Protein 8ZNJ (pdb70)

Organism: Saccharolobus islandicus (strain M.16.4 / Kamchatka #3) (NCBI:txid426118)

B-factor: mean 66.27, std 21.17, range [19.32, 172.42]

Radius of gyration: 28.52 Å; Cα contacts (8 Å, |Δi|>4): 1440; chains: 2; bounding box: 58×59×92 Å

Nearest PDB structures (foldseek):
  8xk3-assembly1_A  TM=5.015E-01  e=1.406E-04  Kurthia massiliensis
  8xjw-assembly1_A  TM=5.325E-01  e=4.587E-04  Kurthia massiliensis
  7yfy-assembly1_A  TM=3.873E-01  e=6.431E-04  Mus musculus
  4olb-assembly1_A  TM=3.282E-01  e=4.363E-03  Homo sapiens
  8ow1-assembly1_P  TM=2.956E-01  e=9.718E-01  Saccharomyces cerevisiae

Solvent-accessible surface area: 30240 Å² total; per-residue (Å²): 179,89,31,39,2,32,85,18,64,45,80,100,2,28,0,1,0,100,99,101,46,89,66,27,1,0,24,28,0,1,50,52,65,0,45,51,16,120,69,0,29,2,6,0,0,1,1,57,40,79,112,57,6,22,83,10,1,71,36,0,0,65,60,1,0,44,62,57,108,47,145,5,75,0,42,36,28,191,55,107,0,0,0,60,126,1,1,51,10,112,18,62,17,67,37,101,44,20,25,149,5,97,33,139,66,140,92,44,0,46,60,22,0,56,114,68,17,41,104,153,139,18,14,0,1,0,0,0,0,46,138,162,24,16,165,68,9,46,38,82,0,13,4,64,21,27,42,49,80,28,33,1,13,21,10,18,25,50,36,0,102,100,4,131,82,156,119,75,60,38,80,32,0,5,39,16,0,0,24,0,0,0,4,0,15,0,8,0,0,2,1,6,0,56,15,4,57,46,2,27,148,125,30,66,24,30,1,0,0,0,0,1,2,22,2,150,81,77,176,138,82,31,12,17,0,2,0,12,0,1,0,40,44,108,121,22,55,13,53,1,7,91,45,160,19,87,54,1,38,86,138,26,0,34,147,13,0,96,61,0,22,29,29,1,78,138,49,85,38,95,85,2,45,3,0,2,0,0,0,48,6,84,28,54,140,30,0,82,80,0,0,67,70,39,0,16,163,128,17,72,4,0,0,0,16,2,35,37,142,30,32,11,21,4,0,1,65,92,142,49,57,25,41,2,55,10,10,0,0,14,0,11,71,15,141,79,52,27,102,135,115,17,40,16,32,1,0,16,0,9,3,0,1,16,0,34,15,156,30,23,30,62,212,100,95,98,106,45,48,109,9,14,3,137,1,3,8,0,18,0,36,0,39,25,95,1,54,8,27,0,0,0,14,1,2,3,1,1,4,6,7,3,10,41,44,8,20,5,128,32,20,80,0,2,0,7,52,4,0,54,56,0,0,92,0,21,32,72,25,155,100,132,84,81,5,94,62,10,32,3,24,14,2,6,71,27,1,10,0,7,0,34,9,96,131,75,5,87,60,1,78,0,21,0,5,60,5,80,53,84,159,48,0,64,78,0,12,111,68,0,1,103,76,0,0,0,1,0,2,73,133,121,61,0,2,0,2,15,26,34,110,74,80,107,110,9,81,99,49,5,29,87,4,2,132,98,53,132,11,114,75,48,101,22,79,106,94,46,71,138,0,60,0,20,115,50,92,57,22,0,23,64,0,0,29,16,0,1,35,47,29,0,27,101,75,22,152,75,20,32,164,123,70,152,109,79,85,86,4,46,20,25,100,63,178,46,19,0,2,0,4,9,40,30,72,101,35,97,147,28,64,0,0,1,0,0,59,1,35,17,100,10,20,13,5,28,0,2,0,12,0,4,19,76,38,63,51,80,30,169,80,149,54,152,40,206,139,3,115,39,87,30,86,174,41,30,66,25,70,0,71,68,14,8,61,14,0,70,62,0,0,68,62,6,22,50,75,22,53,88,4,74,0,100,0,17,141,116,22,78,5,71,0,60,9,33,67,20,96,118,155

Sequence (681 aa):
MSEYATILPENKINVIFRSNNKYHVPEFITVFKPYEGRDINLQVLVVNGDNEIYDLTKLLFYEIYVKDDTKYPWPYTKTRGGISRVFGIRYNFDPSTISRININSENDFISSISNQLDMNRFNVAVIIANRKLTKEFHDKTKAALIGSRIRTQFVTFTTLKRLKNRKYKATIPLPLAVQLIAKAGGTPWIVDSSIYNDLSKNVSSNGMLMGIAFARTRKDKITYSVGYFTTLNNYYQRFDVQTEGLYVPKEAMVKTLESGIGWYKNIIGITPPLLIIFKTSPMHKDEKEAIEAVLGKDIKWVFIHAQYNTPVRIFGNKEDDYKVNRGTVIIKKRKRWNPNNGDYLHSEIVITATGKYRKPSTKTEERYISGTPRPITLNVYSSFDVNPIGVAELTLSQIKADWEHPDIRKRKITVLKYANRMAKIIQYINNLSSVPSVDVRDVLVLESNMFKTEQELPELIVNCIEIDNEKEAHKVVKEISKYGIFGVVREKKIFFTTVIEDDDFLKDRLTEVLKNYNINFSDIKKNCKKIIPEDNKDYFSQIFLNALRYVIYQKLEDINKDKKENERWTINESEDGVYICKERYDIDNYKICVGAKFTIKVFDNKAELYVDRKLKLYDEDKKLTRKLRGKINKMSVVEPKTRYEFIREIIQEISGNFDYINIKLSKDYTVNMTRTKLNEK

Foldseek 3Di:
DFWDKDFDPQQPFWWAADPGDTDSFLLCCQVRAANWFEAAQEQAEEEDDDPVLLVLVCCQLDVQAAAQVNFACSFLDNRGRHCCTRRPYNYDDDSPRHHYHYDDDPPSVLVSCVVSDDAPRGQEYEYEEACVVCVPCVLLNLQVCFPPSYAYDYDYSVLSVVCVVVVSVNPVRSLSVLLSRVLNPTQRIGIDQCLLCLFPVPDHSWFKEKEWAWAQPLPRHIWIWIWIFIDDSPDTQTWIFDPDHQAAALVRLLVNVVLRQVSVCVVPNPRGQEYEYEYQDDHDPSNLVSCCVRVNPVHWYKYWHKHQPDDDFAFDPPPVPTWDAQFMKIKGADPPAPPVPRRFFGIKIWTHQFTWDQDDPSVRDIDGDPDGTRTIIIRMGTPDNTRVVSVSSVQQSQCQSDSNDSGSHDRDGPRRVLRNQNGVSVSNHDDPDVRSTGHSSSSD/DPFDQKWKFDDFQPKDFWKKKAKPDVVVVVVLQVVCLQVFWQWDQDPNITTTAGADPDPVVVVVSSVVSCVVSPIDMDDIRGRPDIDQCVVPVVGCFRSQLSLVVNLVSVLQVPLAPPHDPQARWDFDPDPAGTWTWGGWDCVVNWIKTKTWDWGWGADPNMIMIGIWIDMDTDDPDDPPDDVVVVVCCVPGDDDVPVGVVRSQVVQCSRAPHNQWDWGDRHNPRIRIIGTDPDDDD

Secondary structure (DSSP, 8-state):
--EEEEE--STTS-EEETTTEEES-GGGHHHH--SS---EEB--EE-S--HHHHHHHHIIIIIITT-SSS----TT----SSHHHHT---EE--TT--EE----STTHHHHHHHHH--SSS-SEEEEEE-HHHHHHHHHHHHHHTTTSS-EEEEEEHHHHHGGGSSSGGGTSHHHHHHHHHHHSS--S-EE--THHHHHHSSS-S--EEEEEEEE-TTTT--EEE---B--SSS----B-----SSS--HHHHHHHHHHHHHHHHHHT-S--SEEEEEESS---HHHHHHHHHHTTTTSEEEEEEEE-S----B---SSSTT--BSSEEEEEE-SS--SSSS--EEEEEEEE-SSBEEE-----EEE--SS----EEEEEEESS---HHHHHHHHHHHHH--TT--SS---S-HHHHHHHHHHHHGGG----SSTTS-BGGGG-/---BSEEE-SS----EEEEEEE-S-HHHHHHHHHHHTTTTEEEEEETTEEEEEE----HHHHHHHHHHHHHHTT-------SS-EEE-TTTSHHHHHHHHHHHHHHHHHHHHTTSSTT--TTT--EE--SSSSEEEEEEEEEETTEEEEEEEEEEEEEETTEEEEEEEEEEEE--SS----HHHHHHHHHHHS--TTHHHHHHHHHHHHHHSSTTEEEEE-SSS-EEEEEE------

InterPro domains:
  IPR003165 Piwi domain [PF02171] (124-365)
  IPR003165 Piwi domain [SM00950] (123-446)
  IPR012337 Ribonuclease H-like superfamily [SSF53098] (23-449)
  IPR036397 Ribonuclease H superfamily [G3DSA:3.30.420.10] (204-452)

Structure (mmCIF, N/CA/C/O backbone):
data_8ZNJ
#
_entry.id   8ZNJ
#
_cell.length_a   1.00
_cell.length_b   1.00
_cell.length_c   1.00
_cell.angle_alpha   90.00
_cell.angle_beta   90.00
_cell.angle_gamma   90.00
#
_symmetry.space_group_name_H-M   'P 1'
#
loop_
_entity.id
_entity.type
_entity.pdbx_description
1 polymer 'Piwi domain-containing protein'
2 polymer 'SiAgo-associated protein1, SiAga1'
3 polymer "RNA (5'-R(P*UP*CP*AP*AP*AP*GP*CP*UP*UP*AP*GP*AP*UP*AP*CP*CP*CP*UP*GP*GP*A)-3')"
4 polymer "DNA (5'-D(*CP*CP*TP*CP*CP*AP*GP*GP*GP*TP*AP*TP*CP*TP*AP*AP*GP*CP*TP*TP*TP*GP*AP*A)-3')"
5 non-polymer 'MAGNESIUM ION'
#
loop_
_atom_site.group_PDB
_atom_site.id
_atom_site.type_symbol
_atom_site.label_atom_id
_atom_site.label_alt_id
_atom_site.label_comp_id
_atom_site.label_asym_id
_atom_site.label_entity_id
_atom_site.label_seq_id
_atom_site.pdbx_PDB_ins_code
_atom_site.Cartn_x
_atom_site.Cartn_y
_atom_site.Cartn_z
_atom_site.occupancy
_atom_site.B_iso_or_equiv
_atom_site.auth_seq_id
_atom_site.auth_comp_id
_atom_site.auth_asym_id
_atom_site.auth_atom_id
_atom_site.pdbx_PDB_model_num
ATOM 1 N N . MET A 1 1 ? 154.568 129.587 119.344 1.00 86.92 1 MET A N 1
ATOM 2 C CA . MET A 1 1 ? 154.736 129.393 117.875 1.00 91.23 1 MET A CA 1
ATOM 3 C C . MET A 1 1 ? 153.799 128.303 117.369 1.00 91.81 1 MET A C 1
ATOM 4 O O . MET A 1 1 ? 153.793 127.187 117.888 1.00 89.30 1 MET A O 1
ATOM 20 N N . SER A 1 2 ? 153.006 128.635 116.351 1.00 88.50 2 SER A N 1
ATOM 21 C CA . SER A 1 2 ? 152.073 127.678 115.770 1.00 88.26 2 SER A CA 1
ATOM 22 C C . SER A 1 2 ? 151.064 127.222 116.817 1.00 76.82 2 SER A C 1
ATOM 23 O O . SER A 1 2 ? 150.817 127.932 117.798 1.00 69.59 2 SER A O 1
ATOM 31 N N . GLU A 1 3 ? 150.478 126.045 116.619 1.00 70.16 3 GLU A N 1
ATOM 32 C CA . GLU A 1 3 ? 149.539 125.461 117.567 1.00 68.48 3 GLU A CA 1
ATOM 33 C C . GLU A 1 3 ? 150.279 124.442 118.424 1.00 69.89 3 GLU A C 1
ATOM 34 O O . GLU A 1 3 ? 150.871 123.495 117.896 1.00 74.67 3 GLU A O 1
ATOM 46 N N . TYR A 1 4 ? 150.247 124.638 119.741 1.00 62.74 4 TYR A N 1
ATOM 47 C CA . TYR A 1 4 ? 150.875 123.712 120.673 1.00 66.54 4 TYR A CA 1
ATOM 48 C C . TYR A 1 4 ? 149.950 123.535 121.867 1.00 70.06 4 TYR A C 1
ATOM 49 O O . TYR A 1 4 ? 148.837 124.064 121.896 1.00 67.48 4 TYR A O 1
ATOM 67 N N . ALA A 1 5 ? 150.401 122.769 122.855 1.00 75.29 5 ALA A N 1
ATOM 68 C CA . ALA A 1 5 ? 149.577 122.528 124.030 1.00 73.72 5 ALA A CA 1
ATOM 69 C C . ALA A 1 5 ? 150.452 122.052 125.177 1.00 76.93 5 ALA A C 1
ATOM 70 O O . ALA A 1 5 ? 151.594 121.628 124.987 1.00 83.22 5 ALA A O 1
ATOM 77 N N . THR A 1 6 ? 149.886 122.127 126.375 1.00 72.18 6 THR A N 1
ATOM 78 C CA . THR A 1 6 ? 150.547 121.633 127.576 1.00 78.81 6 THR A CA 1
ATOM 79 C C . THR A 1 6 ? 149.481 121.378 128.634 1.00 76.50 6 THR A C 1
ATOM 80 O O . THR A 1 6 ? 148.286 121.583 128.404 1.00 75.36 6 THR A O 1
ATOM 91 N N . ILE A 1 7 ? 149.922 120.899 129.793 1.00 72.56 7 ILE A N 1
ATOM 92 C CA . ILE A 1 7 ? 149.063 120.721 130.955 1.00 71.55 7 ILE A CA 1
ATOM 93 C C . ILE A 1 7 ? 149.648 121.540 132.097 1.00 74.51 7 ILE A C 1
ATOM 94 O O . ILE A 1 7 ? 150.829 121.396 132.431 1.00 71.76 7 ILE A O 1
ATOM 110 N N . LEU A 1 8 ? 148.834 122.420 132.664 1.00 70.81 8 LEU A N 1
ATOM 111 C CA . LEU A 1 8 ? 149.277 123.248 133.774 1.00 69.59 8 LEU A CA 1
ATOM 112 C C . LEU A 1 8 ? 149.224 122.443 135.066 1.00 71.07 8 LEU A C 1
ATOM 113 O O . LEU A 1 8 ? 148.151 121.950 135.429 1.00 68.00 8 LEU A O 1
ATOM 129 N N . PRO A 1 9 ? 150.337 122.279 135.782 1.00 73.51 9 PRO A N 1
ATOM 130 C CA . PRO A 1 9 ? 150.270 121.587 137.072 1.00 71.38 9 PRO A CA 1
ATOM 131 C C . PRO A 1 9 ? 149.295 122.283 138.007 1.00 73.37 9 PRO A C 1
ATOM 132 O O . PRO A 1 9 ? 149.226 123.513 138.063 1.00 70.93 9 PRO A O 1
ATOM 143 N N . GLU A 1 10 ? 148.532 121.478 138.747 1.00 71.33 10 GLU A N 1
ATOM 144 C CA . GLU A 1 10 ? 147.496 122.038 139.605 1.00 65.16 10 GLU A CA 1
ATOM 145 C C . GLU A 1 10 ? 148.082 122.959 140.665 1.00 71.31 10 GLU A C 1
ATOM 146 O O . GLU A 1 10 ? 147.450 123.953 141.038 1.00 71.95 10 GLU A O 1
ATOM 158 N N . ASN A 1 11 ? 149.281 122.651 141.162 1.00 75.41 11 ASN A N 1
ATOM 159 C CA . ASN A 1 11 ? 149.887 123.443 142.226 1.00 73.00 11 ASN A CA 1
ATOM 160 C C . ASN A 1 11 ? 150.636 124.648 141.670 1.00 71.58 11 ASN A C 1
ATOM 161 O O . ASN A 1 11 ? 151.796 124.883 142.020 1.00 67.73 11 ASN A O 1
ATOM 172 N N . LYS A 1 12 ? 149.970 125.423 140.813 1.00 72.85 12 LYS A N 1
ATOM 173 C CA . LYS A 1 12 ? 150.498 126.684 140.314 1.00 72.36 12 LYS A CA 1
ATOM 174 C C . LYS A 1 12 ? 149.481 127.812 140.367 1.00 68.40 12 LYS A C 1
ATOM 175 O O . LYS A 1 12 ? 149.843 128.958 140.080 1.00 66.31 12 LYS A O 1
ATOM 194 N N . ILE A 1 13 ? 148.231 127.527 140.726 1.00 65.98 13 ILE A N 1
ATOM 195 C CA . ILE A 1 13 ? 147.163 128.518 140.773 1.00 64.40 13 ILE A CA 1
ATOM 196 C C . ILE A 1 13 ? 146.702 128.646 142.217 1.00 63.53 13 ILE A C 1
ATOM 197 O O . ILE A 1 13 ? 145.516 128.860 142.490 1.00 67.56 13 ILE A O 1
ATOM 213 N N . ASN A 1 14 ? 147.643 128.507 143.149 1.00 60.73 14 ASN A N 1
ATOM 214 C CA . ASN A 1 14 ? 147.329 128.430 144.571 1.00 61.04 14 ASN A CA 1
ATOM 215 C C . ASN A 1 14 ? 146.482 129.608 145.032 1.00 61.01 14 ASN A C 1
ATOM 216 O O . ASN A 1 14 ? 146.390 130.630 144.345 1.00 67.13 14 ASN A O 1
ATOM 227 N N . VAL A 1 15 ? 145.855 129.460 146.196 1.00 57.77 15 VAL A N 1
ATOM 228 C CA . VAL A 1 15 ? 145.102 130.518 146.849 1.00 54.10 15 VAL A CA 1
ATOM 229 C C . VAL A 1 15 ? 145.683 130.705 148.244 1.00 59.76 15 VAL A C 1
ATOM 230 O O . VAL A 1 15 ? 146.343 129.817 148.791 1.00 67.86 15 VAL A O 1
ATOM 243 N N . ILE A 1 16 ? 145.423 131.876 148.821 1.00 61.18 16 ILE A N 1
ATOM 244 C CA . ILE A 1 16 ? 146.042 132.302 150.072 1.00 59.58 16 ILE A CA 1
ATOM 245 C C . ILE A 1 16 ? 145.016 132.211 151.192 1.00 57.10 16 ILE A C 1
ATOM 246 O O . ILE A 1 16 ? 143.880 132.680 151.048 1.00 58.23 16 ILE A O 1
ATOM 262 N N . PHE A 1 17 ? 145.423 131.608 152.302 1.00 47.49 17 PHE A N 1
ATOM 263 C CA . PHE A 1 17 ? 144.649 131.496 153.526 1.00 45.04 17 PHE A CA 1
ATOM 264 C C . PHE A 1 17 ? 145.372 132.237 154.647 1.00 50.95 17 PHE A C 1
ATOM 265 O O . PHE A 1 17 ? 146.503 132.709 154.484 1.00 57.24 17 PHE A O 1
ATOM 282 N N . ARG A 1 18 ? 144.715 132.291 155.806 1.00 53.38 18 ARG A N 1
ATOM 283 C CA . ARG A 1 18 ? 145.247 132.980 156.975 1.00 50.04 18 ARG A CA 1
ATOM 284 C C . ARG A 1 18 ? 146.723 132.667 157.167 1.00 55.96 18 ARG A C 1
ATOM 285 O O . ARG A 1 18 ? 147.182 131.559 156.882 1.00 50.81 18 ARG A O 1
ATOM 306 N N . SER A 1 19 ? 147.464 133.665 157.646 1.00 65.18 19 SER A N 1
ATOM 307 C CA . SER A 1 19 ? 148.910 133.576 157.833 1.00 61.51 19 SER A CA 1
ATOM 308 C C . SER A 1 19 ? 149.647 133.396 156.511 1.00 60.93 19 SER A C 1
ATOM 309 O O . SER A 1 19 ? 150.776 132.896 156.488 1.00 58.71 19 SER A O 1
ATOM 317 N N . ASN A 1 20 ? 149.025 133.796 155.402 1.00 59.78 20 ASN A N 1
ATOM 318 C CA . ASN A 1 20 ? 149.658 133.754 154.086 1.00 59.18 20 ASN A CA 1
ATOM 319 C C . ASN A 1 20 ? 150.049 132.321 153.718 1.00 63.44 20 ASN A C 1
ATOM 320 O O . ASN A 1 20 ? 151.206 132.016 153.426 1.00 63.99 20 ASN A O 1
ATOM 331 N N . ASN A 1 21 ? 149.053 131.438 153.738 1.00 61.16 21 ASN A N 1
ATOM 332 C CA . ASN A 1 21 ? 149.256 130.024 153.445 1.00 56.91 21 ASN A CA 1
ATOM 333 C C . ASN A 1 21 ? 148.780 129.731 152.027 1.00 60.47 21 ASN A C 1
ATOM 334 O O . ASN A 1 21 ? 147.591 129.868 151.731 1.00 52.28 21 ASN A O 1
ATOM 345 N N . LYS A 1 22 ? 149.699 129.320 151.160 1.00 65.82 22 LYS A N 1
ATOM 346 C CA . LYS A 1 22 ? 149.396 129.087 149.754 1.00 62.22 22 LYS A CA 1
ATOM 347 C C . LYS A 1 22 ? 149.078 127.613 149.541 1.00 64.04 22 LYS A C 1
ATOM 348 O O . LYS A 1 22 ? 149.887 126.744 149.884 1.00 64.93 22 LYS A O 1
ATOM 367 N N . TYR A 1 23 ? 147.905 127.335 148.975 1.00 67.71 23 TYR A N 1
ATOM 368 C CA . TYR A 1 23 ? 147.546 125.965 148.633 1.00 59.02 23 TYR A CA 1
ATOM 369 C C . TYR A 1 23 ? 146.496 125.973 147.534 1.00 58.91 23 TYR A C 1
ATOM 370 O O . TYR A 1 23 ? 145.667 126.880 147.456 1.00 59.96 23 TYR A O 1
ATOM 388 N N . HIS A 1 24 ? 146.526 124.931 146.706 1.00 57.33 24 HIS A N 1
ATOM 389 C CA . HIS A 1 24 ? 145.685 124.837 145.522 1.00 57.47 24 HIS A CA 1
ATOM 390 C C . HIS A 1 24 ? 144.353 124.147 145.782 1.00 55.14 24 HIS A C 1
ATOM 391 O O . HIS A 1 24 ? 143.633 123.845 144.826 1.00 56.12 24 HIS A O 1
ATOM 405 N N . VAL A 1 25 ? 144.013 123.878 147.038 1.00 48.19 25 VAL A N 1
ATOM 406 C CA . VAL A 1 25 ? 142.731 123.264 147.375 1.00 46.54 25 VAL A CA 1
ATOM 407 C C . VAL A 1 25 ? 141.948 124.232 148.253 1.00 50.74 25 VAL A C 1
ATOM 408 O O . VAL A 1 25 ? 142.322 124.446 149.413 1.00 58.86 25 VAL A O 1
ATOM 421 N N . PRO A 1 26 ? 140.877 124.853 147.754 1.00 47.01 26 PRO A N 1
ATOM 422 C CA . PRO A 1 26 ? 140.114 125.771 148.613 1.00 44.56 26 PRO A CA 1
ATOM 423 C C . PRO A 1 26 ? 139.569 125.119 149.872 1.00 47.36 26 PRO A C 1
ATOM 424 O O . PRO A 1 26 ? 139.453 125.794 150.902 1.00 53.74 26 PRO A O 1
ATOM 435 N N . GLU A 1 27 ? 139.233 123.828 149.829 1.00 40.41 27 GLU A N 1
ATOM 436 C CA . GLU A 1 27 ? 138.690 123.170 151.013 1.00 45.98 27 GLU A CA 1
ATOM 437 C C . GLU A 1 27 ? 139.700 123.120 152.152 1.00 52.99 27 GLU A C 1
ATOM 438 O O . GLU A 1 27 ? 139.307 122.954 153.314 1.00 54.92 27 GLU A O 1
ATOM 450 N N . PHE A 1 28 ? 140.982 123.326 151.859 1.00 54.67 28 PHE A N 1
ATOM 451 C CA . PHE A 1 28 ? 141.992 123.428 152.903 1.00 45.45 28 PHE A CA 1
ATOM 452 C C . PHE A 1 28 ? 141.759 124.661 153.765 1.00 43.97 28 PHE A C 1
ATOM 453 O O . PHE A 1 28 ? 142.579 124.975 154.629 1.00 51.94 28 PHE A O 1
ATOM 470 N N . ILE A 1 29 ? 140.666 125.385 153.524 1.00 43.12 29 ILE A N 1
ATOM 471 C CA . ILE A 1 29 ? 140.198 126.398 154.459 1.00 41.84 29 ILE A CA 1
ATOM 472 C C . ILE A 1 29 ? 140.005 125.753 155.823 1.00 46.35 29 ILE A C 1
ATOM 473 O O . ILE A 1 29 ? 140.086 126.427 156.855 1.00 52.60 29 ILE A O 1
ATOM 489 N N . THR A 1 30 ? 139.737 124.446 155.842 1.00 50.44 30 THR A N 1
ATOM 490 C CA . THR A 1 30 ? 139.570 123.750 157.112 1.00 52.71 30 THR A CA 1
ATOM 491 C C . THR A 1 30 ? 140.891 123.492 157.827 1.00 48.96 30 THR A C 1
ATOM 492 O O . THR A 1 30 ? 140.874 123.110 159.001 1.00 54.17 30 THR A O 1
ATOM 503 N N . VAL A 1 31 ? 142.024 123.694 157.157 1.00 44.17 31 VAL A N 1
ATOM 504 C CA . VAL A 1 31 ? 143.327 123.493 157.766 1.00 44.48 31 VAL A CA 1
ATOM 505 C C . VAL A 1 31 ? 144.095 124.798 157.948 1.00 49.53 31 VAL A C 1
ATOM 506 O O . VAL A 1 31 ? 144.830 124.936 158.933 1.00 51.55 31 VAL A O 1
ATOM 519 N N . PHE A 1 32 ? 143.956 125.755 157.031 1.00 48.71 32 PHE A N 1
ATOM 520 C CA . PHE A 1 32 ? 144.702 127.005 157.074 1.00 40.11 32 PHE A CA 1
ATOM 521 C C . PHE A 1 32 ? 143.839 128.189 157.491 1.00 42.44 32 PHE A C 1
ATOM 522 O O . PHE A 1 32 ? 144.302 129.330 157.422 1.00 55.34 32 PHE A O 1
ATOM 539 N N . LYS A 1 33 ? 142.603 127.949 157.916 1.00 44.06 33 LYS A N 1
ATOM 540 C CA . LYS A 1 33 ? 141.744 129.005 158.437 1.00 44.48 33 LYS A CA 1
ATOM 541 C C . LYS A 1 33 ? 141.423 130.016 157.343 1.00 43.54 33 LYS A C 1
ATOM 542 O O . LYS A 1 33 ? 142.158 130.113 156.353 1.00 44.59 33 LYS A O 1
ATOM 561 N N . PRO A 1 34 ? 140.340 130.778 157.472 1.00 45.20 34 PRO A N 1
ATOM 562 C CA . PRO A 1 34 ? 139.990 131.730 156.415 1.00 46.66 34 PRO A CA 1
ATOM 563 C C . PRO A 1 34 ? 140.952 132.905 156.372 1.00 47.66 34 PRO A C 1
ATOM 564 O O . PRO A 1 34 ? 141.460 133.361 157.398 1.00 57.77 34 PRO A O 1
ATOM 575 N N . TYR A 1 35 ? 141.190 133.403 155.158 1.00 42.62 35 TYR A N 1
ATOM 576 C CA . TYR A 1 35 ? 142.083 134.545 154.992 1.00 40.78 35 TYR A CA 1
ATOM 577 C C . TYR A 1 35 ? 141.606 135.737 155.810 1.00 49.94 35 TYR A C 1
ATOM 578 O O . TYR A 1 35 ? 142.419 136.513 156.323 1.00 59.38 35 TYR A O 1
ATOM 596 N N . GLU A 1 36 ? 140.292 135.899 155.940 1.00 50.73 36 GLU A N 1
ATOM 597 C CA . GLU A 1 36 ? 139.711 136.958 156.750 1.00 51.31 36 GLU A CA 1
ATOM 598 C C . GLU A 1 36 ? 138.487 136.401 157.458 1.00 46.37 36 GLU A C 1
ATOM 599 O O . GLU A 1 36 ? 137.967 135.343 157.098 1.00 49.76 36 GLU A O 1
ATOM 611 N N . GLY A 1 37 ? 138.029 137.117 158.478 1.00 46.66 37 GLY A N 1
ATOM 612 C CA . GLY A 1 37 ? 136.903 136.646 159.260 1.00 50.03 37 GLY A CA 1
ATOM 613 C C . GLY A 1 37 ? 136.121 137.785 159.874 1.00 54.41 37 GLY A C 1
ATOM 614 O O . GLY A 1 37 ? 136.635 138.889 160.080 1.00 58.35 37 GLY A O 1
ATOM 618 N N . ARG A 1 38 ? 134.855 137.496 160.158 1.00 53.36 38 ARG A N 1
ATOM 619 C CA . ARG A 1 38 ? 133.980 138.420 160.859 1.00 54.97 38 ARG A CA 1
ATOM 620 C C . ARG A 1 38 ? 132.996 137.607 161.684 1.00 58.64 38 ARG A C 1
ATOM 621 O O . ARG A 1 38 ? 132.573 136.522 161.277 1.00 56.25 38 ARG A O 1
ATOM 642 N N . ASP A 1 39 ? 132.639 138.137 162.849 1.00 61.55 39 ASP A N 1
ATOM 643 C CA . ASP A 1 39 ? 131.694 137.445 163.713 1.00 61.27 39 ASP A CA 1
ATOM 644 C C . ASP A 1 39 ? 130.367 137.268 162.989 1.00 60.42 39 ASP A C 1
ATOM 645 O O . ASP A 1 39 ? 129.841 138.211 162.392 1.00 62.27 39 ASP A O 1
ATOM 654 N N . ILE A 1 40 ? 129.826 136.054 163.042 1.00 62.96 40 ILE A N 1
ATOM 655 C CA . ILE A 1 40 ? 128.579 135.714 162.368 1.00 60.53 40 ILE A CA 1
ATOM 656 C C . ILE A 1 40 ? 127.460 135.711 163.397 1.00 63.96 40 ILE A C 1
ATOM 657 O O . ILE A 1 40 ? 127.573 135.067 164.448 1.00 72.17 40 ILE A O 1
ATOM 673 N N . ASN A 1 41 ? 126.380 136.424 163.097 1.00 59.51 41 ASN A N 1
ATOM 674 C CA . ASN A 1 41 ? 125.220 136.525 163.976 1.00 61.17 41 ASN A CA 1
ATOM 675 C C . ASN A 1 41 ? 124.005 136.080 163.170 1.00 62.75 41 ASN A C 1
ATOM 676 O O . ASN A 1 41 ? 123.295 136.901 162.586 1.00 70.16 41 ASN A O 1
ATOM 687 N N . LEU A 1 42 ? 123.764 134.773 163.152 1.00 62.85 42 LEU A N 1
ATOM 688 C CA . LEU A 1 42 ? 122.726 134.211 162.302 1.00 65.29 42 LEU A CA 1
ATOM 689 C C . LEU A 1 42 ? 121.339 134.564 162.820 1.00 62.29 42 LEU A C 1
ATOM 690 O O . LEU A 1 42 ? 121.114 134.705 164.024 1.00 68.43 42 LEU A O 1
ATOM 706 N N . GLN A 1 43 ? 120.402 134.710 161.885 1.00 56.86 43 GLN A N 1
ATOM 707 C CA . GLN A 1 43 ? 118.983 134.897 162.186 1.00 62.85 43 GLN A CA 1
ATOM 708 C C . GLN A 1 43 ? 118.218 133.911 161.309 1.00 62.28 43 GLN A C 1
ATOM 709 O O . GLN A 1 43 ? 117.770 134.259 160.214 1.00 69.04 43 GLN A O 1
ATOM 723 N N . VAL A 1 44 ? 118.060 132.682 161.793 1.00 61.07 44 VAL A N 1
ATOM 724 C CA . VAL A 1 44 ? 117.423 131.637 161.001 1.00 64.64 44 VAL A CA 1
ATOM 725 C C . VAL A 1 44 ? 115.924 131.895 160.950 1.00 62.01 44 VAL A C 1
ATOM 726 O O . VAL A 1 44 ? 115.199 131.607 161.908 1.00 66.51 44 VAL A O 1
ATOM 739 N N . LEU A 1 45 ? 115.454 132.436 159.832 1.00 61.46 45 LEU A N 1
ATOM 740 C CA . LEU A 1 45 ? 114.038 132.698 159.615 1.00 68.08 45 LEU A CA 1
ATOM 741 C C . LEU A 1 45 ? 113.462 131.571 158.769 1.00 65.34 45 LEU A C 1
ATOM 742 O O . LEU A 1 45 ? 113.922 131.335 157.648 1.00 69.45 45 LEU A O 1
ATOM 758 N N . VAL A 1 46 ? 112.461 130.882 159.305 1.00 61.61 46 VAL A N 1
ATOM 759 C CA . VAL A 1 46 ? 111.839 129.749 158.634 1.00 63.81 46 VAL A CA 1
ATOM 760 C C . VAL A 1 46 ? 110.456 130.160 158.159 1.00 67.74 46 VAL A C 1
ATOM 761 O O . VAL A 1 46 ? 109.781 130.987 158.780 1.00 77.53 46 VAL A O 1
ATOM 774 N N . VAL A 1 47 ? 110.034 129.567 157.047 1.00 65.43 47 VAL A N 1
ATOM 775 C CA . VAL A 1 47 ? 108.726 129.834 156.462 1.00 69.00 47 VAL A CA 1
ATOM 776 C C . VAL A 1 47 ? 107.870 128.593 156.681 1.00 73.49 47 VAL A C 1
ATOM 777 O O . VAL A 1 47 ? 108.396 127.521 156.997 1.00 73.05 47 VAL A O 1
ATOM 790 N N . ASN A 1 48 ? 106.552 128.731 156.536 1.00 74.41 48 ASN A N 1
ATOM 791 C CA . ASN A 1 48 ? 105.624 127.670 156.918 1.00 75.32 48 ASN A CA 1
ATOM 792 C C . ASN A 1 48 ? 106.119 126.308 156.456 1.00 74.39 48 ASN A C 1
ATOM 793 O O . ASN A 1 48 ? 106.380 126.098 155.268 1.00 73.50 48 ASN A O 1
ATOM 804 N N . GLY A 1 49 ? 106.255 125.388 157.408 1.00 82.25 49 GLY A N 1
ATOM 805 C CA . GLY A 1 49 ? 106.679 124.035 157.115 1.00 86.57 49 GLY A CA 1
ATOM 806 C C . GLY A 1 49 ? 106.060 123.028 158.063 1.00 90.82 49 GLY A C 1
ATOM 807 O O . GLY A 1 49 ? 104.879 123.135 158.406 1.00 95.45 49 GLY A O 1
ATOM 811 N N . ASP A 1 50 ? 106.850 122.048 158.496 1.00 89.24 50 ASP A N 1
ATOM 812 C CA . ASP A 1 50 ? 106.397 121.030 159.433 1.00 92.01 50 ASP A CA 1
ATOM 813 C C . ASP A 1 50 ? 107.499 120.764 160.450 1.00 90.99 50 ASP A C 1
ATOM 814 O O . ASP A 1 50 ? 108.648 121.171 160.270 1.00 89.53 50 ASP A O 1
ATOM 823 N N . ASN A 1 51 ? 107.133 120.061 161.525 1.00 85.07 51 ASN A N 1
ATOM 824 C CA . ASN A 1 51 ? 108.052 119.884 162.647 1.00 85.75 51 ASN A CA 1
ATOM 825 C C . ASN A 1 51 ? 109.395 119.326 162.191 1.00 86.49 51 ASN A C 1
ATOM 826 O O . ASN A 1 51 ? 110.448 119.711 162.717 1.00 89.96 51 ASN A O 1
ATOM 837 N N . GLU A 1 52 ? 109.382 118.416 161.214 1.00 83.26 52 GLU A N 1
ATOM 838 C CA . GLU A 1 52 ? 110.632 117.841 160.728 1.00 82.58 52 GLU A CA 1
ATOM 839 C C . GLU A 1 52 ? 111.548 118.922 160.170 1.00 83.42 52 GLU A C 1
ATOM 840 O O . GLU A 1 52 ? 112.769 118.870 160.357 1.00 82.34 52 GLU A O 1
ATOM 852 N N . ILE A 1 53 ? 110.979 119.911 159.481 1.00 85.14 53 ILE A N 1
ATOM 853 C CA . ILE A 1 53 ? 111.789 120.985 158.912 1.00 81.06 53 ILE A CA 1
ATOM 854 C C . ILE A 1 53 ? 112.498 121.759 160.016 1.00 79.31 53 ILE A C 1
ATOM 855 O O . ILE A 1 53 ? 113.699 122.038 159.926 1.00 77.63 53 ILE A O 1
ATOM 871 N N . TYR A 1 54 ? 111.768 122.123 161.074 1.00 80.59 54 TYR A N 1
ATOM 872 C CA . TYR A 1 54 ? 112.399 122.858 162.166 1.00 79.93 54 TYR A CA 1
ATOM 873 C C . TYR A 1 54 ? 113.458 122.009 162.852 1.00 79.30 54 TYR A C 1
ATOM 874 O O . TYR A 1 54 ? 114.534 122.511 163.202 1.00 78.59 54 TYR A O 1
ATOM 892 N N . ASP A 1 55 ? 113.175 120.722 163.054 1.00 80.33 55 ASP A N 1
ATOM 893 C CA . ASP A 1 55 ? 114.174 119.843 163.648 1.00 81.92 55 ASP A CA 1
ATOM 894 C C . ASP A 1 55 ? 115.427 119.792 162.787 1.00 78.66 55 ASP A C 1
ATOM 895 O O . ASP A 1 55 ? 116.548 119.760 163.305 1.00 78.72 55 ASP A O 1
ATOM 904 N N . LEU A 1 56 ? 115.257 119.806 161.466 1.00 75.21 56 LEU A N 1
ATOM 905 C CA . LEU A 1 56 ? 116.405 119.735 160.571 1.00 75.74 56 LEU A CA 1
ATOM 906 C C . LEU A 1 56 ? 117.199 121.037 160.584 1.00 79.59 56 LEU A C 1
ATOM 907 O O . LEU A 1 56 ? 118.434 121.020 160.521 1.00 79.14 56 LEU A O 1
ATOM 923 N N . THR A 1 57 ? 116.509 122.177 160.666 1.00 76.92 57 THR A N 1
ATOM 924 C CA . THR A 1 57 ? 117.223 123.443 160.814 1.00 72.18 57 THR A CA 1
ATOM 925 C C . THR A 1 57 ? 118.021 123.462 162.110 1.00 77.06 57 THR A C 1
ATOM 926 O O . THR A 1 57 ? 119.168 123.924 162.138 1.00 72.65 57 THR A O 1
ATOM 937 N N . LYS A 1 58 ? 117.428 122.965 163.198 1.00 74.02 58 LYS A N 1
ATOM 938 C CA . LYS A 1 58 ? 118.162 122.877 164.456 1.00 70.04 58 LYS A CA 1
ATOM 939 C C . LYS A 1 58 ? 119.370 121.962 164.313 1.00 73.89 58 LYS A C 1
ATOM 940 O O . LYS A 1 58 ? 120.457 122.270 164.815 1.00 78.56 58 LYS A O 1
ATOM 959 N N . LEU A 1 59 ? 119.199 120.833 163.625 1.00 71.76 59 LEU A N 1
ATOM 960 C CA . LEU A 1 59 ? 120.305 119.902 163.437 1.00 73.48 59 LEU A CA 1
ATOM 961 C C . LEU A 1 59 ? 121.446 120.550 162.666 1.00 72.83 59 LEU A C 1
ATOM 962 O O . LEU A 1 59 ? 122.619 120.374 163.013 1.00 74.05 59 LEU A O 1
ATOM 978 N N . LEU A 1 60 ? 121.123 121.302 161.615 1.00 72.43 60 LEU A N 1
ATOM 979 C CA . LEU A 1 60 ? 122.167 121.889 160.781 1.00 73.68 60 LEU A CA 1
ATOM 980 C C . LEU A 1 60 ? 122.836 123.072 161.470 1.00 69.00 60 LEU A C 1
ATOM 981 O O . LEU A 1 60 ? 124.050 123.067 161.703 1.00 67.12 60 LEU A O 1
ATOM 997 N N . PHE A 1 61 ? 122.056 124.098 161.805 1.00 68.34 61 PHE A N 1
ATOM 998 C CA . PHE A 1 61 ? 122.624 125.380 162.198 1.00 72.41 61 PHE A CA 1
ATOM 999 C C . PHE A 1 61 ? 123.060 125.438 163.655 1.00 75.69 61 PHE A C 1
ATOM 1000 O O . PHE A 1 61 ? 123.748 126.392 164.033 1.00 74.53 61 PHE A O 1
ATOM 1017 N N . TYR A 1 62 ? 122.687 124.459 164.479 1.00 74.63 62 TYR A N 1
ATOM 1018 C CA . TYR A 1 62 ? 123.088 124.435 165.880 1.00 72.18 62 TYR A CA 1
ATOM 1019 C C . TYR A 1 62 ? 123.999 123.260 166.203 1.00 71.43 62 TYR A C 1
ATOM 1020 O O . TYR A 1 62 ? 125.112 123.455 166.696 1.00 71.98 62 TYR A O 1
ATOM 1038 N N . GLU A 1 63 ? 123.552 122.033 165.942 1.00 72.29 63 GLU A N 1
ATOM 1039 C CA . GLU A 1 63 ? 124.320 120.870 166.370 1.00 79.51 63 GLU A CA 1
ATOM 1040 C C . GLU A 1 63 ? 125.665 120.801 165.659 1.00 77.44 63 GLU A C 1
ATOM 1041 O O . GLU A 1 63 ? 126.678 120.439 166.270 1.00 80.60 63 GLU A O 1
ATOM 1053 N N . ILE A 1 64 ? 125.700 121.148 164.374 1.00 67.22 64 ILE A N 1
ATOM 1054 C CA . ILE A 1 64 ? 126.926 121.001 163.598 1.00 64.10 64 ILE A CA 1
ATOM 1055 C C . ILE A 1 64 ? 127.850 122.193 163.812 1.00 74.00 64 ILE A C 1
ATOM 1056 O O . ILE A 1 64 ? 129.051 122.028 164.056 1.00 77.05 64 ILE A O 1
ATOM 1072 N N . TYR A 1 65 ? 127.312 123.409 163.724 1.00 71.74 65 TYR A N 1
ATOM 1073 C CA . TYR A 1 65 ? 128.132 124.613 163.710 1.00 63.62 65 TYR A CA 1
ATOM 1074 C C . TYR A 1 65 ? 128.406 125.190 165.093 1.00 67.81 65 TYR A C 1
ATOM 1075 O O . TYR A 1 65 ? 129.288 126.045 165.219 1.00 66.85 65 TYR A O 1
ATOM 1093 N N . VAL A 1 66 ? 127.687 124.755 166.127 1.00 75.43 66 VAL A N 1
ATOM 1094 C CA . VAL A 1 66 ? 127.838 125.332 167.460 1.00 73.38 66 VAL A CA 1
ATOM 1095 C C . VAL A 1 66 ? 128.321 124.271 168.438 1.00 75.93 66 VAL A C 1
ATOM 1096 O O . VAL A 1 66 ? 129.398 124.399 169.029 1.00 73.03 66 VAL A O 1
ATOM 1109 N N . LYS A 1 67 ? 127.524 123.218 168.616 1.00 84.48 67 LYS A N 1
ATOM 1110 C CA . LYS A 1 67 ? 127.820 122.198 169.615 1.00 87.59 67 LYS A CA 1
ATOM 1111 C C . LYS A 1 67 ? 129.174 121.553 169.359 1.00 89.99 67 LYS A C 1
ATOM 1112 O O . LYS A 1 67 ? 129.354 120.843 168.365 1.00 88.68 67 LYS A O 1
ATOM 1131 N N . ASP A 1 68 ? 130.133 121.793 170.255 1.00 91.15 68 ASP A N 1
ATOM 1132 C CA . ASP A 1 68 ? 131.433 121.146 170.140 1.00 92.08 68 ASP A CA 1
ATOM 1133 C C . ASP A 1 68 ? 131.370 119.671 170.510 1.00 96.54 68 ASP A C 1
ATOM 1134 O O . ASP A 1 68 ? 132.269 118.912 170.135 1.00 95.38 68 ASP A O 1
ATOM 1143 N N . ASP A 1 69 ? 130.332 119.251 171.237 1.00 97.84 69 ASP A N 1
ATOM 1144 C CA . ASP A 1 69 ? 130.196 117.838 171.576 1.00 94.98 69 ASP A CA 1
ATOM 1145 C C . ASP A 1 69 ? 130.004 116.996 170.322 1.00 94.43 69 ASP A C 1
ATOM 1146 O O . ASP A 1 69 ? 130.613 115.929 170.182 1.00 93.51 69 ASP A O 1
ATOM 1155 N N . THR A 1 70 ? 129.164 117.459 169.399 1.00 92.16 70 THR A N 1
ATOM 1156 C CA . THR A 1 70 ? 128.965 116.761 168.134 1.00 88.35 70 THR A CA 1
ATOM 1157 C C . THR A 1 70 ? 130.254 116.829 167.328 1.00 88.23 70 THR A C 1
ATOM 1158 O O . THR A 1 70 ? 130.612 117.886 166.801 1.00 88.70 70 THR A O 1
ATOM 1169 N N . LYS A 1 71 ? 130.956 115.700 167.232 1.00 89.14 71 LYS A N 1
ATOM 1170 C CA . LYS A 1 71 ? 132.258 115.643 166.569 1.00 87.43 71 LYS A CA 1
ATOM 1171 C C . LYS A 1 71 ? 132.032 115.494 165.067 1.00 87.82 71 LYS A C 1
ATOM 1172 O O . LYS A 1 71 ? 132.018 114.395 164.507 1.00 88.90 71 LYS A O 1
ATOM 1191 N N . TYR A 1 72 ? 131.847 116.633 164.407 1.00 84.88 72 TYR A N 1
ATOM 1192 C CA . TYR A 1 72 ? 131.627 116.626 162.969 1.00 74.09 72 TYR A CA 1
ATOM 1193 C C . TYR A 1 72 ? 132.941 116.346 162.239 1.00 74.16 72 TYR A C 1
ATOM 1194 O O . TYR A 1 72 ? 134.007 116.769 162.697 1.00 74.91 72 TYR A O 1
ATOM 1212 N N . PRO A 1 73 ? 132.904 115.631 161.101 1.00 73.41 73 PRO A N 1
ATOM 1213 C CA . PRO A 1 73 ? 134.155 115.307 160.399 1.00 75.59 73 PRO A CA 1
ATOM 1214 C C . PRO A 1 73 ? 134.987 116.521 160.010 1.00 77.46 73 PRO A C 1
ATOM 1215 O O . PRO A 1 73 ? 136.140 116.636 160.436 1.00 78.83 73 PRO A O 1
ATOM 1226 N N . TRP A 1 74 ? 134.426 117.434 159.210 1.00 73.80 74 TRP A N 1
ATOM 1227 C CA . TRP A 1 74 ? 135.178 118.603 158.761 1.00 67.26 74 TRP A CA 1
ATOM 1228 C C . TRP A 1 74 ? 136.441 118.158 158.030 1.00 65.07 74 TRP A C 1
ATOM 1229 O O . TRP A 1 74 ? 137.542 118.241 158.586 1.00 64.01 74 TRP A O 1
ATOM 1250 N N . PRO A 1 75 ? 136.318 117.663 156.792 1.00 69.95 75 PRO A N 1
ATOM 1251 C CA . PRO A 1 75 ? 137.440 116.962 156.146 1.00 66.77 75 PRO A CA 1
ATOM 1252 C C . PRO A 1 75 ? 138.759 117.718 156.154 1.00 61.11 75 PRO A C 1
ATOM 1253 O O . PRO A 1 75 ? 138.801 118.928 156.390 1.00 61.46 75 PRO A O 1
ATOM 1264 N N . TYR A 1 76 ? 139.845 116.980 155.910 1.00 63.29 76 TYR A N 1
ATOM 1265 C CA . TYR A 1 76 ? 141.198 117.516 155.792 1.00 63.14 76 TYR A CA 1
ATOM 1266 C C . TYR A 1 76 ? 141.785 117.915 157.139 1.00 64.46 76 TYR A C 1
ATOM 1267 O O . TYR A 1 76 ? 142.963 118.278 157.218 1.00 60.99 76 TYR A O 1
ATOM 1285 N N . THR A 1 77 ? 140.992 117.844 158.205 1.00 63.57 77 THR A N 1
ATOM 1286 C CA . THR A 1 77 ? 141.469 118.199 159.532 1.00 60.80 77 THR A CA 1
ATOM 1287 C C . THR A 1 77 ? 140.821 117.286 160.561 1.00 70.16 77 THR A C 1
ATOM 1288 O O . THR A 1 77 ? 139.640 116.947 160.447 1.00 70.57 77 THR A O 1
ATOM 1299 N N . LYS A 1 78 ? 141.607 116.884 161.559 1.00 68.30 78 LYS A N 1
ATOM 1300 C CA . LYS A 1 78 ? 141.096 116.061 162.646 1.00 67.91 78 LYS A CA 1
ATOM 1301 C C . LYS A 1 78 ? 140.298 116.862 163.664 1.00 69.29 78 LYS A C 1
ATOM 1302 O O . LYS A 1 78 ? 139.615 116.264 164.501 1.00 73.03 78 LYS A O 1
ATOM 1321 N N . THR A 1 79 ? 140.368 118.190 163.612 1.00 66.42 79 THR A N 1
ATOM 1322 C CA . THR A 1 79 ? 139.626 119.014 164.554 1.00 69.95 79 THR A CA 1
ATOM 1323 C C . THR A 1 79 ? 138.131 118.770 164.406 1.00 69.07 79 THR A C 1
ATOM 1324 O O . THR A 1 79 ? 137.626 118.544 163.303 1.00 66.87 79 THR A O 1
ATOM 1335 N N . ARG A 1 80 ? 137.421 118.814 165.529 1.00 71.16 80 ARG A N 1
ATOM 1336 C CA . ARG A 1 80 ? 135.990 118.568 165.560 1.00 75.44 80 ARG A CA 1
ATOM 1337 C C . ARG A 1 80 ? 135.311 119.673 166.355 1.00 80.29 80 ARG A C 1
ATOM 1338 O O . ARG A 1 80 ? 135.913 120.275 167.248 1.00 81.35 80 ARG A O 1
ATOM 1359 N N . GLY A 1 81 ? 134.051 119.939 166.018 1.00 79.71 81 GLY A N 1
ATOM 1360 C CA . GLY A 1 81 ? 133.261 120.942 166.693 1.00 80.47 81 GLY A CA 1
ATOM 1361 C C . GLY A 1 81 ? 132.577 121.847 165.695 1.00 74.76 81 GLY A C 1
ATOM 1362 O O . GLY A 1 81 ? 132.321 121.462 164.549 1.00 77.89 81 GLY A O 1
ATOM 1366 N N . GLY A 1 82 ? 132.274 123.064 166.140 1.00 76.22 82 GLY A N 1
ATOM 1367 C CA . GLY A 1 82 ? 131.599 124.043 165.317 1.00 73.95 82 GLY A CA 1
ATOM 1368 C C . GLY A 1 82 ? 132.564 124.896 164.517 1.00 72.01 82 GLY A C 1
ATOM 1369 O O . GLY A 1 82 ? 133.769 124.646 164.453 1.00 70.92 82 GLY A O 1
ATOM 1373 N N . ILE A 1 83 ? 132.005 125.934 163.891 1.00 67.07 83 ILE A N 1
ATOM 1374 C CA . ILE A 1 83 ? 132.814 126.839 163.079 1.00 63.48 83 ILE A CA 1
ATOM 1375 C C . ILE A 1 83 ? 133.846 127.548 163.945 1.00 64.15 83 ILE A C 1
ATOM 1376 O O . ILE A 1 83 ? 134.991 127.757 163.527 1.00 63.37 83 ILE A O 1
ATOM 1392 N N . SER A 1 84 ? 133.461 127.931 165.162 1.00 67.15 84 SER A N 1
ATOM 1393 C CA . SER A 1 84 ? 134.384 128.636 166.043 1.00 70.73 84 SER A CA 1
ATOM 1394 C C . SER A 1 84 ? 135.607 127.799 166.387 1.00 69.86 84 SER A C 1
ATOM 1395 O O . SER A 1 84 ? 136.626 128.357 166.806 1.00 69.57 84 SER A O 1
ATOM 1403 N N . ARG A 1 85 ? 135.533 126.481 166.221 1.00 68.90 85 ARG A N 1
ATOM 1404 C CA . ARG A 1 85 ? 136.647 125.590 166.519 1.00 69.42 85 ARG A CA 1
ATOM 1405 C C . ARG A 1 85 ? 137.476 125.243 165.291 1.00 67.41 85 ARG A C 1
ATOM 1406 O O . ARG A 1 85 ? 138.700 125.123 165.393 1.00 64.65 85 ARG A O 1
ATOM 1427 N N . VAL A 1 86 ? 136.843 125.081 164.132 1.00 66.63 86 VAL A N 1
ATOM 1428 C CA . VAL A 1 86 ? 137.548 124.598 162.948 1.00 62.66 86 VAL A CA 1
ATOM 1429 C C . VAL A 1 86 ? 138.142 125.743 162.140 1.00 62.89 86 VAL A C 1
ATOM 1430 O O . VAL A 1 86 ? 139.281 125.655 161.678 1.00 67.13 86 VAL A O 1
ATOM 1443 N N . PHE A 1 87 ? 137.391 126.826 161.951 1.00 61.77 87 PHE A N 1
ATOM 1444 C CA . PHE A 1 87 ? 137.826 127.938 161.116 1.00 55.71 87 PHE A CA 1
ATOM 1445 C C . PHE A 1 87 ? 138.470 129.065 161.909 1.00 55.10 87 PHE A C 1
ATOM 1446 O O . PHE A 1 87 ? 139.470 129.633 161.463 1.00 54.80 87 PHE A O 1
ATOM 1463 N N . GLY A 1 88 ? 137.926 129.398 163.075 1.00 55.45 88 GLY A N 1
ATOM 1464 C CA . GLY A 1 88 ? 138.454 130.491 163.865 1.00 55.21 88 GLY A CA 1
ATOM 1465 C C . GLY A 1 88 ? 137.618 131.744 163.728 1.00 56.72 88 GLY A C 1
ATOM 1466 O O . GLY A 1 88 ? 138.153 132.849 163.602 1.00 61.68 88 GLY A O 1
ATOM 1470 N N . ILE A 1 89 ? 136.298 131.580 163.749 1.00 55.09 89 ILE A N 1
ATOM 1471 C CA . ILE A 1 89 ? 135.365 132.687 163.608 1.00 59.26 89 ILE A CA 1
ATOM 1472 C C . ILE A 1 89 ? 134.456 132.702 164.829 1.00 57.76 89 ILE A C 1
ATOM 1473 O O . ILE A 1 89 ? 134.233 131.682 165.484 1.00 62.48 89 ILE A O 1
ATOM 1489 N N . ARG A 1 90 ? 133.931 133.887 165.136 1.00 58.45 90 ARG A N 1
ATOM 1490 C CA . ARG A 1 90 ? 133.021 134.053 166.266 1.00 60.58 90 ARG A CA 1
ATOM 1491 C C . ARG A 1 90 ? 131.610 133.732 165.787 1.00 64.26 90 ARG A C 1
ATOM 1492 O O . ARG A 1 90 ? 130.786 134.610 165.525 1.00 66.16 90 ARG A O 1
ATOM 1513 N N . TYR A 1 91 ? 131.337 132.438 165.656 1.00 63.46 91 TYR A N 1
ATOM 1514 C CA . TYR A 1 91 ? 130.007 131.995 165.267 1.00 59.86 91 TYR A CA 1
ATOM 1515 C C . TYR A 1 91 ? 129.072 132.059 166.468 1.00 67.51 91 TYR A C 1
ATOM 1516 O O . TYR A 1 91 ? 129.398 131.558 167.548 1.00 68.96 91 TYR A O 1
ATOM 1534 N N . ASN A 1 92 ? 127.909 132.679 166.280 1.00 66.29 92 ASN A N 1
ATOM 1535 C CA . ASN A 1 92 ? 126.937 132.863 167.349 1.00 67.94 92 ASN A CA 1
ATOM 1536 C C . ASN A 1 92 ? 125.553 132.497 166.839 1.00 66.80 92 ASN A C 1
ATOM 1537 O O . ASN A 1 92 ? 125.130 132.978 165.784 1.00 65.35 92 ASN A O 1
ATOM 1548 N N . PHE A 1 93 ? 124.851 131.652 167.590 1.00 68.58 93 PHE A N 1
ATOM 1549 C CA . PHE A 1 93 ? 123.481 131.295 167.256 1.00 74.13 93 PHE A CA 1
ATOM 1550 C C . PHE A 1 93 ? 122.896 130.476 168.397 1.00 82.50 93 PHE A C 1
ATOM 1551 O O . PHE A 1 93 ? 123.602 129.671 169.010 1.00 77.57 93 PHE A O 1
ATOM 1568 N N . ASP A 1 94 ? 121.609 130.690 168.677 1.00 89.67 94 ASP A N 1
ATOM 1569 C CA . ASP A 1 94 ? 120.899 129.944 169.701 1.00 86.84 94 ASP A CA 1
ATOM 1570 C C . ASP A 1 94 ? 119.615 129.351 169.125 1.00 88.29 94 ASP A C 1
ATOM 1571 O O . ASP A 1 94 ? 118.927 130.019 168.346 1.00 87.00 94 ASP A O 1
ATOM 1580 N N . PRO A 1 95 ? 119.268 128.098 169.469 1.00 85.91 95 PRO A N 1
ATOM 1581 C CA . PRO A 1 95 ? 118.039 127.507 168.918 1.00 83.98 95 PRO A CA 1
ATOM 1582 C C . PRO A 1 95 ? 116.763 127.968 169.605 1.00 91.46 95 PRO A C 1
ATOM 1583 O O . PRO A 1 95 ? 115.902 127.144 169.931 1.00 95.27 95 PRO A O 1
ATOM 1594 N N . SER A 1 96 ? 116.621 129.272 169.826 1.00 93.66 96 SER A N 1
ATOM 1595 C CA . SER A 1 96 ? 115.381 129.832 170.338 1.00 91.10 96 SER A CA 1
ATOM 1596 C C . SER A 1 96 ? 114.961 131.107 169.626 1.00 91.00 96 SER A C 1
ATOM 1597 O O . SER A 1 96 ? 113.834 131.567 169.842 1.00 91.94 96 SER A O 1
ATOM 1605 N N . THR A 1 97 ? 115.818 131.688 168.790 1.00 91.80 97 THR A N 1
ATOM 1606 C CA . THR A 1 97 ? 115.494 132.892 168.041 1.00 91.36 97 THR A CA 1
ATOM 1607 C C . THR A 1 97 ? 114.981 132.597 166.638 1.00 82.02 97 THR A C 1
ATOM 1608 O O . THR A 1 97 ? 114.685 133.538 165.895 1.00 80.74 97 THR A O 1
ATOM 1619 N N . ILE A 1 98 ? 114.868 131.326 166.255 1.00 81.87 98 ILE A N 1
ATOM 1620 C CA . ILE A 1 98 ? 114.367 130.997 164.927 1.00 81.57 98 ILE A CA 1
ATOM 1621 C C . ILE A 1 98 ? 112.913 131.437 164.829 1.00 79.62 98 ILE A C 1
ATOM 1622 O O . ILE A 1 98 ? 112.095 131.143 165.710 1.00 82.57 98 ILE A O 1
ATOM 1638 N N . SER A 1 99 ? 112.590 132.158 163.762 1.00 74.47 99 SER A N 1
ATOM 1639 C CA . SER A 1 99 ? 111.299 132.815 163.618 1.00 77.66 99 SER A CA 1
ATOM 1640 C C . SER A 1 99 ? 110.369 131.963 162.765 1.00 78.19 99 SER A C 1
ATOM 1641 O O . SER A 1 99 ? 110.765 131.475 161.702 1.00 79.53 99 SER A O 1
ATOM 1649 N N . ARG A 1 100 ? 109.134 131.789 163.233 1.00 78.79 100 ARG A N 1
ATOM 1650 C CA . ARG A 1 100 ? 108.141 130.973 162.532 1.00 77.13 100 ARG A CA 1
ATOM 1651 C C . ARG A 1 100 ? 107.289 131.866 161.628 1.00 77.94 100 ARG A C 1
ATOM 1652 O O . ARG A 1 100 ? 106.126 132.168 161.900 1.00 81.89 100 ARG A O 1
ATOM 1673 N N . ILE A 1 101 ? 107.901 132.289 160.522 1.00 75.04 101 ILE A N 1
ATOM 1674 C CA . ILE A 1 101 ? 107.191 133.110 159.552 1.00 79.41 101 ILE A CA 1
ATOM 1675 C C . ILE A 1 101 ? 106.160 132.257 158.830 1.00 83.86 101 ILE A C 1
ATOM 1676 O O . ILE A 1 101 ? 106.421 131.101 158.467 1.00 88.06 101 ILE A O 1
ATOM 1692 N N . ASN A 1 102 ? 104.979 132.824 158.625 1.00 90.84 102 ASN A N 1
ATOM 1693 C CA . ASN A 1 102 ? 103.931 132.187 157.849 1.00 96.49 102 ASN A CA 1
ATOM 1694 C C . ASN A 1 102 ? 103.338 133.215 156.898 1.00 99.83 102 ASN A C 1
ATOM 1695 O O . ASN A 1 102 ? 103.297 134.411 157.198 1.00 96.71 102 ASN A O 1
ATOM 1706 N N . ILE A 1 103 ? 102.892 132.739 155.738 1.00 102.82 103 ILE A N 1
ATOM 1707 C CA . ILE A 1 103 ? 102.291 133.596 154.726 1.00 108.94 103 ILE A CA 1
ATOM 1708 C C . ILE A 1 103 ? 101.018 132.936 154.217 1.00 112.01 103 ILE A C 1
ATOM 1709 O O . ILE A 1 103 ? 100.864 131.712 154.270 1.00 107.62 103 ILE A O 1
ATOM 1725 N N . ASN A 1 104 ? 100.096 133.766 153.728 1.00 120.66 104 ASN A N 1
ATOM 1726 C CA . ASN A 1 104 ? 98.847 133.271 153.167 1.00 122.45 104 ASN A CA 1
ATOM 1727 C C . ASN A 1 104 ? 98.428 134.035 151.916 1.00 124.89 104 ASN A C 1
ATOM 1728 O O . ASN A 1 104 ? 97.342 133.770 151.384 1.00 124.75 104 ASN A O 1
ATOM 1739 N N . SER A 1 105 ? 99.244 134.967 151.430 1.00 125.52 105 SER A N 1
ATOM 1740 C CA . SER A 1 105 ? 98.895 135.748 150.254 1.00 128.10 105 SER A CA 1
ATOM 1741 C C . SER A 1 105 ? 100.170 136.212 149.566 1.00 127.68 105 SER A C 1
ATOM 1742 O O . SER A 1 105 ? 101.257 136.198 150.149 1.00 124.21 105 SER A O 1
ATOM 1750 N N . GLU A 1 106 ? 100.020 136.623 148.309 1.00 129.16 106 GLU A N 1
ATOM 1751 C CA . GLU A 1 106 ? 101.158 137.113 147.545 1.00 127.87 106 GLU A CA 1
ATOM 1752 C C . GLU A 1 106 ? 101.721 138.378 148.182 1.00 125.10 106 GLU A C 1
ATOM 1753 O O . GLU A 1 106 ? 100.980 139.209 148.714 1.00 125.52 106 GLU A O 1
ATOM 1765 N N . ASN A 1 107 ? 103.044 138.512 148.132 1.00 121.79 107 ASN A N 1
ATOM 1766 C CA . ASN A 1 107 ? 103.819 139.635 148.653 1.00 120.33 107 ASN A CA 1
ATOM 1767 C C . ASN A 1 107 ? 103.936 139.588 150.172 1.00 113.30 107 ASN A C 1
ATOM 1768 O O . ASN A 1 107 ? 104.631 140.437 150.745 1.00 107.43 107 ASN A O 1
ATOM 1779 N N . ASP A 1 108 ? 103.286 138.638 150.847 1.00 111.69 108 ASP A N 1
ATOM 1780 C CA . ASP A 1 108 ? 103.427 138.546 152.295 1.00 111.40 108 ASP A CA 1
ATOM 1781 C C . ASP A 1 108 ? 104.840 138.142 152.691 1.00 106.39 108 ASP A C 1
ATOM 1782 O O . ASP A 1 108 ? 105.314 138.524 153.764 1.00 101.94 108 ASP A O 1
ATOM 1791 N N . PHE A 1 109 ? 105.521 137.372 151.842 1.00 103.32 109 PHE A N 1
ATOM 1792 C CA . PHE A 1 109 ? 106.839 136.857 152.194 1.00 101.08 109 PHE A CA 1
ATOM 1793 C C . PHE A 1 109 ? 107.821 137.994 152.442 1.00 101.00 109 PHE A C 1
ATOM 1794 O O . PHE A 1 109 ? 108.496 138.031 153.478 1.00 96.32 109 PHE A O 1
ATOM 1811 N N . ILE A 1 110 ? 107.932 138.922 151.491 1.00 100.77 110 ILE A N 1
ATOM 1812 C CA . ILE A 1 110 ? 108.944 139.970 151.599 1.00 99.05 110 ILE A CA 1
ATOM 1813 C C . ILE A 1 110 ? 108.665 140.850 152.811 1.00 100.99 110 ILE A C 1
ATOM 1814 O O . ILE A 1 110 ? 109.572 141.173 153.587 1.00 96.11 110 ILE A O 1
ATOM 1830 N N . SER A 1 111 ? 107.404 141.246 152.995 1.00 104.93 111 SER A N 1
ATOM 1831 C CA . SER A 1 111 ? 107.053 142.102 154.124 1.00 101.74 111 SER A CA 1
ATOM 1832 C C . SER A 1 111 ? 107.318 141.396 155.448 1.00 101.62 111 SER A C 1
ATOM 1833 O O . SER A 1 111 ? 107.881 141.983 156.379 1.00 101.57 111 SER A O 1
ATOM 1841 N N . SER A 1 112 ? 106.913 140.129 155.549 1.00 100.48 112 SER A N 1
ATOM 1842 C CA . SER A 1 112 ? 107.117 139.389 156.788 1.00 99.84 112 SER A CA 1
ATOM 1843 C C . SER A 1 112 ? 108.599 139.245 157.098 1.00 96.80 112 SER A C 1
ATOM 1844 O O . SER A 1 112 ? 109.020 139.414 158.248 1.00 94.15 112 SER A O 1
ATOM 1852 N N . ILE A 1 113 ? 109.411 138.941 156.086 1.00 94.86 113 ILE A N 1
ATOM 1853 C CA . ILE A 1 113 ? 110.840 138.785 156.323 1.00 94.10 113 ILE A CA 1
ATOM 1854 C C . ILE A 1 113 ? 111.458 140.119 156.722 1.00 94.58 113 ILE A C 1
ATOM 1855 O O . ILE A 1 113 ? 112.327 140.175 157.598 1.00 90.00 113 ILE A O 1
ATOM 1871 N N . SER A 1 114 ? 111.021 141.212 156.093 1.00 97.76 114 SER A N 1
ATOM 1872 C CA . SER A 1 114 ? 111.537 142.525 156.464 1.00 94.42 114 SER A CA 1
ATOM 1873 C C . SER A 1 114 ? 111.209 142.853 157.915 1.00 96.16 114 SER A C 1
ATOM 1874 O O . SER A 1 114 ? 112.062 143.358 158.653 1.00 93.04 114 SER A O 1
ATOM 1882 N N . ASN A 1 115 ? 109.974 142.576 158.343 1.00 100.77 115 ASN A N 1
ATOM 1883 C CA . ASN A 1 115 ? 109.611 142.824 159.737 1.00 98.77 115 ASN A CA 1
ATOM 1884 C C . ASN A 1 115 ? 110.423 141.951 160.687 1.00 96.83 115 ASN A C 1
ATOM 1885 O O . ASN A 1 115 ? 110.919 142.433 161.712 1.00 92.80 115 ASN A O 1
ATOM 1896 N N . GLN A 1 116 ? 110.573 140.666 160.366 1.00 98.68 116 GLN A N 1
ATOM 1897 C CA . GLN A 1 116 ? 111.362 139.765 161.197 1.00 94.36 116 GLN A CA 1
ATOM 1898 C C . GLN A 1 116 ? 112.864 139.962 161.041 1.00 91.10 116 GLN A C 1
ATOM 1899 O O . GLN A 1 116 ? 113.629 139.372 161.811 1.00 91.32 116 GLN A O 1
ATOM 1913 N N . LEU A 1 117 ? 113.307 140.763 160.077 1.00 89.46 117 LEU A N 1
ATOM 1914 C CA . LEU A 1 117 ? 114.731 140.995 159.882 1.00 88.58 117 LEU A CA 1
ATOM 1915 C C . LEU A 1 117 ? 115.227 142.076 160.833 1.00 90.67 117 LEU A C 1
ATOM 1916 O O . LEU A 1 117 ? 114.577 143.109 161.016 1.00 94.86 117 LEU A O 1
ATOM 1932 N N . ASP A 1 118 ? 116.387 141.832 161.440 1.00 88.46 118 ASP A N 1
ATOM 1933 C CA . ASP A 1 118 ? 116.972 142.741 162.414 1.00 89.86 118 ASP A CA 1
ATOM 1934 C C . ASP A 1 118 ? 118.381 143.123 161.985 1.00 88.73 118 ASP A C 1
ATOM 1935 O O . ASP A 1 118 ? 119.128 142.292 161.461 1.00 89.77 118 ASP A O 1
ATOM 1944 N N . MET A 1 119 ? 118.735 144.386 162.219 1.00 90.54 119 MET A N 1
ATOM 1945 C CA . MET A 1 119 ? 120.012 144.943 161.792 1.00 91.02 119 MET A CA 1
ATOM 1946 C C . MET A 1 119 ? 121.081 144.838 162.874 1.00 96.10 119 MET A C 1
ATOM 1947 O O . MET A 1 119 ? 122.134 144.232 162.656 1.00 95.85 119 MET A O 1
ATOM 1961 N N . ASN A 1 120 ? 120.826 145.429 164.043 1.00 99.82 120 ASN A N 1
ATOM 1962 C CA . ASN A 1 120 ? 121.877 145.585 165.042 1.00 99.37 120 ASN A CA 1
ATOM 1963 C C . ASN A 1 120 ? 122.367 144.246 165.578 1.00 97.69 120 ASN A C 1
ATOM 1964 O O . ASN A 1 120 ? 123.569 144.081 165.816 1.00 96.02 120 ASN A O 1
ATOM 1975 N N . ARG A 1 121 ? 121.466 143.287 165.782 1.00 98.92 121 ARG A N 1
ATOM 1976 C CA . ARG A 1 121 ? 121.847 142.016 166.383 1.00 96.15 121 ARG A CA 1
ATOM 1977 C C . ARG A 1 121 ? 122.418 141.024 165.381 1.00 92.51 121 ARG A C 1
ATOM 1978 O O . ARG A 1 121 ? 123.234 140.176 165.761 1.00 82.46 121 ARG A O 1
ATOM 1999 N N . PHE A 1 122 ? 122.016 141.105 164.115 1.00 92.56 122 PHE A N 1
ATOM 2000 C CA . PHE A 1 122 ? 122.332 140.078 163.134 1.00 86.77 122 PHE A CA 1
ATOM 2001 C C . PHE A 1 122 ? 122.810 140.706 161.833 1.00 84.17 122 PHE A C 1
ATOM 2002 O O . PHE A 1 122 ? 122.265 141.718 161.383 1.00 87.59 122 PHE A O 1
ATOM 2019 N N . ASN A 1 123 ? 123.830 140.089 161.231 1.00 76.11 123 ASN A N 1
ATOM 2020 C CA . ASN A 1 123 ? 124.338 140.500 159.931 1.00 72.08 123 ASN A CA 1
ATOM 2021 C C . ASN A 1 123 ? 124.171 139.440 158.851 1.00 66.45 123 ASN A C 1
ATOM 2022 O O . ASN A 1 123 ? 124.422 139.739 157.678 1.00 67.43 123 ASN A O 1
ATOM 2033 N N . VAL A 1 124 ? 123.767 138.222 159.205 1.00 61.27 124 VAL A N 1
ATOM 2034 C CA . VAL A 1 124 ? 123.427 137.181 158.243 1.00 56.54 124 VAL A CA 1
ATOM 2035 C C . VAL A 1 124 ? 122.048 136.653 158.603 1.00 54.48 124 VAL A C 1
ATOM 2036 O O . VAL A 1 124 ? 121.796 136.312 159.763 1.00 64.29 124 VAL A O 1
ATOM 2049 N N . ALA A 1 125 ? 121.161 136.583 157.615 1.00 51.07 125 ALA A N 1
ATOM 2050 C CA . ALA A 1 125 ? 119.770 136.189 157.826 1.00 61.59 125 ALA A CA 1
ATOM 2051 C C . ALA A 1 125 ? 119.441 135.020 156.903 1.00 56.74 125 ALA A C 1
ATOM 2052 O O . ALA A 1 125 ? 118.943 135.212 155.792 1.00 49.38 125 ALA A O 1
ATOM 2059 N N . VAL A 1 126 ? 119.715 133.802 157.373 1.00 57.59 126 VAL A N 1
ATOM 2060 C CA . VAL A 1 126 ? 119.316 132.620 156.625 1.00 52.46 126 VAL A CA 1
ATOM 2061 C C . VAL A 1 126 ? 117.806 132.618 156.460 1.00 55.99 126 VAL A C 1
ATOM 2062 O O . VAL A 1 126 ? 117.061 133.025 15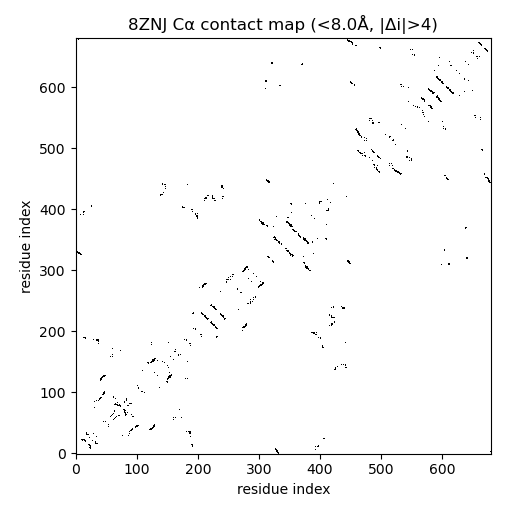7.360 1.00 57.32 126 VAL A O 1
ATOM 2075 N N . ILE A 1 127 ? 117.345 132.169 155.296 1.00 61.50 127 ILE A N 1
ATOM 2076 C CA . ILE A 1 127 ? 115.923 132.049 154.999 1.00 54.63 127 ILE A CA 1
ATOM 2077 C C . ILE A 1 127 ? 115.668 130.620 154.552 1.00 56.23 127 ILE A C 1
ATOM 2078 O O . ILE A 1 127 ? 116.401 130.090 153.711 1.00 58.47 127 ILE A O 1
ATOM 2094 N N . ILE A 1 128 ? 114.635 130.000 155.111 1.00 57.62 128 ILE A N 1
ATOM 2095 C CA . ILE A 1 128 ? 114.315 128.603 154.855 1.00 57.13 128 ILE A CA 1
ATOM 2096 C C . ILE A 1 128 ? 112.889 128.538 154.334 1.00 59.79 128 ILE A C 1
ATOM 2097 O O . ILE A 1 128 ? 111.948 128.929 155.034 1.00 71.54 128 ILE A O 1
ATOM 2113 N N . ALA A 1 129 ? 112.729 128.052 153.106 1.00 53.21 129 ALA A N 1
ATOM 2114 C CA . ALA A 1 129 ? 111.414 127.980 152.488 1.00 55.57 129 ALA A CA 1
ATOM 2115 C C . ALA A 1 129 ? 111.454 126.962 151.361 1.00 61.59 129 ALA A C 1
ATOM 2116 O O . ALA A 1 129 ? 112.523 126.591 150.870 1.00 57.82 129 ALA A O 1
ATOM 2123 N N . ASN A 1 130 ? 110.268 126.519 150.954 1.00 69.90 130 ASN A N 1
ATOM 2124 C CA . ASN A 1 130 ? 110.160 125.560 149.867 1.00 70.80 130 ASN A CA 1
ATOM 2125 C C . ASN A 1 130 ? 110.541 126.214 148.543 1.00 70.31 130 ASN A C 1
ATOM 2126 O O . ASN A 1 130 ? 110.472 127.435 148.378 1.00 70.71 130 ASN A O 1
ATOM 2137 N N . ARG A 1 131 ? 110.954 125.376 147.589 1.00 64.90 131 ARG A N 1
ATOM 2138 C CA . ARG A 1 131 ? 111.422 125.888 146.305 1.00 68.26 131 ARG A CA 1
ATOM 2139 C C . ARG A 1 131 ? 110.390 126.801 145.656 1.00 74.13 131 ARG A C 1
ATOM 2140 O O . ARG A 1 131 ? 110.747 127.796 145.018 1.00 74.97 131 ARG A O 1
ATOM 2161 N N . LYS A 1 132 ? 109.104 126.480 145.808 1.00 77.10 132 LYS A N 1
ATOM 2162 C CA . LYS A 1 132 ? 108.064 127.288 145.178 1.00 77.93 132 LYS A CA 1
ATOM 2163 C C . LYS A 1 132 ? 108.176 128.752 145.584 1.00 74.84 132 LYS A C 1
ATOM 2164 O O . LYS A 1 132 ? 107.938 129.651 144.769 1.00 76.48 132 LYS A O 1
ATOM 2183 N N . LEU A 1 133 ? 108.539 129.011 146.839 1.00 70.29 133 LEU A N 1
ATOM 2184 C CA . LEU A 1 133 ? 108.621 130.374 147.347 1.00 77.61 133 LEU A CA 1
ATOM 2185 C C . LEU A 1 133 ? 109.988 131.003 147.111 1.00 80.17 133 LEU A C 1
ATOM 2186 O O . LEU A 1 133 ? 110.070 132.181 146.742 1.00 85.33 133 LEU A O 1
ATOM 2202 N N . THR A 1 134 ? 111.065 130.248 147.334 1.00 73.58 134 THR A N 1
ATOM 2203 C CA . THR A 1 134 ? 112.400 130.792 147.113 1.00 73.44 134 THR A CA 1
ATOM 2204 C C . THR A 1 134 ? 112.608 131.152 145.649 1.00 76.67 134 THR A C 1
ATOM 2205 O O . THR A 1 134 ? 113.103 132.238 145.338 1.00 73.91 134 THR A O 1
ATOM 2216 N N . LYS A 1 135 ? 112.193 130.273 144.735 1.00 80.97 135 LYS A N 1
ATOM 2217 C CA . LYS A 1 135 ? 112.446 130.499 143.317 1.00 81.36 135 LYS A CA 1
ATOM 2218 C C . LYS A 1 135 ? 111.878 131.831 142.849 1.00 79.88 135 LYS A C 1
ATOM 2219 O O . LYS A 1 135 ? 112.404 132.429 141.903 1.00 80.20 135 LYS A O 1
ATOM 2238 N N . GLU A 1 136 ? 110.817 132.316 143.493 1.00 79.69 136 GLU A N 1
ATOM 2239 C CA . GLU A 1 136 ? 110.122 133.512 143.041 1.00 80.55 136 GLU A CA 1
ATOM 2240 C C . GLU A 1 136 ? 110.256 134.698 143.988 1.00 77.91 136 GLU A C 1
ATOM 2241 O O . GLU A 1 136 ? 109.837 135.801 143.623 1.00 83.17 136 GLU A O 1
ATOM 2253 N N . PHE A 1 137 ? 110.854 134.520 145.171 1.00 76.40 137 PHE A N 1
ATOM 2254 C CA . PHE A 1 137 ? 111.138 135.636 146.068 1.00 81.13 137 PHE A CA 1
ATOM 2255 C C . PHE A 1 137 ? 112.620 135.883 146.320 1.00 73.20 137 PHE A C 1
ATOM 2256 O O . PHE A 1 137 ? 112.956 136.895 146.946 1.00 69.15 137 PHE A O 1
ATOM 2273 N N . HIS A 1 138 ? 113.514 135.018 145.839 1.00 70.97 138 HIS A N 1
ATOM 2274 C CA . HIS A 1 138 ? 114.927 135.148 146.172 1.00 67.05 138 HIS A CA 1
ATOM 2275 C C . HIS A 1 138 ? 115.538 136.384 145.528 1.00 67.57 138 HIS A C 1
ATOM 2276 O O . HIS A 1 138 ? 116.222 137.170 146.193 1.00 71.08 138 HIS A O 1
ATOM 2290 N N . ASP A 1 139 ? 115.302 136.575 144.229 1.00 66.88 139 ASP A N 1
ATOM 2291 C CA . ASP A 1 139 ? 115.854 137.741 143.549 1.00 68.94 139 ASP A CA 1
ATOM 2292 C C . ASP A 1 139 ? 115.270 139.028 144.116 1.00 72.99 139 ASP A C 1
ATOM 2293 O O . ASP A 1 139 ? 115.986 140.021 144.291 1.00 74.51 139 ASP A O 1
ATOM 2302 N N . LYS A 1 140 ? 113.969 139.028 144.411 1.00 73.44 140 LYS A N 1
ATOM 2303 C CA . LYS A 1 140 ? 113.348 140.214 144.988 1.00 67.03 140 LYS A CA 1
ATOM 2304 C C . LYS A 1 140 ? 113.949 140.544 146.347 1.00 69.57 140 LYS A C 1
ATOM 2305 O O . LYS A 1 140 ? 114.229 141.711 146.641 1.00 73.81 140 LYS A O 1
ATOM 2324 N N . THR A 1 141 ? 114.159 139.532 147.192 1.00 71.30 141 THR A N 1
ATOM 2325 C CA . THR A 1 141 ? 114.771 139.776 148.494 1.00 70.65 141 THR A CA 1
ATOM 2326 C C . THR A 1 141 ? 116.189 140.309 148.336 1.00 67.34 141 THR A C 1
ATOM 2327 O O . THR A 1 141 ? 116.588 141.267 149.012 1.00 66.56 141 THR A O 1
ATOM 2338 N N . LYS A 1 142 ? 116.966 139.700 147.439 1.00 68.21 142 LYS A N 1
ATOM 2339 C CA . LYS A 1 142 ? 118.336 140.152 147.228 1.00 66.90 142 LYS A CA 1
ATOM 2340 C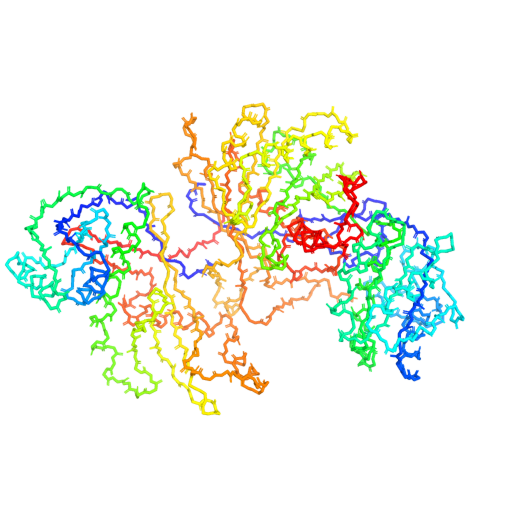 C . LYS A 1 142 ? 118.364 141.606 146.781 1.00 73.08 142 LYS A C 1
ATOM 2341 O O . LYS A 1 142 ? 119.192 142.394 147.254 1.00 73.77 142 LYS A O 1
ATOM 2360 N N . ALA A 1 143 ? 117.465 141.980 145.868 1.00 74.67 143 ALA A N 1
ATOM 2361 C CA . ALA A 1 143 ? 117.390 143.372 145.439 1.00 73.68 143 ALA A CA 1
ATOM 2362 C C . ALA A 1 143 ? 116.976 144.280 146.589 1.00 72.53 143 ALA A C 1
ATOM 2363 O O . ALA A 1 143 ? 117.522 145.378 146.751 1.00 73.62 143 ALA A O 1
ATOM 2370 N N . ALA A 1 144 ? 116.014 143.838 147.402 1.00 69.90 144 ALA A N 1
ATOM 2371 C CA . ALA A 1 144 ? 115.520 144.674 148.490 1.00 69.74 144 ALA A CA 1
ATOM 2372 C C . ALA A 1 144 ? 116.615 144.967 149.507 1.00 70.19 144 ALA A C 1
ATOM 2373 O O . ALA A 1 144 ? 116.732 146.097 149.994 1.00 69.02 144 ALA A O 1
ATOM 2380 N N . LEU A 1 145 ? 117.426 143.967 149.841 1.00 70.42 145 LEU A N 1
ATOM 2381 C CA . LEU A 1 145 ? 118.487 144.140 150.826 1.00 69.74 145 LEU A CA 1
ATOM 2382 C C . LEU A 1 145 ? 119.806 144.582 150.206 1.00 73.01 145 LEU A C 1
ATOM 2383 O O . LEU A 1 145 ? 120.814 144.655 150.915 1.00 70.70 145 LEU A O 1
ATOM 2399 N N . ILE A 1 146 ? 119.826 144.876 148.904 1.00 73.58 146 ILE A N 1
ATOM 2400 C CA . ILE A 1 146 ? 121.057 145.326 148.268 1.00 76.71 146 ILE A CA 1
ATOM 2401 C C . ILE A 1 146 ? 121.581 146.562 148.983 1.00 76.74 146 ILE A C 1
ATOM 2402 O O . ILE A 1 146 ? 120.820 147.467 149.349 1.00 79.14 146 ILE A O 1
ATOM 2418 N N . GLY A 1 147 ? 122.893 146.597 149.201 1.00 75.64 147 GLY A N 1
ATOM 2419 C CA . GLY A 1 147 ? 123.522 147.731 149.848 1.00 79.69 147 GLY A CA 1
ATOM 2420 C C . GLY A 1 147 ? 123.465 147.665 151.360 1.00 81.31 147 GLY A C 1
ATOM 2421 O O . GLY A 1 147 ? 124.444 147.989 152.038 1.00 77.66 147 GLY A O 1
ATOM 2425 N N . SER A 1 148 ? 122.326 147.240 151.900 1.00 81.31 148 SER A N 1
ATOM 2426 C CA . SER A 1 148 ? 122.151 147.179 153.341 1.00 82.76 148 SER A CA 1
ATOM 2427 C C . SER A 1 148 ? 123.090 146.131 153.937 1.00 78.85 148 SER A C 1
ATOM 2428 O O . SER A 1 148 ? 123.784 145.397 153.228 1.00 81.87 148 SER A O 1
ATOM 2436 N N . ARG A 1 149 ? 123.113 146.064 155.266 1.00 70.57 149 ARG A N 1
ATOM 2437 C CA . ARG A 1 149 ? 123.973 145.130 155.980 1.00 74.16 149 ARG A CA 1
ATOM 2438 C C . ARG A 1 149 ? 123.339 143.760 156.173 1.00 75.50 149 ARG A C 1
ATOM 2439 O O . ARG A 1 149 ? 124.017 142.845 156.650 1.00 74.05 149 ARG A O 1
ATOM 2460 N N . ILE A 1 150 ? 122.072 143.589 155.805 1.00 72.71 150 ILE A N 1
ATOM 2461 C CA . ILE A 1 150 ? 121.367 142.325 155.992 1.00 65.81 150 ILE A CA 1
ATOM 2462 C C . ILE A 1 150 ? 121.608 141.479 154.746 1.00 61.67 150 ILE A C 1
ATOM 2463 O O . ILE A 1 150 ? 120.948 141.657 153.722 1.00 71.24 150 ILE A O 1
ATOM 2479 N N . ARG A 1 151 ? 122.555 140.549 154.837 1.00 54.72 151 ARG A N 1
ATOM 2480 C CA . ARG A 1 151 ? 122.859 139.628 153.749 1.00 54.29 151 ARG A CA 1
ATOM 2481 C C . ARG A 1 151 ? 122.182 138.295 154.035 1.00 54.45 151 ARG A C 1
ATOM 2482 O O . ARG A 1 151 ? 122.509 137.629 155.023 1.00 63.34 151 ARG A O 1
ATOM 2503 N N . THR A 1 152 ? 121.251 137.906 153.172 1.00 50.11 152 THR A N 1
ATOM 2504 C CA . THR A 1 152 ? 120.498 136.677 153.359 1.00 49.83 152 THR A CA 1
ATOM 2505 C C . THR A 1 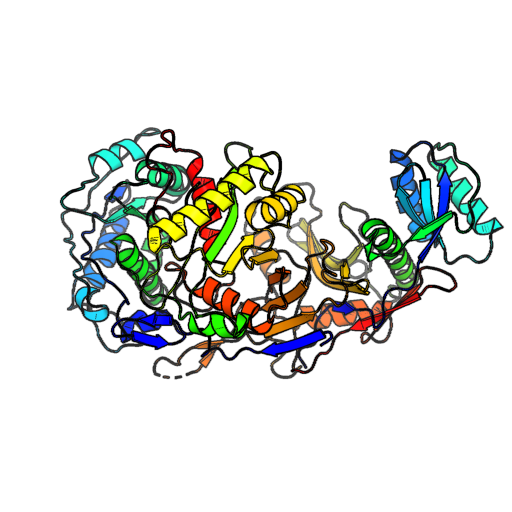152 ? 121.205 135.499 152.697 1.00 49.74 152 THR A C 1
ATOM 2506 O O . THR A 1 152 ? 121.992 135.656 151.761 1.00 49.38 152 THR A O 1
ATOM 2517 N N . GLN A 1 153 ? 120.909 134.302 153.206 1.00 47.58 153 GLN A N 1
ATOM 2518 C CA . GLN A 1 153 ? 121.481 133.050 152.700 1.00 45.14 153 GLN A CA 1
ATOM 2519 C C . GLN A 1 153 ? 120.338 132.039 152.655 1.00 49.55 153 GLN A C 1
ATOM 2520 O O . GLN A 1 153 ? 120.032 131.388 153.656 1.00 61.08 153 GLN A O 1
ATOM 2534 N N . PHE A 1 154 ? 119.710 131.914 151.490 1.00 46.65 154 PHE A N 1
ATOM 2535 C CA . PHE A 1 154 ? 118.535 131.069 151.360 1.00 47.15 154 PHE A CA 1
ATOM 2536 C C . PHE A 1 154 ? 118.903 129.593 151.469 1.00 51.17 154 PHE A C 1
ATOM 2537 O O . PHE A 1 154 ? 120.050 129.187 151.268 1.00 54.27 154 PHE A O 1
ATOM 2554 N N . VAL A 1 155 ? 117.896 128.787 151.793 1.00 51.95 155 VAL A N 1
ATOM 2555 C CA . VAL A 1 155 ? 118.031 127.337 151.884 1.00 52.78 155 VAL A CA 1
ATOM 2556 C C . VAL A 1 155 ? 116.660 126.731 151.626 1.00 60.05 155 VAL A C 1
ATOM 2557 O O . VAL A 1 155 ? 115.643 127.246 152.099 1.00 67.08 155 VAL A O 1
ATOM 2570 N N . THR A 1 156 ? 116.633 125.638 150.876 1.00 57.45 156 THR A N 1
ATOM 2571 C CA . THR A 1 156 ? 115.388 124.985 150.504 1.00 57.35 156 THR A CA 1
ATOM 2572 C C . THR A 1 156 ? 115.122 123.783 151.404 1.00 64.63 156 THR A C 1
ATOM 2573 O O . THR A 1 156 ? 116.021 123.256 152.062 1.00 64.32 156 THR A O 1
ATOM 2584 N N . PHE A 1 157 ? 113.858 123.354 151.423 1.00 66.53 157 PHE A N 1
ATOM 2585 C CA . PHE A 1 157 ? 113.488 122.190 152.221 1.00 56.94 157 PHE A CA 1
ATOM 2586 C C . PHE A 1 157 ? 114.209 120.942 151.732 1.00 56.98 157 PHE A C 1
ATOM 2587 O O . PHE A 1 157 ? 114.592 120.081 152.533 1.00 64.02 157 PHE A O 1
ATOM 2604 N N . THR A 1 158 ? 114.398 120.822 150.417 1.00 57.15 158 THR A N 1
ATOM 2605 C CA . THR A 1 158 ? 115.082 119.651 149.880 1.00 59.69 158 THR A CA 1
ATOM 2606 C C . THR A 1 158 ? 116.515 119.575 150.388 1.00 56.49 158 THR A C 1
ATOM 2607 O O . THR A 1 158 ? 117.006 118.492 150.720 1.00 62.24 158 THR A O 1
ATOM 2618 N N . THR A 1 159 ? 117.203 120.716 150.457 1.00 53.82 159 THR A N 1
ATOM 2619 C CA . THR A 1 159 ? 118.578 120.708 150.946 1.00 59.76 159 THR A CA 1
ATOM 2620 C C . THR A 1 159 ? 118.644 120.263 152.401 1.00 61.78 159 THR A C 1
ATOM 2621 O O . THR A 1 159 ? 119.568 119.543 152.795 1.00 63.47 159 THR A O 1
ATOM 2632 N N . LEU A 1 160 ? 117.684 120.692 153.222 1.00 60.63 160 LEU A N 1
ATOM 2633 C CA . LEU A 1 160 ? 117.664 120.250 154.612 1.00 64.97 160 LEU A CA 1
ATOM 2634 C C . LEU A 1 160 ? 117.379 118.757 154.705 1.00 64.46 160 LEU A C 1
ATOM 2635 O O . LEU A 1 160 ? 118.038 118.033 155.458 1.00 66.78 160 LEU A O 1
ATOM 2651 N N . LYS A 1 161 ? 116.385 118.278 153.955 1.00 62.17 161 LYS A N 1
ATOM 2652 C CA . LYS A 1 161 ? 116.083 116.852 153.980 1.00 64.33 161 LYS A CA 1
ATOM 2653 C C . LYS A 1 161 ? 117.262 116.027 153.484 1.00 64.87 161 LYS A C 1
ATOM 2654 O O . LYS A 1 161 ? 117.421 114.868 153.881 1.00 69.98 161 LYS A O 1
ATOM 2673 N N . ARG A 1 162 ? 118.098 116.605 152.620 1.00 65.83 162 ARG A N 1
ATOM 2674 C CA . ARG A 1 162 ? 119.292 115.907 152.160 1.00 66.91 162 ARG A CA 1
ATOM 2675 C C . ARG A 1 162 ? 120.244 115.580 153.301 1.00 72.09 162 ARG A C 1
ATOM 2676 O O . ARG A 1 162 ? 121.052 114.655 153.172 1.00 79.33 162 ARG A O 1
ATOM 2697 N N . LEU A 1 163 ? 120.164 116.310 154.414 1.00 67.05 163 LEU A N 1
ATOM 2698 C CA . LEU A 1 163 ? 121.071 116.105 155.537 1.00 67.21 163 LEU A CA 1
ATOM 2699 C C . LEU A 1 163 ? 120.901 114.746 156.202 1.00 70.16 163 LEU A C 1
ATOM 2700 O O . LEU A 1 163 ? 121.772 114.348 156.984 1.00 66.56 163 LEU A O 1
ATOM 2716 N N . LYS A 1 164 ? 119.812 114.032 155.923 1.00 72.78 164 LYS A N 1
ATOM 2717 C CA . LYS A 1 164 ? 119.575 112.732 156.535 1.00 72.20 164 LYS A CA 1
ATOM 2718 C C . LYS A 1 164 ? 120.265 111.591 155.801 1.00 77.68 164 LYS A C 1
ATOM 2719 O O . LYS A 1 164 ? 120.222 110.454 156.281 1.00 80.53 164 LYS A O 1
ATOM 2738 N N . ASN A 1 165 ? 120.900 111.862 154.661 1.00 75.89 165 ASN A N 1
ATOM 2739 C CA . ASN A 1 165 ? 121.520 110.810 153.865 1.00 76.40 165 ASN A CA 1
ATOM 2740 C C . ASN A 1 165 ? 122.823 110.333 154.504 1.00 79.30 165 ASN A C 1
ATOM 2741 O O . ASN A 1 165 ? 123.197 109.169 154.338 1.00 80.51 165 ASN A O 1
ATOM 2752 N N . ARG A 1 166 ? 123.496 111.206 155.255 1.00 80.42 166 ARG A N 1
ATOM 2753 C CA . ARG A 1 166 ? 124.782 110.954 155.908 1.00 79.92 166 ARG A CA 1
ATOM 2754 C C . ARG A 1 166 ? 125.903 111.011 154.874 1.00 79.65 166 ARG A C 1
ATOM 2755 O O . ARG A 1 166 ? 127.076 111.143 155.232 1.00 79.87 166 ARG A O 1
ATOM 2776 N N . LYS A 1 167 ? 125.551 111.038 153.590 1.00 76.08 167 LYS A N 1
ATOM 2777 C CA . LYS A 1 167 ? 126.517 111.361 152.549 1.00 80.18 167 LYS A CA 1
ATOM 2778 C C . LYS A 1 167 ? 126.508 112.855 152.267 1.00 76.77 167 LYS A C 1
ATOM 2779 O O . LYS A 1 167 ? 127.565 113.486 152.161 1.00 72.33 167 LYS A O 1
ATOM 2798 N N . TYR A 1 168 ? 125.312 113.424 152.146 1.00 76.12 168 TYR A N 1
ATOM 2799 C CA . TYR A 1 168 ? 125.179 114.864 151.997 1.00 68.83 168 TYR A CA 1
ATOM 2800 C C . TYR A 1 168 ? 125.491 115.583 153.300 1.00 63.73 168 TYR A C 1
ATOM 2801 O O . TYR A 1 168 ? 126.025 116.695 153.277 1.00 66.50 168 TYR A O 1
ATOM 2819 N N . LYS A 1 169 ? 125.209 114.956 154.441 1.00 63.33 169 LYS A N 1
ATOM 2820 C CA . LYS A 1 169 ? 125.578 115.552 155.719 1.00 67.58 169 LYS A CA 1
ATOM 2821 C C . LYS A 1 169 ? 127.075 115.797 155.816 1.00 65.26 169 LYS A C 1
ATOM 2822 O O . LYS A 1 169 ? 127.506 116.620 156.629 1.00 64.85 169 LYS A O 1
ATOM 2841 N N . ALA A 1 170 ? 127.875 115.101 155.014 1.00 65.57 170 ALA A N 1
ATOM 2842 C CA . ALA A 1 170 ? 129.320 115.260 155.021 1.00 67.24 170 ALA A CA 1
ATOM 2843 C C . ALA A 1 170 ? 129.833 116.159 153.904 1.00 64.82 170 ALA A C 1
ATOM 2844 O O . ALA A 1 170 ? 131.049 116.347 153.796 1.00 65.30 170 ALA A O 1
ATOM 2851 N N . THR A 1 171 ? 128.951 116.718 153.070 1.00 62.78 171 THR A N 1
ATOM 2852 C CA . THR A 1 171 ? 129.387 117.558 151.958 1.00 54.74 171 THR A CA 1
ATOM 2853 C C . THR A 1 171 ? 128.620 118.861 151.809 1.00 49.96 171 THR A C 1
ATOM 2854 O O . THR A 1 171 ? 129.153 119.791 151.195 1.00 49.53 171 THR A O 1
ATOM 2865 N N . ILE A 1 172 ? 127.401 118.962 152.323 1.00 47.04 172 ILE A N 1
ATOM 2866 C CA . ILE A 1 172 ? 126.591 120.168 152.193 1.00 39.75 172 ILE A CA 1
ATOM 2867 C C . ILE A 1 172 ? 127.012 121.184 153.249 1.00 39.87 172 ILE A C 1
ATOM 2868 O O . ILE A 1 172 ? 127.117 122.378 152.938 1.00 37.59 172 ILE A O 1
ATOM 2884 N N . PRO A 1 173 ? 127.247 120.776 154.503 1.00 48.23 173 PRO A N 1
ATOM 2885 C CA . PRO A 1 173 ? 127.608 121.761 155.530 1.00 51.40 173 PRO A CA 1
ATOM 2886 C C . PRO A 1 173 ? 128.781 122.652 155.151 1.00 45.64 173 PRO A C 1
ATOM 2887 O O . PRO A 1 173 ? 128.612 123.871 155.072 1.00 46.31 173 PRO A O 1
ATOM 2898 N N . LEU A 1 174 ? 129.951 122.076 154.879 1.00 41.25 174 LEU A N 1
ATOM 2899 C CA . LEU A 1 174 ? 131.146 122.891 154.659 1.00 42.97 174 LEU A CA 1
ATOM 2900 C C . LEU A 1 174 ? 130.963 123.944 153.576 1.00 49.30 174 LEU A C 1
ATOM 2901 O O . LEU A 1 174 ? 131.224 125.126 153.850 1.00 50.35 174 LEU A O 1
ATOM 2917 N N . PRO A 1 175 ? 130.520 123.613 152.360 1.00 41.07 175 PRO A N 1
ATOM 2918 C CA . PRO A 1 175 ? 130.329 124.673 151.359 1.00 33.58 175 PRO A CA 1
ATOM 2919 C C . PRO A 1 175 ? 129.374 125.752 151.825 1.00 39.00 175 PRO A C 1
ATOM 2920 O O . PRO A 1 175 ? 129.581 126.931 151.517 1.00 47.74 175 PRO A O 1
ATOM 2931 N N . LEU A 1 176 ? 128.327 125.384 152.564 1.00 33.43 176 LEU A N 1
ATOM 2932 C CA . LEU A 1 176 ? 127.452 126.403 153.127 1.00 33.34 176 LEU A CA 1
ATOM 2933 C C . LEU A 1 176 ? 128.197 127.252 154.148 1.00 41.00 176 LEU A C 1
ATOM 2934 O O . LEU A 1 176 ? 128.091 128.484 154.136 1.00 51.53 176 LEU A O 1
ATOM 2950 N N . ALA A 1 177 ? 128.997 126.615 155.006 1.00 41.15 177 ALA A N 1
ATOM 2951 C CA . ALA A 1 177 ? 129.669 127.344 156.073 1.00 38.55 177 ALA A CA 1
ATOM 2952 C C . ALA A 1 177 ? 130.563 128.432 155.506 1.00 39.70 177 ALA A C 1
ATOM 2953 O O . ALA A 1 177 ? 130.546 129.572 155.984 1.00 42.30 177 ALA A O 1
ATOM 2960 N N . VAL A 1 178 ? 131.331 128.110 154.466 1.00 37.22 178 VAL A N 1
ATOM 2961 C CA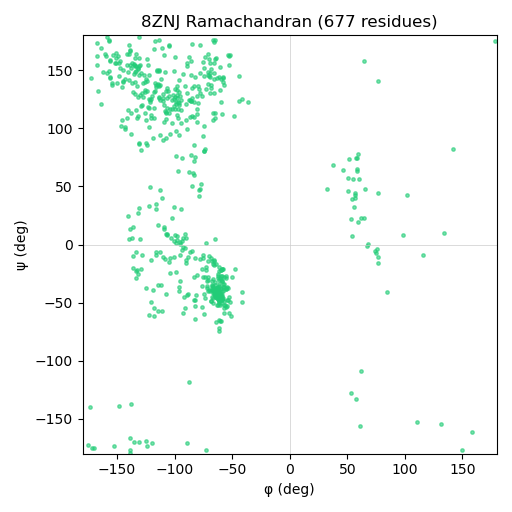 . VAL A 1 178 ? 132.168 129.121 153.832 1.00 39.83 178 VAL A CA 1
ATOM 2962 C C . VAL A 1 178 ? 131.313 130.308 153.416 1.00 38.95 178 VAL A C 1
ATOM 2963 O O . VAL A 1 178 ? 131.630 131.464 153.722 1.00 41.57 178 VAL A O 1
ATOM 2976 N N . GLN A 1 179 ? 130.185 130.037 152.757 1.00 38.78 179 GLN A N 1
ATOM 2977 C CA . GLN A 1 179 ? 129.306 131.129 152.364 1.00 40.74 179 GLN A CA 1
ATOM 2978 C C . GLN A 1 179 ? 128.972 132.002 153.561 1.00 42.41 179 GLN A C 1
ATOM 2979 O O . GLN A 1 179 ? 129.046 133.232 153.481 1.00 48.31 179 GLN A O 1
ATOM 2993 N N . LEU A 1 180 ? 128.642 131.383 154.697 1.00 38.21 180 LEU A N 1
ATOM 2994 C CA . LEU A 1 180 ? 128.350 132.163 155.891 1.00 38.59 180 LEU A CA 1
ATOM 2995 C C . LEU A 1 180 ? 129.512 133.088 156.219 1.00 47.59 180 LEU A C 1
ATOM 2996 O O . LEU A 1 180 ? 129.344 134.310 156.309 1.00 55.84 180 LEU A O 1
ATOM 3012 N N . ILE A 1 181 ? 130.723 132.529 156.328 1.00 47.87 181 ILE A N 1
ATOM 3013 C CA . ILE A 1 181 ? 131.872 133.341 156.723 1.00 41.95 181 ILE A CA 1
ATOM 3014 C C . ILE A 1 181 ? 132.312 134.266 155.606 1.00 40.00 181 ILE A C 1
ATOM 3015 O O . ILE A 1 181 ? 133.290 135.004 155.776 1.00 40.56 181 ILE A O 1
ATOM 3031 N N . ALA A 1 182 ? 131.622 134.246 154.465 1.00 43.74 182 ALA A N 1
ATOM 3032 C CA . ALA A 1 182 ? 131.825 135.232 153.415 1.00 41.49 182 ALA A CA 1
ATOM 3033 C C . ALA A 1 182 ? 130.723 136.277 153.371 1.00 41.15 182 ALA A C 1
ATOM 3034 O O . ALA A 1 182 ? 130.958 137.384 152.880 1.00 48.17 182 ALA A O 1
ATOM 3041 N N . LYS A 1 183 ? 129.533 135.957 153.873 1.00 42.50 183 LYS A N 1
ATOM 3042 C CA . LYS A 1 183 ? 128.416 136.891 153.860 1.00 42.03 183 LYS A CA 1
ATOM 3043 C C . LYS A 1 183 ? 128.310 137.691 155.148 1.00 41.94 183 LYS A C 1
ATOM 3044 O O . LYS A 1 183 ? 127.456 138.578 155.241 1.00 44.81 183 LYS A O 1
ATOM 3063 N N . ALA A 1 184 ? 129.143 137.393 156.140 1.00 44.60 184 ALA A N 1
ATOM 3064 C CA . ALA A 1 184 ? 129.249 138.207 157.340 1.00 49.24 184 ALA A CA 1
ATOM 3065 C C . ALA A 1 184 ? 130.305 139.295 157.214 1.00 48.00 184 ALA A C 1
ATOM 3066 O O . ALA A 1 184 ? 130.461 140.098 158.140 1.00 48.75 184 ALA A O 1
ATOM 3073 N N . GLY A 1 185 ? 131.021 139.343 156.096 1.00 41.45 185 GLY A N 1
ATOM 3074 C CA . GLY A 1 185 ? 132.115 140.272 155.896 1.00 37.85 185 GLY A CA 1
ATOM 3075 C C . GLY A 1 185 ? 133.464 139.609 155.740 1.00 42.73 185 GLY A C 1
ATOM 3076 O O . GLY A 1 185 ? 134.438 140.295 155.398 1.00 49.11 185 GLY A O 1
A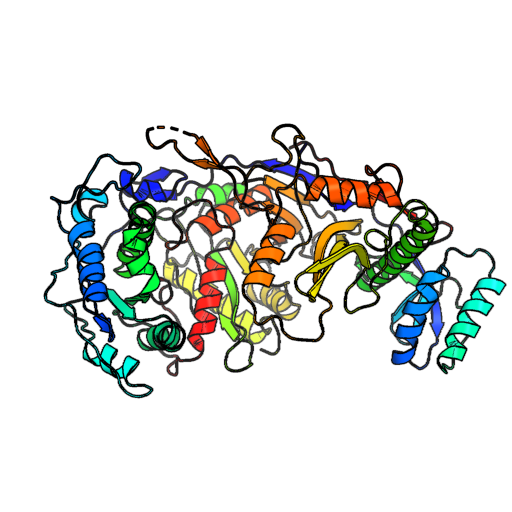TOM 3080 N N . GLY A 1 186 ? 133.567 138.303 155.969 1.00 39.92 186 GLY A N 1
ATOM 3081 C CA . GLY A 1 186 ? 134.833 137.619 155.843 1.00 46.66 186 GLY A CA 1
ATOM 3082 C C . GLY A 1 186 ? 135.209 137.338 154.403 1.00 38.52 186 GLY A C 1
ATOM 3083 O O . GLY A 1 186 ? 134.432 137.530 153.471 1.00 44.54 186 GLY A O 1
ATOM 3087 N N . THR A 1 187 ? 136.445 136.873 154.231 1.00 40.12 187 THR A N 1
ATOM 3088 C CA . THR A 1 187 ? 137.012 136.561 152.922 1.00 42.23 187 THR A CA 1
ATOM 3089 C C . THR A 1 187 ? 137.635 135.175 153.016 1.00 38.93 187 THR A C 1
ATOM 3090 O O . THR A 1 187 ? 138.827 135.042 153.319 1.00 46.53 187 THR A O 1
ATOM 3101 N N . PRO A 1 188 ? 136.853 134.116 152.771 1.00 42.04 188 PRO A N 1
ATOM 3102 C CA . PRO A 1 188 ? 137.375 132.749 152.916 1.00 47.55 188 PRO A CA 1
ATOM 3103 C C . PRO A 1 188 ? 138.788 132.567 152.386 1.00 46.19 188 PRO A C 1
ATOM 3104 O O . PRO A 1 188 ? 139.599 131.869 153.002 1.00 53.04 188 PRO A O 1
ATOM 3115 N N . TRP A 1 189 ? 139.093 133.180 151.248 1.00 41.90 189 TRP A N 1
ATOM 3116 C CA . TRP A 1 189 ? 140.437 133.131 150.687 1.00 45.65 189 TRP A CA 1
ATOM 3117 C C . TRP A 1 189 ? 140.530 134.175 149.584 1.00 50.38 189 TRP A C 1
ATOM 3118 O O . TRP A 1 189 ? 139.541 134.818 149.223 1.00 57.21 189 TRP A O 1
ATOM 3139 N N . ILE A 1 190 ? 141.741 134.345 149.060 1.00 49.73 190 ILE A N 1
ATOM 3140 C CA . ILE A 1 190 ? 141.989 135.152 147.879 1.00 58.70 190 ILE A CA 1
ATOM 3141 C C . ILE A 1 190 ? 142.854 134.337 146.923 1.00 64.73 190 ILE A C 1
ATOM 3142 O O . ILE A 1 190 ? 143.243 133.210 147.221 1.00 61.46 190 ILE A O 1
ATOM 3158 N N . VAL A 1 191 ? 143.154 134.920 145.766 1.00 65.20 191 VAL A N 1
ATOM 3159 C CA . VAL A 1 191 ? 143.851 134.224 144.691 1.00 63.80 191 VAL A CA 1
ATOM 3160 C C . VAL A 1 191 ? 145.255 134.796 144.567 1.00 63.74 191 VAL A C 1
ATOM 3161 O O . VAL A 1 191 ? 145.429 136.012 144.432 1.00 62.06 191 VAL A O 1
ATOM 3174 N N . ASP A 1 192 ? 146.252 133.917 144.620 1.00 66.27 192 ASP A N 1
ATOM 3175 C CA . ASP A 1 192 ? 147.634 134.337 144.439 1.00 69.40 192 ASP A CA 1
ATOM 3176 C C . ASP A 1 192 ? 147.799 134.981 143.071 1.00 72.67 192 ASP A C 1
ATOM 3177 O O . ASP A 1 192 ? 147.502 134.364 142.043 1.00 73.55 192 ASP A O 1
ATOM 3186 N N . SER A 1 193 ? 148.274 136.223 143.059 1.00 69.53 193 SER A N 1
ATOM 3187 C CA . SER A 1 193 ? 148.395 136.994 141.831 1.00 67.18 193 SER A CA 1
ATOM 3188 C C . SER A 1 193 ? 149.780 136.910 141.205 1.00 71.25 193 SER A C 1
ATOM 3189 O O . SER A 1 193 ? 150.017 137.558 140.181 1.00 76.68 193 SER A O 1
ATOM 3197 N N . SER A 1 194 ? 150.698 136.131 141.781 1.00 73.30 194 SER A N 1
ATOM 3198 C CA . SER A 1 194 ? 152.009 135.972 141.162 1.00 77.06 194 SER A CA 1
ATOM 3199 C C . SER A 1 194 ? 151.892 135.393 139.760 1.00 71.43 194 SER A C 1
ATOM 3200 O O . SER A 1 194 ? 152.716 135.697 138.890 1.00 73.40 194 SER A O 1
ATOM 3208 N N . ILE A 1 195 ? 150.872 134.566 139.519 1.00 70.56 195 ILE A N 1
ATOM 3209 C CA . ILE A 1 195 ? 150.662 134.000 138.190 1.00 76.10 195 ILE A CA 1
ATOM 3210 C C . ILE A 1 195 ? 150.469 135.102 137.159 1.00 70.86 195 ILE A C 1
ATOM 3211 O O . ILE A 1 195 ? 150.776 134.915 135.974 1.00 61.97 195 ILE A O 1
ATOM 3227 N N . TYR A 1 196 ? 149.965 136.265 137.583 1.00 70.93 196 TYR A N 1
ATOM 3228 C CA . TYR A 1 196 ? 149.799 137.374 136.651 1.00 64.01 196 TYR A CA 1
ATOM 3229 C C . TYR A 1 196 ? 151.111 137.709 135.959 1.00 68.38 196 TYR A C 1
ATOM 3230 O O . TYR A 1 196 ? 151.107 138.196 134.824 1.00 72.74 196 TYR A O 1
ATOM 3248 N N . ASN A 1 197 ? 152.243 137.464 136.623 1.00 75.21 197 ASN A N 1
ATOM 3249 C CA . ASN A 1 197 ? 153.528 137.733 135.988 1.00 78.44 197 ASN A CA 1
ATOM 3250 C C . ASN A 1 197 ? 153.679 136.925 134.707 1.00 77.27 197 ASN A C 1
ATOM 3251 O O . ASN A 1 197 ? 154.081 137.463 133.668 1.00 75.39 197 ASN A O 1
ATOM 3262 N N . ASP A 1 198 ? 153.307 135.644 134.740 1.00 74.46 198 ASP A N 1
ATOM 3263 C CA . ASP A 1 198 ? 153.411 134.830 133.536 1.00 73.48 198 ASP A CA 1
ATOM 3264 C C . ASP A 1 198 ? 152.603 135.426 132.395 1.00 70.85 198 ASP A C 1
ATOM 3265 O O . ASP A 1 198 ? 152.865 135.110 131.230 1.00 64.59 198 ASP A O 1
ATOM 3274 N N . LEU A 1 199 ? 151.624 136.275 132.710 1.00 69.09 199 LEU A N 1
ATOM 3275 C CA . LEU A 1 199 ? 150.922 137.031 131.681 1.00 63.13 199 LEU A CA 1
ATOM 3276 C C . LEU A 1 199 ? 151.909 137.742 130.762 1.00 68.90 199 LEU A C 1
ATOM 3277 O O . LEU A 1 199 ? 151.955 137.477 129.557 1.00 72.01 199 LEU A O 1
ATOM 3293 N N . SER A 1 200 ? 152.720 138.645 131.319 1.00 75.55 200 SER A N 1
ATOM 3294 C CA . SER A 1 200 ? 153.572 139.483 130.480 1.00 77.03 200 SER A CA 1
ATOM 3295 C C . SER A 1 200 ? 155.009 139.564 130.980 1.00 82.77 200 SER A C 1
ATOM 3296 O O . SER A 1 200 ? 155.935 139.758 130.185 1.00 81.50 200 SER A O 1
ATOM 3304 N N . LYS A 1 201 ? 155.206 139.427 132.290 1.00 85.34 201 LYS A N 1
ATOM 3305 C CA . LYS A 1 201 ? 156.526 139.558 132.910 1.00 90.47 201 LYS A CA 1
ATOM 3306 C C . LYS A 1 201 ? 157.099 140.958 132.704 1.00 89.26 201 LYS A C 1
ATOM 3307 O O . LYS A 1 201 ? 158.314 141.160 132.764 1.00 88.77 201 LYS A O 1
ATOM 3326 N N . ASN A 1 202 ? 156.221 141.932 132.455 1.00 90.43 202 ASN A N 1
ATOM 3327 C CA . ASN A 1 202 ? 156.609 143.333 132.365 1.00 90.70 202 ASN A CA 1
ATOM 3328 C C . ASN A 1 202 ? 155.671 144.201 133.196 1.00 91.08 202 ASN A C 1
ATOM 3329 O O . ASN A 1 202 ? 155.478 145.384 132.897 1.00 89.91 202 ASN A O 1
ATOM 3340 N N . VAL A 1 203 ? 155.081 143.622 134.242 1.00 90.02 203 VAL A N 1
ATOM 3341 C CA . VAL A 1 203 ? 154.184 144.347 135.131 1.00 89.41 203 VAL A CA 1
ATOM 3342 C C . VAL A 1 203 ? 154.066 143.543 136.414 1.00 88.74 203 VAL A C 1
ATOM 3343 O O . VAL A 1 203 ? 154.136 142.312 136.399 1.00 90.47 203 VAL A O 1
ATOM 3356 N N . SER A 1 204 ? 153.880 144.243 137.528 1.00 86.97 204 SER A N 1
ATOM 3357 C CA . SER A 1 204 ? 153.777 143.571 138.812 1.00 87.18 204 SER A CA 1
ATOM 3358 C C . SER A 1 204 ? 152.522 142.701 138.855 1.00 86.36 204 SER A C 1
ATOM 3359 O O . SER A 1 204 ? 151.702 142.686 137.932 1.00 82.29 204 SER A O 1
ATOM 3367 N N . SER A 1 205 ? 152.378 141.966 139.959 1.00 86.73 205 SER A N 1
ATOM 3368 C CA . SER A 1 205 ? 151.263 141.042 140.116 1.00 81.60 205 SER A CA 1
ATOM 3369 C C . SER A 1 205 ? 149.915 141.745 140.186 1.00 81.67 205 SER A C 1
ATOM 3370 O O . SER A 1 205 ? 148.883 141.077 140.070 1.00 80.49 205 SER A O 1
ATOM 3378 N N . ASN A 1 206 ? 149.892 143.062 140.372 1.00 81.71 206 ASN A N 1
ATOM 3379 C CA . ASN A 1 206 ? 148.634 143.786 140.436 1.00 77.61 206 ASN A CA 1
ATOM 3380 C C . ASN A 1 206 ? 148.012 143.874 139.044 1.00 78.04 206 ASN A C 1
ATOM 3381 O O . ASN A 1 206 ? 148.522 143.326 138.063 1.00 74.76 206 ASN A O 1
ATOM 3392 N N . GLY A 1 207 ? 146.892 144.579 138.961 1.00 76.29 207 GLY A N 1
ATOM 3393 C CA . GLY A 1 207 ? 146.210 144.746 137.693 1.00 72.16 207 GLY A CA 1
ATOM 3394 C C . GLY A 1 207 ? 144.749 145.090 137.919 1.00 67.95 207 GLY A C 1
ATOM 3395 O O . GLY A 1 207 ? 144.359 145.520 139.001 1.00 73.91 207 GLY A O 1
ATOM 3399 N N . MET A 1 208 ? 143.962 144.889 136.867 1.00 54.11 208 MET A N 1
ATOM 3400 C CA . MET A 1 208 ? 142.538 145.180 136.889 1.00 47.73 208 MET A CA 1
ATOM 3401 C C . MET A 1 208 ? 141.804 144.086 136.131 1.00 44.44 208 MET A C 1
ATOM 3402 O O . MET A 1 208 ? 142.338 143.506 135.183 1.00 52.50 208 MET A O 1
ATOM 3416 N N . LEU A 1 209 ? 140.577 143.806 136.561 1.00 44.86 209 LEU A N 1
ATOM 3417 C CA . LEU A 1 209 ? 139.735 142.807 135.923 1.00 43.34 209 LEU A CA 1
ATOM 3418 C C . LEU A 1 209 ? 138.315 143.341 135.829 1.00 42.27 209 LEU A C 1
ATOM 3419 O O . LEU A 1 209 ? 137.889 144.158 136.648 1.00 48.66 209 LEU A O 1
ATOM 3435 N N . MET A 1 210 ? 137.585 142.873 134.819 1.00 40.07 210 MET A N 1
ATOM 3436 C CA . MET A 1 210 ? 136.219 143.329 134.598 1.00 43.93 210 MET A CA 1
ATOM 3437 C C . MET A 1 210 ? 135.490 142.380 133.655 1.00 39.56 210 MET A C 1
ATOM 3438 O O . MET A 1 210 ? 135.918 142.195 132.514 1.00 46.73 210 MET A O 1
ATOM 3452 N N . GLY A 1 211 ? 134.384 141.793 134.104 1.00 33.51 211 GLY A N 1
ATOM 3453 C CA . GLY A 1 211 ? 133.661 140.846 133.277 1.00 37.92 211 GLY A CA 1
ATOM 3454 C C . GLY A 1 211 ? 132.226 141.238 132.999 1.00 38.26 211 GLY A C 1
ATOM 3455 O O . GLY A 1 211 ? 131.379 141.194 133.893 1.00 49.53 211 GLY A O 1
ATOM 3459 N N . ILE A 1 212 ? 131.933 141.583 131.751 1.00 39.88 212 ILE A N 1
ATOM 3460 C CA . ILE A 1 212 ? 130.606 142.041 131.358 1.00 41.34 212 ILE A CA 1
ATOM 3461 C C . ILE A 1 212 ? 129.747 140.823 131.048 1.00 40.20 212 ILE A C 1
ATOM 3462 O O . ILE A 1 212 ? 130.102 140.003 130.194 1.00 38.83 212 ILE A O 1
ATOM 3478 N N . ALA A 1 213 ? 128.614 140.707 131.735 1.00 40.66 213 ALA A N 1
ATOM 3479 C CA . ALA A 1 213 ? 127.708 139.581 131.574 1.00 44.91 213 ALA A CA 1
ATOM 3480 C C . ALA A 1 213 ? 126.293 140.096 131.370 1.00 47.45 213 ALA A C 1
ATOM 3481 O O . ALA A 1 213 ? 125.948 141.194 131.809 1.00 52.14 213 ALA A O 1
ATOM 3488 N N . PHE A 1 214 ? 125.474 139.287 130.703 1.00 47.24 214 PHE A N 1
ATOM 3489 C CA . PHE A 1 214 ? 124.126 139.676 130.311 1.00 50.31 214 PHE A CA 1
ATOM 3490 C C . PHE A 1 214 ? 123.104 138.769 130.977 1.00 54.04 214 PHE A C 1
ATOM 3491 O O . PHE A 1 214 ? 123.236 137.542 130.938 1.00 54.90 214 PHE A O 1
ATOM 3508 N N . ALA A 1 215 ? 122.088 139.377 131.583 1.00 57.49 215 ALA A N 1
ATOM 3509 C CA . ALA A 1 215 ? 120.927 138.662 132.094 1.00 55.89 215 ALA A CA 1
ATOM 3510 C C . ALA A 1 215 ? 119.783 138.857 131.112 1.00 56.87 215 ALA A C 1
ATOM 3511 O O . ALA A 1 215 ? 119.417 139.993 130.799 1.00 64.22 215 ALA A O 1
ATOM 3518 N N . ARG A 1 216 ? 119.222 137.752 130.628 1.00 60.48 216 ARG A N 1
ATOM 3519 C CA . ARG A 1 216 ? 118.263 137.835 129.532 1.00 68.05 216 ARG A CA 1
ATOM 3520 C C . ARG A 1 216 ? 116.925 138.395 129.997 1.00 73.03 216 ARG A C 1
ATOM 3521 O O . ARG A 1 216 ? 116.343 139.260 129.333 1.00 75.58 216 ARG A O 1
ATOM 3542 N N . THR A 1 217 ? 116.412 137.908 131.125 1.00 78.40 217 THR A N 1
ATOM 3543 C CA . THR A 1 217 ? 114.973 137.974 131.342 1.00 84.74 217 THR A CA 1
ATOM 3544 C C . THR A 1 217 ? 114.432 139.398 131.382 1.00 84.06 217 THR A C 1
ATOM 3545 O O . THR A 1 217 ? 113.820 139.843 130.409 1.00 85.66 217 THR A O 1
ATOM 3556 N N . ARG A 1 218 ? 114.678 140.128 132.471 1.00 83.17 218 ARG A N 1
ATOM 3557 C CA . ARG A 1 218 ? 114.184 141.494 132.632 1.00 86.77 218 ARG A CA 1
ATOM 3558 C C . ARG A 1 218 ? 112.840 141.708 131.942 1.00 91.61 218 ARG A C 1
ATOM 3559 O O . ARG A 1 218 ? 112.665 142.697 131.223 1.00 91.13 218 ARG A O 1
ATOM 3580 N N . LYS A 1 219 ? 111.887 140.800 132.146 1.00 93.69 219 LYS A N 1
ATOM 3581 C CA . LYS A 1 219 ? 110.583 140.879 131.486 1.00 96.73 219 LYS A CA 1
ATOM 3582 C C . LYS A 1 219 ? 110.748 140.974 129.966 1.00 96.70 219 LYS A C 1
ATOM 3583 O O . LYS A 1 219 ? 110.258 141.898 129.314 1.00 97.61 219 LYS A O 1
ATOM 3602 N N . ASP A 1 220 ? 111.450 139.988 129.407 1.00 92.64 220 ASP A N 1
ATOM 3603 C CA . ASP A 1 220 ? 111.743 139.933 127.974 1.00 91.51 220 ASP A CA 1
ATOM 3604 C C . ASP A 1 220 ? 112.509 141.178 127.517 1.00 88.38 220 ASP A C 1
ATOM 3605 O O . ASP A 1 220 ? 112.028 141.985 126.719 1.00 87.40 220 ASP A O 1
ATOM 3614 N N . LYS A 1 221 ? 113.729 141.317 128.039 1.00 85.44 221 LYS A N 1
ATOM 3615 C CA . LYS A 1 221 ? 114.581 142.457 127.725 1.00 78.46 221 LYS A CA 1
ATOM 3616 C C . LYS A 1 221 ? 116.008 142.186 128.188 1.00 72.05 221 LYS A C 1
ATOM 3617 O O . LYS A 1 221 ? 116.227 141.750 129.322 1.00 74.56 221 LYS A O 1
ATOM 3636 N N . ILE A 1 222 ? 116.982 142.441 127.327 1.00 65.06 222 ILE A N 1
ATOM 3637 C CA . ILE A 1 222 ? 118.373 142.135 127.635 1.00 62.45 222 ILE A CA 1
ATOM 3638 C C . ILE A 1 222 ? 118.944 143.219 128.538 1.00 64.18 222 ILE A C 1
ATOM 3639 O O . ILE A 1 222 ? 118.722 144.416 128.319 1.00 71.75 222 ILE A O 1
ATOM 3655 N N . THR A 1 223 ? 119.687 142.799 129.561 1.00 57.65 223 THR A N 1
ATOM 3656 C CA . THR A 1 223 ? 120.365 143.704 130.479 1.00 56.60 223 THR A CA 1
ATOM 3657 C C . THR A 1 223 ? 121.745 143.130 130.770 1.00 51.62 223 THR A C 1
ATOM 3658 O O . THR A 1 223 ? 122.119 142.079 130.245 1.00 49.10 223 THR A O 1
ATOM 3669 N N . TYR A 1 224 ? 122.517 143.825 131.603 1.00 53.86 224 TYR A N 1
ATOM 3670 C CA . TYR A 1 224 ? 123.877 143.392 131.891 1.00 55.18 224 TYR A CA 1
ATOM 3671 C C . TYR A 1 224 ? 124.388 144.097 133.139 1.00 56.76 224 TYR A C 1
ATOM 3672 O O . TYR A 1 224 ? 123.776 145.041 133.645 1.00 66.09 224 TYR A O 1
ATOM 3690 N N . SER A 1 225 ? 125.528 143.611 133.630 1.00 52.62 225 SER A N 1
ATOM 3691 C CA . SER A 1 225 ? 126.283 144.273 134.687 1.00 57.26 225 SER A CA 1
ATOM 3692 C C . SER A 1 225 ? 127.758 144.260 134.315 1.00 55.76 225 SER A C 1
ATOM 3693 O O . SER A 1 225 ? 128.107 143.906 133.185 1.00 55.50 225 SER A O 1
ATOM 3701 N N . VAL A 1 226 ? 128.634 144.636 135.245 1.00 50.49 226 VAL A N 1
ATOM 3702 C CA . VAL A 1 226 ? 130.030 144.863 134.895 1.00 48.51 226 VAL A CA 1
ATOM 3703 C C . VAL A 1 226 ? 130.957 143.975 135.714 1.00 49.29 226 VAL A C 1
ATOM 3704 O O . VAL A 1 226 ? 131.720 143.182 135.156 1.00 53.28 226 VAL A O 1
ATOM 3717 N N . GLY A 1 227 ? 130.932 144.120 137.033 1.00 47.97 227 GLY A N 1
ATOM 3718 C CA . GLY A 1 227 ? 131.823 143.337 137.866 1.00 44.91 227 GLY A CA 1
ATOM 3719 C C . GLY A 1 227 ? 133.241 143.867 137.828 1.00 52.88 227 GLY A C 1
ATOM 3720 O O . GLY A 1 227 ? 133.722 144.281 136.770 1.00 63.53 227 GLY A O 1
ATOM 3724 N N . TYR A 1 228 ? 133.922 143.863 138.971 1.00 54.10 228 TYR A N 1
ATOM 3725 C CA . TYR A 1 228 ? 135.296 144.335 139.063 1.00 47.84 228 TYR A CA 1
ATOM 3726 C C . TYR A 1 228 ? 136.078 143.396 139.967 1.00 54.92 228 TYR A C 1
ATOM 3727 O O . TYR A 1 228 ? 135.515 142.731 140.837 1.00 62.00 228 TYR A O 1
ATOM 3745 N N . PHE A 1 229 ? 137.391 143.355 139.760 1.00 52.71 229 PHE A N 1
ATOM 3746 C CA . PHE A 1 229 ? 138.248 142.476 140.539 1.00 55.67 229 PHE A CA 1
ATOM 3747 C C . PHE A 1 229 ? 139.663 143.036 140.522 1.00 53.44 229 PHE A C 1
ATOM 3748 O O . PHE A 1 229 ? 140.104 143.585 139.512 1.00 61.85 229 PHE A O 1
ATOM 3765 N N . THR A 1 230 ? 140.360 142.896 141.646 1.00 48.57 230 THR A N 1
ATOM 3766 C CA . THR A 1 230 ? 141.740 143.346 141.759 1.00 54.87 230 THR A CA 1
ATOM 3767 C C . THR A 1 230 ? 142.400 142.596 142.903 1.00 63.71 230 THR A C 1
ATOM 3768 O O . THR A 1 230 ? 141.750 142.256 143.893 1.00 71.03 230 THR A O 1
ATOM 3779 N N . THR A 1 231 ? 143.698 142.341 142.759 1.00 65.56 231 THR A N 1
ATOM 3780 C CA . THR A 1 231 ? 144.448 141.609 143.768 1.00 64.14 231 THR A CA 1
ATOM 3781 C C . THR A 1 231 ? 145.852 142.180 143.882 1.00 69.38 231 THR A C 1
ATOM 3782 O O . THR A 1 231 ? 146.460 142.563 142.879 1.00 74.49 231 THR A O 1
ATOM 3793 N N . LEU A 1 232 ? 146.360 142.228 145.117 1.00 73.73 232 LEU A N 1
ATOM 3794 C CA . LEU A 1 232 ? 147.730 142.654 145.377 1.00 72.51 232 LEU A CA 1
ATOM 3795 C C . LEU A 1 232 ? 148.410 141.744 146.395 1.00 71.54 232 LEU A C 1
ATOM 3796 O O . LEU A 1 232 ? 149.453 142.116 146.946 1.00 73.04 232 LEU A O 1
ATOM 3812 N N . ASN A 1 233 ? 147.843 140.566 146.657 1.00 72.01 233 ASN A N 1
ATOM 3813 C CA . ASN A 1 233 ? 148.220 139.647 147.727 1.00 71.94 233 ASN A CA 1
ATOM 3814 C C . ASN A 1 233 ? 147.749 140.132 149.091 1.00 69.60 233 ASN A C 1
ATOM 3815 O O . ASN A 1 233 ? 147.866 139.388 150.071 1.00 66.18 233 ASN A O 1
ATOM 3826 N N . ASN A 1 234 ? 147.215 141.349 149.188 1.00 70.12 234 ASN A N 1
ATOM 3827 C CA . ASN A 1 234 ? 146.658 141.864 150.435 1.00 72.70 234 ASN A CA 1
ATOM 3828 C C . ASN A 1 234 ? 145.278 142.485 150.279 1.00 66.55 234 ASN A C 1
ATOM 3829 O O . ASN A 1 234 ? 144.524 142.507 151.257 1.00 63.49 234 ASN A O 1
ATOM 3840 N N . TYR A 1 235 ? 144.916 142.984 149.102 1.00 66.49 235 TYR A N 1
ATOM 3841 C CA . TYR A 1 235 ? 143.616 143.583 148.856 1.00 76.40 235 TYR A CA 1
ATOM 3842 C C . TYR A 1 235 ? 142.858 142.748 147.836 1.00 76.17 235 TYR A C 1
ATOM 3843 O O . TYR A 1 235 ? 143.456 142.110 146.964 1.00 77.56 235 TYR A O 1
ATOM 3861 N N . TYR A 1 236 ? 141.534 142.752 147.957 1.00 68.80 236 TYR A N 1
ATOM 3862 C CA . TYR A 1 236 ? 140.667 142.094 146.990 1.00 59.85 236 TYR A CA 1
ATOM 3863 C C . TYR A 1 236 ? 139.746 143.074 146.284 1.00 66.38 236 TYR A C 1
ATOM 3864 O O . TYR A 1 236 ? 139.731 143.122 145.050 1.00 68.32 236 TYR A O 1
ATOM 3882 N N . GLN A 1 237 ? 138.981 143.862 147.034 1.00 69.99 237 GLN A N 1
ATOM 3883 C CA . GLN A 1 237 ? 138.110 144.887 146.469 1.00 67.89 237 GLN A CA 1
ATOM 3884 C C . GLN A 1 237 ? 137.321 144.333 145.283 1.00 64.88 237 GLN A C 1
ATOM 3885 O O . GLN A 1 237 ? 137.479 144.758 144.139 1.00 69.78 237 GLN A O 1
ATOM 3899 N N . ARG A 1 238 ? 136.472 143.351 145.571 1.00 65.38 238 ARG A N 1
ATOM 3900 C CA . ARG A 1 238 ? 135.616 142.737 144.556 1.00 63.20 238 ARG A CA 1
ATOM 3901 C C . ARG A 1 238 ? 134.250 143.410 144.620 1.00 65.91 238 ARG A C 1
ATOM 3902 O O . ARG A 1 238 ? 133.381 143.027 145.403 1.00 63.69 238 ARG A O 1
ATOM 3923 N N . PHE A 1 239 ? 134.065 144.422 143.778 1.00 67.05 239 PHE A N 1
ATOM 3924 C CA . PHE A 1 239 ? 132.829 145.184 143.703 1.00 67.81 239 PHE A CA 1
ATOM 3925 C C . PHE A 1 239 ? 132.191 144.947 142.342 1.00 61.93 239 PHE A C 1
ATOM 3926 O O . PHE A 1 239 ? 132.881 144.943 141.319 1.00 65.84 239 PHE A O 1
ATOM 3943 N N . ASP A 1 240 ? 130.874 144.756 142.330 1.00 61.75 240 ASP A N 1
ATOM 3944 C CA . ASP A 1 240 ? 130.186 144.290 141.129 1.00 61.80 240 ASP A CA 1
ATOM 3945 C C . ASP A 1 240 ? 128.814 144.944 141.082 1.00 67.85 240 ASP A C 1
ATOM 3946 O O . ASP A 1 240 ? 127.927 144.576 141.856 1.00 66.42 240 ASP A O 1
ATOM 3955 N N . VAL A 1 241 ? 128.637 145.906 140.175 1.00 72.62 241 VAL A N 1
ATOM 3956 C CA . VAL A 1 241 ? 127.344 146.559 140.009 1.00 78.22 241 VAL A CA 1
ATOM 3957 C C . VAL A 1 241 ? 127.299 147.387 138.733 1.00 71.81 241 VAL A C 1
ATOM 3958 O O . VAL A 1 241 ? 128.332 147.843 138.233 1.00 70.02 241 VAL A O 1
ATOM 3971 N N . GLN A 1 242 ? 126.094 147.587 138.207 1.00 71.24 242 GLN A N 1
ATOM 3972 C CA . GLN A 1 242 ? 125.865 148.512 137.104 1.00 75.70 242 GLN A CA 1
ATOM 3973 C C . GLN A 1 242 ? 124.591 149.305 137.369 1.00 78.25 242 GLN A C 1
ATOM 3974 O O . GLN A 1 242 ? 123.791 148.939 138.230 1.00 79.05 242 GLN A O 1
ATOM 3988 N N . THR A 1 254 ? 119.895 148.554 124.858 1.00 78.82 254 THR A N 1
ATOM 3989 C CA . THR A 1 254 ? 120.513 147.233 124.848 1.00 79.80 254 THR A CA 1
ATOM 3990 C C . THR A 1 254 ? 119.642 146.234 124.095 1.00 79.93 254 THR A C 1
ATOM 3991 O O . THR A 1 254 ? 118.888 145.475 124.702 1.00 74.60 254 THR A O 1
ATOM 4002 N N . GLU A 1 255 ? 119.752 146.241 122.767 1.00 77.94 255 GLU A N 1
ATOM 4003 C CA . GLU A 1 255 ? 119.002 145.331 121.910 1.00 77.33 255 GLU A CA 1
ATOM 4004 C C . GLU A 1 255 ? 119.849 144.150 121.451 1.00 75.34 255 GLU A C 1
ATOM 4005 O O . GLU A 1 255 ? 119.661 143.645 120.340 1.00 70.21 255 GLU A O 1
ATOM 4017 N N . GLY A 1 256 ? 120.779 143.703 122.285 1.00 73.16 256 GLY A N 1
ATOM 4018 C CA . GLY A 1 256 ? 121.629 142.585 121.922 1.00 64.68 256 GLY A CA 1
ATOM 4019 C C . GLY A 1 256 ? 122.632 142.307 123.018 1.00 60.33 256 GLY A C 1
ATOM 4020 O O . GLY A 1 256 ? 122.719 143.029 124.016 1.00 60.47 256 GLY A O 1
ATOM 4024 N N . LEU A 1 257 ? 123.394 141.232 122.814 1.00 57.95 257 LEU A N 1
ATOM 4025 C CA . LEU A 1 257 ? 124.442 140.834 123.751 1.00 56.84 257 LEU A CA 1
ATOM 4026 C C . LEU A 1 257 ? 125.725 141.619 123.467 1.00 57.76 257 LEU A C 1
ATOM 4027 O O . LEU A 1 257 ? 126.776 141.072 123.135 1.00 57.38 257 LEU A O 1
ATOM 4043 N N . TYR A 1 258 ? 125.613 142.936 123.602 1.00 55.67 258 TYR A N 1
ATOM 4044 C CA . TYR A 1 258 ? 126.752 143.822 123.429 1.00 58.75 258 TYR A CA 1
ATOM 4045 C C . TYR A 1 258 ? 126.478 145.110 124.187 1.00 64.41 258 TYR A C 1
ATOM 4046 O O . TYR A 1 258 ? 125.328 145.451 124.475 1.00 68.50 258 TYR A O 1
ATOM 4064 N N . VAL A 1 259 ? 127.552 145.820 124.504 1.00 64.20 259 VAL A N 1
ATOM 4065 C CA . VAL A 1 259 ? 127.484 147.084 125.230 1.00 66.87 259 VAL A CA 1
ATOM 4066 C C . VAL A 1 259 ? 127.509 148.213 124.204 1.00 75.09 259 VAL A C 1
ATOM 4067 O O . VAL A 1 259 ? 128.478 148.308 123.436 1.00 76.65 259 VAL A O 1
ATOM 4080 N N . PRO A 1 260 ? 126.481 149.070 124.141 1.00 76.72 260 PRO A N 1
ATOM 4081 C CA . PRO A 1 260 ? 126.549 150.224 123.234 1.00 73.05 260 PRO A CA 1
ATOM 4082 C C . PRO A 1 260 ? 127.819 151.031 123.446 1.00 72.04 260 PRO A C 1
ATOM 4083 O O . PRO A 1 260 ? 128.478 150.882 124.478 1.00 65.74 260 PRO A O 1
ATOM 4094 N N . LYS A 1 261 ? 128.185 151.875 122.481 1.00 73.38 261 LYS A N 1
ATOM 4095 C CA . LYS A 1 261 ? 129.427 152.632 122.606 1.00 71.67 261 LYS A CA 1
ATOM 4096 C C . LYS A 1 261 ? 129.390 153.545 123.826 1.00 70.94 261 LYS A C 1
ATOM 4097 O O . LYS A 1 261 ? 130.342 153.587 124.611 1.00 71.13 261 LYS A O 1
ATOM 4116 N N . GLU A 1 262 ? 128.294 154.285 124.002 1.00 72.18 262 GLU A N 1
ATOM 4117 C CA . GLU A 1 262 ? 128.199 155.210 125.127 1.00 72.26 262 GLU A CA 1
ATOM 4118 C C . GLU A 1 262 ? 128.292 154.466 126.453 1.00 72.61 262 GLU A C 1
ATOM 4119 O O . GLU A 1 262 ? 129.056 154.852 127.348 1.00 72.04 262 GLU A O 1
ATOM 4131 N N . ALA A 1 263 ? 127.520 153.387 126.593 1.00 68.78 263 ALA A N 1
ATOM 4132 C CA . ALA A 1 263 ? 127.535 152.626 127.835 1.00 64.43 263 ALA A CA 1
ATOM 4133 C C . ALA A 1 263 ? 128.906 152.017 128.087 1.00 61.72 263 ALA A C 1
ATOM 4134 O O . ALA A 1 263 ? 129.363 151.958 129.230 1.00 62.49 263 ALA A O 1
ATOM 4141 N N . MET A 1 264 ? 129.579 151.556 127.032 1.00 61.75 264 MET A N 1
ATOM 4142 C CA . MET A 1 264 ? 130.890 150.942 127.212 1.00 62.97 264 MET A CA 1
ATOM 4143 C C . MET A 1 264 ? 131.930 151.977 127.619 1.00 66.49 264 MET A C 1
ATOM 4144 O O . MET A 1 264 ? 132.791 151.701 128.462 1.00 66.76 264 MET A O 1
ATOM 4158 N N . VAL A 1 265 ? 131.873 153.172 127.030 1.00 67.30 265 VAL A N 1
ATOM 4159 C CA . VAL A 1 265 ? 132.777 154.241 127.445 1.00 63.20 265 VAL A CA 1
ATOM 4160 C C . VAL A 1 265 ? 132.539 154.579 128.910 1.00 64.87 265 VAL A C 1
ATOM 4161 O O . VAL A 1 265 ? 133.484 154.709 129.701 1.00 67.76 265 VAL A O 1
ATOM 4174 N N . LYS A 1 266 ? 131.269 154.718 129.295 1.00 62.68 266 LYS A N 1
ATOM 4175 C CA . LYS A 1 266 ? 130.960 155.033 130.685 1.00 65.39 266 LYS A CA 1
ATOM 4176 C C . LYS A 1 266 ? 131.444 153.929 131.615 1.00 64.56 266 LYS A C 1
ATOM 4177 O O . LYS A 1 266 ? 131.983 154.207 132.690 1.00 59.49 266 LYS A O 1
ATOM 4196 N N . THR A 1 267 ? 131.264 152.669 131.217 1.00 69.79 267 THR A N 1
ATOM 4197 C CA . THR A 1 267 ? 131.702 151.548 132.041 1.00 64.26 267 THR A CA 1
ATOM 4198 C C . THR A 1 267 ? 133.215 151.529 132.203 1.00 63.04 267 THR A C 1
ATOM 4199 O O . THR A 1 267 ? 133.722 151.310 133.307 1.00 65.32 267 THR A O 1
ATOM 4210 N N . LEU A 1 268 ? 133.953 151.729 131.111 1.00 60.34 268 LEU A N 1
ATOM 4211 C CA . LEU A 1 268 ? 135.408 151.730 131.207 1.00 65.38 268 LEU A CA 1
ATOM 4212 C C . LEU A 1 268 ? 135.891 152.872 132.090 1.00 64.38 268 LEU A C 1
ATOM 4213 O O . LEU A 1 268 ? 136.775 152.686 132.936 1.00 60.50 268 LEU A O 1
ATOM 4229 N N . GLU A 1 269 ? 135.307 154.060 131.920 1.00 65.97 269 GLU A N 1
ATOM 4230 C CA . GLU A 1 269 ? 135.689 155.188 132.761 1.00 66.94 269 GLU A CA 1
ATOM 4231 C C . GLU A 1 269 ? 135.354 154.920 134.222 1.00 70.39 269 GLU A C 1
ATOM 4232 O O . GLU A 1 269 ? 136.133 155.262 135.118 1.00 71.34 269 GLU A O 1
ATOM 4244 N N . SER A 1 270 ? 134.195 154.311 134.484 1.00 67.62 270 SER A N 1
ATOM 4245 C CA . SER A 1 270 ? 133.802 154.020 135.858 1.00 68.97 270 SER A CA 1
ATOM 4246 C C . SER A 1 270 ? 134.731 152.996 136.492 1.00 64.36 270 SER A C 1
ATOM 4247 O O . SER A 1 270 ? 135.089 153.123 137.665 1.00 60.11 270 SER A O 1
ATOM 4255 N N . GLY A 1 271 ? 135.122 151.967 135.741 1.00 62.11 271 GLY A N 1
ATOM 4256 C CA . GLY A 1 271 ? 136.076 151.004 136.268 1.00 62.31 271 GLY A CA 1
ATOM 4257 C C . GLY A 1 271 ? 137.424 151.633 136.554 1.00 66.94 271 GLY A C 1
ATOM 4258 O O . GLY A 1 271 ? 138.053 151.348 137.581 1.00 69.98 271 GLY A O 1
ATOM 4262 N N . ILE A 1 272 ? 137.886 152.502 135.653 1.00 70.25 272 ILE A N 1
ATOM 4263 C CA . ILE A 1 272 ? 139.134 153.222 135.888 1.00 70.89 272 ILE A CA 1
ATOM 4264 C C . ILE A 1 272 ? 139.030 154.041 137.167 1.00 70.96 272 ILE A C 1
ATOM 4265 O O . ILE A 1 272 ? 139.916 153.999 138.027 1.00 68.36 272 ILE A O 1
ATOM 4281 N N . GLY A 1 273 ? 137.935 154.788 137.317 1.00 71.37 273 GLY A N 1
ATOM 4282 C CA . GLY A 1 273 ? 137.768 155.614 138.502 1.00 73.31 273 GLY A CA 1
ATOM 4283 C C . GLY A 1 273 ? 137.651 154.795 139.772 1.00 73.44 273 GLY A C 1
ATOM 4284 O O . GLY A 1 273 ? 138.114 155.210 140.833 1.00 75.91 273 GLY A O 1
ATOM 4288 N N . TRP A 1 274 ? 137.018 153.627 139.682 1.00 74.30 274 TRP A N 1
ATOM 4289 C CA . TRP A 1 274 ? 136.909 152.737 140.832 1.00 72.51 274 TRP A CA 1
ATOM 4290 C C . TRP A 1 274 ? 138.285 152.255 141.278 1.00 71.83 274 TRP A C 1
ATOM 4291 O O . TRP A 1 274 ? 138.656 152.382 142.454 1.00 71.44 274 TRP A O 1
ATOM 4312 N N . TYR A 1 275 ? 139.069 151.719 140.341 1.00 72.85 275 TYR A N 1
ATOM 4313 C CA . TYR A 1 275 ? 140.426 151.308 140.684 1.00 73.40 275 TYR A CA 1
ATOM 4314 C C . TYR A 1 275 ? 141.222 152.484 141.232 1.00 73.01 275 TYR A C 1
ATOM 4315 O O . TYR A 1 275 ? 142.044 152.319 142.140 1.00 71.77 275 TYR A O 1
ATOM 4333 N N . LYS A 1 276 ? 141.004 153.681 140.685 1.00 73.44 276 LYS A N 1
ATOM 4334 C CA . LYS A 1 276 ? 141.736 154.845 141.167 1.00 75.30 276 LYS A CA 1
ATOM 4335 C C . LYS A 1 276 ? 141.348 155.181 142.600 1.00 80.38 276 LYS A C 1
ATOM 4336 O O . LYS A 1 276 ? 142.211 155.495 143.428 1.00 83.86 276 LYS A O 1
ATOM 4355 N N . ASN A 1 277 ? 140.053 155.124 142.909 1.00 80.09 277 ASN A N 1
ATOM 4356 C CA . ASN A 1 277 ? 139.613 155.307 144.285 1.00 78.86 277 ASN A CA 1
ATOM 4357 C C . ASN A 1 277 ? 140.245 154.273 145.200 1.00 76.85 277 ASN A C 1
ATOM 4358 O O . ASN A 1 277 ? 140.488 154.553 146.379 1.00 72.24 277 ASN A O 1
ATOM 4369 N N . ILE A 1 278 ? 140.518 153.074 144.681 1.00 80.05 278 ILE A N 1
ATOM 4370 C CA . ILE A 1 278 ? 141.211 152.072 145.490 1.00 77.52 278 ILE A CA 1
ATOM 4371 C C . ILE A 1 278 ? 142.613 152.556 145.842 1.00 75.97 278 ILE A C 1
ATOM 4372 O O . ILE A 1 278 ? 142.921 152.821 147.010 1.00 78.82 278 ILE A O 1
ATOM 4388 N N . ILE A 1 279 ? 143.485 152.679 144.840 1.00 76.99 279 ILE A N 1
ATOM 4389 C CA . ILE A 1 279 ? 144.872 153.048 145.102 1.00 83.06 279 ILE A CA 1
ATOM 4390 C C . ILE A 1 279 ? 145.326 154.216 144.231 1.00 85.13 279 ILE A C 1
ATOM 4391 O O . ILE A 1 279 ? 146.271 154.928 144.588 1.00 87.13 279 ILE A O 1
ATOM 4407 N N . GLY A 1 280 ? 144.644 154.454 143.112 1.00 83.93 280 GLY A N 1
ATOM 4408 C CA . GLY A 1 280 ? 145.003 155.565 142.247 1.00 77.85 280 GLY A CA 1
ATOM 4409 C C . GLY A 1 280 ? 146.362 155.472 141.580 1.00 82.30 280 GLY A C 1
ATOM 4410 O O . GLY A 1 280 ? 147.124 156.443 141.598 1.00 85.29 280 GLY A O 1
ATOM 4414 N N . ILE A 1 281 ? 146.686 154.324 140.990 1.00 84.86 281 ILE A N 1
ATOM 4415 C CA . ILE A 1 281 ? 147.945 154.138 140.276 1.00 83.80 281 ILE A CA 1
ATOM 4416 C C . ILE A 1 281 ? 147.722 154.053 138.766 1.00 84.74 281 ILE A C 1
ATOM 4417 O O . ILE A 1 281 ? 148.619 153.643 138.035 1.00 84.50 281 ILE A O 1
ATOM 4433 N N . THR A 1 282 ? 146.545 154.454 138.277 1.00 85.14 282 THR A N 1
ATOM 4434 C CA . THR A 1 282 ? 146.347 154.467 136.833 1.00 83.37 282 THR A CA 1
ATOM 4435 C C . THR A 1 282 ? 146.540 153.060 136.278 1.00 81.61 282 THR A C 1
ATOM 4436 O O . THR A 1 282 ? 147.601 152.762 135.718 1.00 84.55 282 THR A O 1
ATOM 4447 N N . PRO A 1 283 ? 145.551 152.180 136.430 1.00 75.03 283 PRO A N 1
ATOM 4448 C CA . PRO A 1 283 ? 145.775 150.730 136.278 1.00 72.64 283 PRO A CA 1
ATOM 4449 C C . PRO A 1 283 ? 146.778 150.416 135.184 1.00 69.93 283 PRO A C 1
ATOM 4450 O O . PRO A 1 283 ? 146.586 150.807 134.024 1.00 65.48 283 PRO A O 1
ATOM 4461 N N . PRO A 1 284 ? 147.869 149.713 135.511 1.00 70.54 284 PRO A N 1
ATOM 4462 C CA . PRO A 1 284 ? 148.856 149.381 134.474 1.00 65.70 284 PRO A CA 1
ATOM 4463 C C . PRO A 1 284 ? 148.369 148.346 133.481 1.00 58.35 284 PRO A C 1
ATOM 4464 O O . PRO A 1 284 ? 148.997 148.180 132.429 1.00 58.94 284 PRO A O 1
ATOM 4475 N N . LEU A 1 285 ? 147.278 147.645 133.777 1.00 56.47 285 LEU A N 1
ATOM 4476 C CA . LEU A 1 285 ? 146.778 146.602 132.896 1.00 56.09 285 LEU A CA 1
ATOM 4477 C C . LEU A 1 285 ? 145.285 146.451 133.130 1.00 53.36 285 LEU A C 1
ATOM 4478 O O . LEU A 1 285 ? 144.830 146.462 134.275 1.00 57.48 285 LEU A O 1
ATOM 4494 N N . LEU A 1 286 ? 144.530 146.315 132.042 1.00 47.87 286 LEU A N 1
ATOM 4495 C CA . LEU A 1 286 ? 143.077 146.188 132.108 1.00 47.36 286 LEU A CA 1
ATOM 4496 C C . LEU A 1 286 ? 142.663 144.911 131.390 1.00 43.86 286 LEU A C 1
ATOM 4497 O O . LEU A 1 286 ? 142.708 144.843 130.159 1.00 49.57 286 LEU A O 1
ATOM 4513 N N . ILE A 1 287 ? 142.258 143.905 132.156 1.00 41.39 287 ILE A N 1
ATOM 4514 C CA . ILE A 1 287 ? 141.758 142.649 131.612 1.00 41.31 287 ILE A CA 1
ATOM 4515 C C . ILE A 1 287 ? 140.239 142.687 131.673 1.00 45.46 287 ILE A C 1
ATOM 4516 O O . ILE A 1 287 ? 139.659 142.915 132.741 1.00 48.83 287 ILE A O 1
ATOM 4532 N N . ILE A 1 288 ? 139.596 142.473 130.532 1.00 39.80 288 ILE A N 1
ATOM 4533 C CA . ILE A 1 288 ? 138.148 142.582 130.408 1.00 36.58 288 ILE A CA 1
ATOM 4534 C C . ILE A 1 288 ? 137.631 141.240 129.910 1.00 38.91 288 ILE A C 1
ATOM 4535 O O . ILE A 1 288 ? 137.728 140.931 128.718 1.00 42.59 288 ILE A O 1
ATOM 4551 N N . PHE A 1 289 ? 137.095 140.431 130.816 1.00 39.61 289 PHE A N 1
ATOM 4552 C CA . PHE A 1 289 ? 136.387 139.227 130.416 1.00 34.08 289 PHE A CA 1
ATOM 4553 C C . PHE A 1 289 ? 135.025 139.593 129.847 1.00 32.59 289 PHE A C 1
ATOM 4554 O O . PHE A 1 289 ? 134.443 140.625 130.186 1.00 43.54 289 PHE A O 1
ATOM 4571 N N . LYS A 1 290 ? 134.527 138.748 128.953 1.00 33.28 290 LYS A N 1
ATOM 4572 C CA . LYS A 1 290 ? 133.181 138.940 128.439 1.00 30.99 290 LYS A CA 1
ATOM 4573 C C . LYS A 1 290 ? 132.646 137.613 127.933 1.00 26.69 290 LYS A C 1
ATOM 4574 O O . LYS A 1 290 ? 133.389 136.819 127.357 1.00 28.27 290 LYS A O 1
ATOM 4593 N N . THR A 1 291 ? 131.344 137.401 128.121 1.00 32.11 291 THR A N 1
ATOM 4594 C CA . THR A 1 291 ? 130.675 136.174 127.705 1.00 38.14 291 THR A CA 1
ATOM 4595 C C . THR A 1 291 ? 130.042 136.301 126.321 1.00 33.23 291 THR A C 1
ATOM 4596 O O . THR A 1 291 ? 129.013 135.673 126.047 1.00 34.32 291 THR A O 1
ATOM 4607 N N . SER A 1 292 ? 130.629 137.108 125.446 1.00 29.81 292 SER A N 1
ATOM 4608 C CA . SER A 1 292 ? 130.174 137.251 124.071 1.00 34.39 292 SER A CA 1
ATOM 4609 C C . SER A 1 292 ? 131.255 137.993 123.285 1.00 41.00 292 SER A C 1
ATOM 4610 O O . SER A 1 292 ? 132.126 138.629 123.883 1.00 41.89 292 SER A O 1
ATOM 4618 N N . PRO A 1 293 ? 131.218 137.923 121.956 1.00 46.50 293 PRO A N 1
ATOM 4619 C CA . PRO A 1 293 ? 132.320 138.473 121.159 1.00 42.77 293 PRO A CA 1
ATOM 4620 C C . PRO A 1 293 ? 132.420 139.984 121.292 1.00 49.88 293 PRO A C 1
ATOM 4621 O O . PRO A 1 293 ? 131.454 140.678 121.614 1.00 53.16 293 PRO A O 1
ATOM 4632 N N . MET A 1 294 ? 133.625 140.492 121.038 1.00 52.02 294 MET A N 1
ATOM 4633 C CA . MET A 1 294 ? 133.861 141.932 121.065 1.00 52.79 294 MET A CA 1
ATOM 4634 C C . MET A 1 294 ? 133.067 142.590 119.945 1.00 57.86 294 MET A C 1
ATOM 4635 O O . MET A 1 294 ? 133.396 142.436 118.765 1.00 54.09 294 MET A O 1
ATOM 4649 N N . HIS A 1 295 ? 132.023 143.323 120.313 1.00 63.94 295 HIS A N 1
ATOM 4650 C CA . HIS A 1 295 ? 131.238 144.053 119.334 1.00 64.54 295 HIS A CA 1
ATOM 4651 C C . HIS A 1 295 ? 132.043 145.228 118.787 1.00 64.39 295 HIS A C 1
ATOM 4652 O O . HIS A 1 295 ? 133.058 145.636 119.354 1.00 65.66 295 HIS A O 1
ATOM 4666 N N . LYS A 1 296 ? 131.582 145.768 117.659 1.00 65.91 296 LYS A N 1
ATOM 4667 C CA . LYS A 1 296 ? 132.247 146.934 117.090 1.00 64.75 296 LYS A CA 1
ATOM 4668 C C . LYS A 1 296 ? 132.148 148.128 118.031 1.00 70.92 296 LYS A C 1
ATOM 4669 O O . LYS A 1 296 ? 133.112 148.886 118.189 1.00 75.85 296 LYS A O 1
ATOM 4688 N N . ASP A 1 297 ? 130.993 148.304 118.676 1.00 70.82 297 ASP A N 1
ATOM 4689 C CA . ASP A 1 297 ? 130.836 149.406 119.620 1.00 74.41 297 ASP A CA 1
ATOM 4690 C C . ASP A 1 297 ? 131.863 149.308 120.740 1.00 72.44 297 ASP A C 1
ATOM 4691 O O . ASP A 1 297 ? 132.503 150.302 121.105 1.00 65.91 297 ASP A O 1
ATOM 4700 N N . GLU A 1 298 ? 132.038 148.108 121.294 1.00 73.87 298 GLU A N 1
ATOM 4701 C CA . GLU A 1 298 ? 133.004 147.927 122.370 1.00 73.64 298 GLU A CA 1
ATOM 4702 C C . GLU A 1 298 ? 134.426 148.135 121.873 1.00 73.71 298 GLU A C 1
ATOM 4703 O O . GLU A 1 298 ? 135.272 148.654 122.605 1.00 73.39 298 GLU A O 1
ATOM 4715 N N . LYS A 1 299 ? 134.714 147.733 120.634 1.00 73.48 299 LYS A N 1
ATOM 4716 C CA . LYS A 1 299 ? 136.044 147.959 120.083 1.00 67.55 299 LYS A CA 1
ATOM 4717 C C . LYS A 1 299 ? 136.339 149.450 119.981 1.00 68.26 299 LYS A C 1
ATOM 4718 O O . LYS A 1 299 ? 137.416 149.914 120.377 1.00 70.86 299 LYS A O 1
ATOM 4737 N N . GLU A 1 300 ? 135.380 150.220 119.464 1.00 70.02 300 GLU A N 1
ATOM 4738 C CA . GLU A 1 300 ? 135.573 151.662 119.364 1.00 71.65 300 GLU A CA 1
ATOM 4739 C C . GLU A 1 300 ? 135.708 152.293 120.743 1.00 73.73 300 GLU A C 1
ATOM 4740 O O . GLU A 1 300 ? 136.536 153.187 120.944 1.00 71.72 300 GLU A O 1
ATOM 4752 N N . ALA A 1 301 ? 134.900 151.844 121.707 1.00 70.57 301 ALA A N 1
ATOM 4753 C CA . ALA A 1 301 ? 135.000 152.385 123.060 1.00 69.13 301 ALA A CA 1
ATOM 4754 C C . ALA A 1 301 ? 136.361 152.088 123.675 1.00 64.23 301 ALA A C 1
ATOM 4755 O O . ALA A 1 301 ? 136.969 152.958 124.311 1.00 63.11 301 ALA A O 1
ATOM 4762 N N . ILE A 1 302 ? 136.854 150.861 123.499 1.00 65.13 302 ILE A N 1
ATOM 4763 C CA . ILE A 1 302 ? 138.163 150.496 124.028 1.00 63.64 302 ILE A CA 1
ATOM 4764 C C . ILE A 1 302 ? 139.242 151.359 123.396 1.00 67.70 302 ILE A C 1
ATOM 4765 O O . ILE A 1 302 ? 140.137 151.863 124.083 1.00 69.51 302 ILE A O 1
ATOM 4781 N N . GLU A 1 303 ? 139.177 151.546 122.078 1.00 66.82 303 GLU A N 1
ATOM 4782 C CA . GLU A 1 303 ? 140.160 152.399 121.420 1.00 67.38 303 GLU A CA 1
ATOM 4783 C C . GLU A 1 303 ? 140.085 153.828 121.946 1.00 70.20 303 GLU A C 1
ATOM 4784 O O . GLU A 1 303 ? 141.117 154.476 122.156 1.00 73.43 303 GLU A O 1
ATOM 4796 N N . ALA A 1 304 ? 138.871 154.334 122.169 1.00 69.08 304 ALA A N 1
ATOM 4797 C CA . ALA A 1 304 ? 138.705 155.724 122.580 1.00 65.45 304 ALA A CA 1
ATOM 4798 C C . ALA A 1 304 ? 139.232 155.958 123.991 1.00 66.67 304 ALA A C 1
ATOM 4799 O O . ALA A 1 304 ? 139.982 156.911 124.232 1.00 67.57 304 ALA A O 1
ATOM 4806 N N . VAL A 1 305 ? 138.852 155.102 124.939 1.00 67.47 305 VAL A N 1
ATOM 4807 C CA . VAL A 1 305 ? 139.215 155.340 126.334 1.00 68.37 305 VAL A CA 1
ATOM 4808 C C . VAL A 1 305 ? 140.631 154.859 126.614 1.00 67.05 305 VAL A C 1
ATOM 4809 O O . VAL A 1 305 ? 141.465 155.607 127.138 1.00 64.69 305 VAL A O 1
ATOM 4822 N N . LEU A 1 306 ? 140.923 153.605 126.277 1.00 67.19 306 LEU A N 1
ATOM 4823 C CA . LEU A 1 306 ? 142.236 153.044 126.569 1.00 66.85 306 LEU A CA 1
ATOM 4824 C C . LEU A 1 306 ? 143.284 153.554 125.590 1.00 68.16 306 LEU A C 1
ATOM 4825 O O . LEU A 1 306 ? 144.320 154.088 126.002 1.00 69.82 306 LEU A O 1
ATOM 4841 N N . GLY A 1 307 ? 143.030 153.406 124.294 1.00 67.57 307 GLY A N 1
ATOM 4842 C CA . GLY A 1 307 ? 143.998 153.857 123.309 1.00 71.65 307 GLY A CA 1
ATOM 4843 C C . GLY A 1 307 ? 145.336 153.187 123.536 1.00 73.02 307 GLY A C 1
ATOM 4844 O O . GLY A 1 307 ? 145.424 151.968 123.720 1.00 68.22 307 GLY A O 1
ATOM 4848 N N . LYS A 1 308 ? 146.397 153.990 123.525 1.00 73.54 308 LYS A N 1
ATOM 4849 C CA . LYS A 1 308 ? 147.744 153.512 123.802 1.00 71.89 308 LYS A CA 1
ATOM 4850 C C . LYS A 1 308 ? 148.194 153.816 125.224 1.00 65.83 308 LYS A C 1
ATOM 4851 O O . LYS A 1 308 ? 149.336 153.508 125.577 1.00 61.57 308 LYS A O 1
ATOM 4870 N N . ASP A 1 309 ? 147.326 154.407 126.048 1.00 65.97 309 ASP A N 1
ATOM 4871 C CA . ASP A 1 309 ? 147.720 154.754 127.410 1.00 66.83 309 ASP A CA 1
ATOM 4872 C C . ASP A 1 309 ? 147.787 153.518 128.298 1.00 64.24 309 ASP A C 1
ATOM 4873 O O . ASP A 1 309 ? 148.719 153.371 129.096 1.00 60.96 309 ASP A O 1
ATOM 4882 N N . ILE A 1 310 ? 146.813 152.621 128.171 1.00 63.08 310 ILE A N 1
ATOM 4883 C CA . ILE A 1 310 ? 146.692 151.448 129.029 1.00 55.35 310 ILE A CA 1
ATOM 4884 C C . ILE A 1 310 ? 146.871 150.199 128.181 1.00 55.91 310 ILE A C 1
ATOM 4885 O O . ILE A 1 310 ? 146.336 150.107 127.070 1.00 67.23 310 ILE A O 1
ATOM 4901 N N . LYS A 1 311 ? 147.631 149.240 128.704 1.00 48.39 311 LYS A N 1
ATOM 4902 C CA . LYS A 1 311 ? 147.686 147.912 128.111 1.00 52.98 311 LYS A CA 1
ATOM 4903 C C . LYS A 1 311 ? 146.445 147.134 128.528 1.00 53.33 311 LYS A C 1
ATOM 4904 O O . LYS A 1 311 ? 146.068 147.137 129.704 1.00 52.05 311 LYS A O 1
ATOM 4923 N N . TRP A 1 312 ? 145.802 146.478 127.566 1.00 48.32 312 TRP A N 1
ATOM 4924 C CA . TRP A 1 312 ? 144.532 145.820 127.822 1.00 45.66 312 TRP A CA 1
ATOM 4925 C C . TRP A 1 312 ? 144.507 144.447 127.171 1.00 46.83 312 TRP A C 1
ATOM 4926 O O . TRP A 1 312 ? 145.230 144.172 126.211 1.00 52.58 312 TRP A O 1
ATOM 4947 N N . VAL A 1 313 ? 143.656 143.586 127.721 1.00 47.82 313 VAL A N 1
ATOM 4948 C CA . VAL A 1 313 ? 143.454 142.229 127.226 1.00 39.66 313 VAL A CA 1
ATOM 4949 C C . VAL A 1 313 ? 141.966 141.926 127.341 1.00 36.71 313 VAL A C 1
ATOM 4950 O O . VAL A 1 313 ? 141.450 141.761 128.450 1.00 44.24 313 VAL A O 1
ATOM 4963 N N . PHE A 1 314 ? 141.280 141.851 126.208 1.00 36.23 314 PHE A N 1
ATOM 4964 C CA . PHE A 1 314 ? 139.853 141.554 126.164 1.00 37.36 314 PHE A CA 1
ATOM 4965 C C . PHE A 1 314 ? 139.686 140.071 125.859 1.00 36.12 314 PHE A C 1
ATOM 4966 O O . PHE A 1 314 ? 139.985 139.621 124.750 1.00 38.96 314 PHE A O 1
ATOM 4983 N N . ILE A 1 315 ? 139.207 139.314 126.838 1.00 32.71 315 ILE A N 1
ATOM 4984 C CA . ILE A 1 315 ? 139.095 137.864 126.732 1.00 32.36 315 ILE A CA 1
ATOM 4985 C C . ILE A 1 315 ? 137.622 137.518 126.586 1.00 35.00 315 ILE A C 1
ATOM 4986 O O . ILE A 1 315 ? 136.834 137.710 127.520 1.00 43.97 315 ILE A O 1
ATOM 5002 N N . HIS A 1 316 ? 137.244 136.998 125.424 1.00 22.52 316 HIS A N 1
ATOM 5003 C CA . HIS A 1 316 ? 135.921 136.428 125.236 1.00 19.32 316 HIS A CA 1
ATOM 5004 C C . HIS A 1 316 ? 135.959 134.972 125.676 1.00 23.75 316 HIS A C 1
ATOM 5005 O O . HIS A 1 316 ? 136.785 134.191 125.191 1.00 28.80 316 HIS A O 1
ATOM 5019 N N . ALA A 1 317 ? 135.079 134.618 126.606 1.00 24.57 317 ALA A N 1
ATOM 5020 C CA . ALA A 1 317 ? 135.019 133.282 127.187 1.00 28.81 317 ALA A CA 1
ATOM 5021 C C . ALA A 1 317 ? 133.828 132.557 126.572 1.00 32.52 317 ALA A C 1
ATOM 5022 O O . ALA A 1 317 ? 132.693 132.700 127.034 1.00 33.01 317 ALA A O 1
ATOM 5029 N N . GLN A 1 318 ? 134.094 131.782 125.526 1.00 31.26 318 GLN A N 1
ATOM 5030 C CA . GLN A 1 318 ? 133.068 131.015 124.835 1.00 33.31 318 GLN A CA 1
ATOM 5031 C C . GLN A 1 318 ? 132.911 129.679 125.548 1.00 35.34 318 GLN A C 1
ATOM 5032 O O . GLN A 1 318 ? 133.810 128.833 125.502 1.00 37.63 318 GLN A O 1
ATOM 5046 N N . TYR A 1 319 ? 131.777 129.499 126.224 1.00 34.87 319 TYR A N 1
ATOM 5047 C CA . TYR A 1 319 ? 131.492 128.225 126.869 1.00 33.81 319 TYR A CA 1
ATOM 5048 C C . TYR A 1 319 ? 130.914 127.231 125.872 1.00 36.68 319 TYR A C 1
ATOM 5049 O O . TYR A 1 319 ? 131.356 126.079 125.804 1.00 47.12 319 TYR A O 1
ATOM 5067 N N . ASN A 1 320 ? 129.928 127.660 125.090 1.00 30.88 320 ASN A N 1
ATOM 5068 C CA . ASN A 1 320 ? 129.309 126.805 124.082 1.00 29.67 320 ASN A CA 1
ATOM 5069 C C . ASN A 1 320 ? 130.277 126.697 122.914 1.00 34.11 320 ASN A C 1
ATOM 5070 O O . ASN A 1 320 ? 130.290 127.527 122.006 1.00 46.12 320 ASN A O 1
ATOM 5081 N N . THR A 1 321 ? 131.105 125.660 122.941 1.00 28.38 321 THR A N 1
ATOM 5082 C CA . THR A 1 321 ? 132.096 125.428 121.906 1.00 30.56 321 THR A CA 1
ATOM 5083 C C . THR A 1 321 ? 132.017 123.986 121.432 1.00 34.60 321 THR A C 1
ATOM 5084 O O . THR A 1 321 ? 131.584 123.107 122.182 1.00 40.42 321 THR A O 1
ATOM 5095 N N . PRO A 1 322 ? 132.417 123.713 120.186 1.00 41.38 322 PRO A N 1
ATOM 5096 C CA . PRO A 1 322 ? 132.388 122.336 119.683 1.00 37.41 322 PRO A CA 1
ATOM 5097 C C . PRO A 1 322 ? 133.647 121.530 119.957 1.00 31.26 322 PRO A C 1
ATOM 5098 O O . PRO A 1 322 ? 133.628 120.308 119.759 1.00 25.90 322 PRO A O 1
ATOM 5109 N N . VAL A 1 323 ? 134.726 122.166 120.411 1.00 32.12 323 VAL A N 1
ATOM 5110 C CA . VAL A 1 323 ? 135.999 121.473 120.573 1.00 36.67 323 VAL A CA 1
ATOM 5111 C C . VAL A 1 323 ? 135.897 120.456 121.702 1.00 35.20 323 VAL A C 1
ATOM 5112 O O . VAL A 1 323 ? 135.354 120.742 122.777 1.00 28.19 323 VAL A O 1
ATOM 5125 N N . ARG A 1 324 ? 136.414 119.254 121.452 1.00 31.53 324 ARG A N 1
ATOM 5126 C CA . ARG A 1 324 ? 136.566 118.219 122.462 1.00 29.85 324 ARG A CA 1
ATOM 5127 C C . ARG A 1 324 ? 138.010 117.746 122.453 1.00 34.56 324 ARG A C 1
ATOM 5128 O O . ARG A 1 324 ? 138.655 117.704 121.404 1.00 34.93 324 ARG A O 1
ATOM 5149 N N . ILE A 1 325 ? 138.514 117.391 123.631 1.00 35.49 325 ILE A N 1
ATOM 5150 C CA . ILE A 1 325 ? 139.900 116.974 123.793 1.00 35.92 325 ILE A CA 1
ATOM 5151 C C . ILE A 1 325 ? 139.919 115.646 124.534 1.00 41.91 325 ILE A C 1
ATOM 5152 O O . ILE A 1 325 ? 139.432 115.554 125.667 1.00 41.28 325 ILE A O 1
ATOM 5168 N N . PHE A 1 326 ? 140.470 114.624 123.893 1.00 40.96 326 PHE A N 1
ATOM 5169 C CA . PHE A 1 326 ? 140.745 113.326 124.490 1.00 48.61 326 PHE A CA 1
ATOM 5170 C C . PHE A 1 326 ? 142.250 113.079 124.397 1.00 57.25 326 PHE A C 1
ATOM 5171 O O . PHE A 1 326 ? 143.018 113.979 124.049 1.00 61.71 326 PHE A O 1
ATOM 5188 N N . GLY A 1 327 ? 142.678 111.869 124.714 1.00 66.49 327 GLY A N 1
ATOM 5189 C CA . GLY A 1 327 ? 144.006 111.447 124.315 1.00 75.21 327 GLY A CA 1
ATOM 5190 C C . GLY A 1 327 ? 144.626 110.450 125.273 1.00 82.05 327 GLY A C 1
ATOM 5191 O O . GLY A 1 327 ? 144.018 110.003 126.240 1.00 77.48 327 GLY A O 1
ATOM 5195 N N . ASN A 1 328 ? 145.875 110.107 124.947 1.00 90.32 328 ASN A N 1
ATOM 5196 C CA . ASN A 1 328 ? 146.775 109.241 125.704 1.00 88.57 328 ASN A CA 1
ATOM 5197 C C . ASN A 1 328 ? 146.410 107.767 125.547 1.00 88.16 328 ASN A C 1
ATOM 5198 O O . ASN A 1 328 ? 147.239 106.893 125.817 1.00 92.37 328 ASN A O 1
ATOM 5209 N N . LYS A 1 329 ? 145.209 107.475 125.055 1.00 87.46 329 LYS A N 1
ATOM 5210 C CA . LYS A 1 329 ? 144.812 106.162 124.551 1.00 90.19 329 LYS A CA 1
ATOM 5211 C C . LYS A 1 329 ? 145.047 105.024 125.543 1.00 89.51 329 LYS A C 1
ATOM 5212 O O . LYS A 1 329 ? 144.870 103.855 125.181 1.00 87.18 329 LYS A O 1
ATOM 5231 N N . GLU A 1 330 ? 145.426 105.323 126.785 1.00 89.62 330 GLU A N 1
ATOM 5232 C CA . GLU A 1 330 ? 145.764 104.302 127.771 1.00 85.57 330 GLU A CA 1
ATOM 5233 C C . GLU A 1 330 ? 144.882 104.382 129.003 1.00 84.73 330 GLU A C 1
ATOM 5234 O O . GLU A 1 330 ? 144.329 103.365 129.435 1.00 89.18 330 GLU A O 1
ATOM 5246 N N . ASP A 1 331 ? 144.741 105.571 129.585 1.00 80.98 331 ASP A N 1
ATOM 5247 C CA . ASP A 1 331 ? 143.765 105.809 130.646 1.00 80.07 331 ASP A CA 1
ATOM 5248 C C . ASP A 1 331 ? 142.403 106.083 130.008 1.00 77.97 331 ASP A C 1
ATOM 5249 O O . ASP A 1 331 ? 141.790 107.136 130.180 1.00 65.92 331 ASP A O 1
ATOM 5258 N N . ASP A 1 332 ? 141.937 105.092 129.251 1.00 83.60 332 ASP A N 1
ATOM 5259 C CA . ASP A 1 332 ? 140.802 105.255 128.344 1.00 76.02 332 ASP A CA 1
ATOM 5260 C C . ASP A 1 332 ? 141.129 106.461 127.464 1.00 77.74 332 ASP A C 1
ATOM 5261 O O . ASP A 1 332 ? 142.217 106.497 126.872 1.00 81.30 332 ASP A O 1
ATOM 5270 N N . TYR A 1 333 ? 140.250 107.452 127.354 1.00 74.80 333 TYR A N 1
ATOM 5271 C CA . TYR A 1 333 ? 140.531 108.669 126.605 1.00 72.21 333 TYR A CA 1
ATOM 5272 C C . TYR A 1 333 ? 140.195 109.898 127.438 1.00 66.53 333 TYR A C 1
ATOM 5273 O O . TYR A 1 333 ? 139.799 110.937 126.903 1.00 66.90 333 TYR A O 1
ATOM 5291 N N . LYS A 1 334 ? 140.347 109.786 128.753 1.00 63.38 334 LYS A N 1
ATOM 5292 C CA . LYS A 1 334 ? 140.090 110.894 129.655 1.00 57.61 334 LYS A CA 1
ATOM 5293 C C . LYS A 1 334 ? 141.260 111.871 129.633 1.00 63.53 334 LYS A C 1
ATOM 5294 O O . LYS A 1 334 ? 142.417 111.485 129.448 1.00 61.45 334 LYS A O 1
ATOM 5313 N N . VAL A 1 335 ? 140.946 113.149 129.826 1.00 58.88 335 VAL A N 1
ATOM 5314 C CA . VAL A 1 335 ? 141.906 114.234 129.673 1.00 53.28 335 VAL A CA 1
ATOM 5315 C C . VAL A 1 335 ? 142.098 114.909 131.022 1.00 50.14 335 VAL A C 1
ATOM 5316 O O . VAL A 1 335 ? 141.123 115.174 131.733 1.00 43.30 335 VAL A O 1
ATOM 5329 N N . ASN A 1 336 ? 143.356 115.179 131.370 1.00 57.15 336 ASN A N 1
ATOM 5330 C CA . ASN A 1 336 ? 143.661 115.893 132.602 1.00 57.18 336 ASN A CA 1
ATOM 5331 C C . ASN A 1 336 ? 142.863 117.186 132.671 1.00 56.58 336 ASN A C 1
ATOM 5332 O O . ASN A 1 336 ? 142.473 117.755 131.648 1.00 64.01 336 ASN A O 1
ATOM 5343 N N . ARG A 1 337 ? 142.617 117.655 133.892 1.00 51.48 337 ARG A N 1
ATOM 5344 C CA . ARG A 1 337 ? 141.786 118.836 134.070 1.00 48.08 337 ARG A CA 1
ATOM 5345 C C . ARG A 1 337 ? 142.421 120.036 133.384 1.00 60.22 337 ARG A C 1
ATOM 5346 O O . ARG A 1 337 ? 141.885 120.545 132.396 1.00 60.34 337 ARG A O 1
ATOM 5367 N N . GLY A 1 338 ? 143.583 120.466 133.869 1.00 64.59 338 GLY A N 1
ATOM 5368 C CA . GLY A 1 338 ? 144.213 121.670 133.362 1.00 60.80 338 GLY A CA 1
ATOM 5369 C C . GLY A 1 338 ? 145.004 121.455 132.089 1.00 61.09 338 GLY A C 1
ATOM 5370 O O . GLY A 1 338 ? 146.237 121.423 132.121 1.00 61.55 338 GLY A O 1
ATOM 5374 N N . THR A 1 339 ? 144.312 121.303 130.964 1.00 58.59 339 THR A N 1
ATOM 5375 C CA . THR A 1 339 ? 144.941 121.151 129.659 1.00 63.45 339 THR A CA 1
ATOM 5376 C C . THR A 1 339 ? 144.686 122.405 128.836 1.00 64.99 339 THR A C 1
ATOM 5377 O O . THR A 1 339 ? 143.540 122.849 128.721 1.00 69.05 339 THR A O 1
ATOM 5388 N N . VAL A 1 340 ? 145.746 122.967 128.261 1.00 62.33 340 VAL A N 1
ATOM 5389 C CA . VAL A 1 340 ? 145.668 124.206 127.498 1.00 59.21 340 VAL A CA 1
ATOM 5390 C C . VAL A 1 340 ? 146.177 123.937 126.090 1.00 62.60 340 VAL A C 1
ATOM 5391 O O . VAL A 1 340 ? 147.295 123.435 125.911 1.00 65.20 340 VAL A O 1
ATOM 5404 N N . ILE A 1 341 ? 145.352 124.264 125.098 1.00 58.78 341 ILE A N 1
ATOM 5405 C CA . ILE A 1 341 ? 145.715 124.223 123.686 1.00 59.91 341 ILE A CA 1
ATOM 5406 C C . ILE A 1 341 ? 145.839 125.669 123.227 1.00 58.31 341 ILE A C 1
ATOM 5407 O O . ILE A 1 341 ? 144.845 126.404 123.204 1.00 54.33 341 ILE A O 1
ATOM 5423 N N . ILE A 1 342 ? 147.044 126.082 122.852 1.00 54.00 342 ILE A N 1
ATOM 5424 C CA . ILE A 1 342 ? 147.329 127.458 122.469 1.00 49.95 342 ILE A CA 1
ATOM 5425 C C . ILE A 1 342 ? 147.523 127.514 120.961 1.00 50.70 342 ILE A C 1
ATOM 5426 O O . ILE A 1 342 ? 148.215 126.664 120.383 1.00 56.57 342 ILE A O 1
ATOM 5442 N N . LYS A 1 343 ? 146.903 128.508 120.325 1.00 39.45 343 LYS A N 1
ATOM 5443 C CA . LYS A 1 343 ? 147.104 128.802 118.910 1.00 36.61 343 LYS A CA 1
ATOM 5444 C C . LYS A 1 343 ? 147.335 130.298 118.776 1.00 41.18 343 LYS A C 1
ATOM 5445 O O . LYS A 1 343 ? 146.401 131.087 118.949 1.00 40.95 343 LYS A O 1
ATOM 5464 N N . LYS A 1 344 ? 148.567 130.693 118.476 1.00 44.58 344 LYS A N 1
ATOM 5465 C CA . LYS A 1 344 ? 148.833 132.095 118.208 1.00 44.18 344 LYS A CA 1
ATOM 5466 C C . LYS A 1 344 ? 148.283 132.477 116.837 1.00 48.43 344 LYS A C 1
ATOM 5467 O O . LYS A 1 344 ? 148.005 131.624 115.990 1.00 54.79 344 LYS A O 1
ATOM 5486 N N . ARG A 1 345 ? 148.118 133.779 116.625 1.00 51.47 345 ARG A N 1
ATOM 5487 C CA . ARG A 1 345 ? 147.590 134.312 115.373 1.00 54.65 345 ARG A CA 1
ATOM 5488 C C . ARG A 1 345 ? 148.629 135.249 114.774 1.00 57.59 345 ARG A C 1
ATOM 5489 O O . ARG A 1 345 ? 148.848 136.351 115.287 1.00 59.06 345 ARG A O 1
ATOM 5510 N N . LYS A 1 346 ? 149.261 134.811 113.683 1.00 59.81 346 LYS A N 1
ATOM 5511 C CA . LYS A 1 346 ? 150.281 135.631 113.038 1.00 65.05 346 LYS A CA 1
ATOM 5512 C C . LYS A 1 346 ? 149.690 136.939 112.530 1.00 63.93 346 LYS A C 1
ATOM 5513 O O . LYS A 1 346 ? 150.339 137.990 112.591 1.00 65.54 346 LYS A O 1
ATOM 5532 N N . ARG A 1 347 ? 148.462 136.892 112.017 1.00 60.97 347 ARG A N 1
ATOM 5533 C CA . ARG A 1 347 ? 147.785 138.067 111.470 1.00 61.19 347 ARG A CA 1
ATOM 5534 C C . ARG A 1 347 ? 147.145 138.844 112.622 1.00 60.07 347 ARG A C 1
ATOM 5535 O O . ARG A 1 347 ? 145.928 138.870 112.809 1.00 60.64 347 ARG A O 1
ATOM 5556 N N . TRP A 1 348 ? 148.001 139.483 113.419 1.00 58.02 348 TRP A N 1
ATOM 5557 C CA . TRP A 1 348 ? 147.563 140.177 114.627 1.00 55.03 348 TRP A CA 1
ATOM 5558 C C . TRP A 1 348 ? 148.158 141.577 114.676 1.00 62.49 348 TRP A C 1
ATOM 5559 O O . TRP A 1 348 ? 149.369 141.736 114.855 1.00 58.38 348 TRP A O 1
ATOM 5580 N N . ASN A 1 349 ? 147.301 142.583 114.517 1.00 68.09 349 ASN A N 1
ATOM 5581 C CA . ASN A 1 349 ? 147.580 143.956 114.917 1.00 64.25 349 ASN A CA 1
ATOM 5582 C C . ASN A 1 349 ? 148.906 144.475 114.381 1.00 70.17 349 ASN A C 1
ATOM 5583 O O . ASN A 1 349 ? 149.874 144.601 115.143 1.00 67.77 349 ASN A O 1
ATOM 5594 N N . PRO A 1 350 ? 149.000 144.777 113.095 1.00 76.78 350 PRO A N 1
ATOM 5595 C CA . PRO A 1 350 ? 150.122 145.566 112.571 1.00 79.47 350 PRO A CA 1
ATOM 5596 C C . PRO A 1 350 ? 149.960 147.058 112.867 1.00 83.18 350 PRO A C 1
ATOM 5597 O O . PRO A 1 350 ? 150.122 147.907 111.988 1.00 85.30 350 PRO A O 1
ATOM 5608 N N . ASN A 1 351 ? 149.633 147.378 114.121 1.00 81.27 351 ASN A N 1
ATOM 5609 C CA . ASN A 1 351 ? 149.257 148.733 114.519 1.00 75.10 351 ASN A CA 1
ATOM 5610 C C . ASN A 1 351 ? 148.092 149.248 113.678 1.00 76.26 351 ASN A C 1
ATOM 5611 O O . ASN A 1 351 ? 147.982 150.447 113.413 1.00 78.43 351 ASN A O 1
ATOM 5622 N N . ASN A 1 352 ? 147.212 148.341 113.262 1.00 77.84 352 ASN A N 1
ATOM 5623 C CA . ASN A 1 352 ? 146.113 148.650 112.356 1.00 76.90 352 ASN A CA 1
ATOM 5624 C C . ASN A 1 352 ? 144.753 148.655 113.032 1.00 74.22 352 ASN A C 1
ATOM 5625 O O . ASN A 1 352 ? 143.944 149.546 112.768 1.00 76.45 352 ASN A O 1
ATOM 5636 N N . GLY A 1 353 ? 144.481 147.684 113.901 1.00 73.45 353 GLY A N 1
ATOM 5637 C CA . GLY A 1 353 ? 143.185 147.585 114.542 1.00 76.59 353 GLY A CA 1
ATOM 5638 C C . GLY A 1 353 ? 142.614 146.181 114.533 1.00 76.80 353 GLY A C 1
ATOM 5639 O O . GLY A 1 353 ? 141.447 145.980 114.882 1.00 76.73 353 GLY A O 1
ATOM 5643 N N . ASP A 1 354 ? 143.421 145.202 114.136 1.00 71.93 354 ASP A N 1
ATOM 5644 C CA . ASP A 1 354 ? 143.037 143.793 114.178 1.00 65.92 354 ASP A CA 1
ATOM 5645 C C . ASP A 1 354 ? 143.646 143.210 115.448 1.00 65.25 354 ASP A C 1
ATOM 5646 O O . ASP A 1 354 ? 144.822 142.844 115.474 1.00 67.65 354 ASP A O 1
ATOM 5655 N N . TYR A 1 355 ? 142.842 143.127 116.506 1.00 58.16 355 TYR A N 1
ATOM 5656 C CA . TYR A 1 355 ? 143.360 142.905 117.848 1.00 51.32 355 TYR A CA 1
ATOM 5657 C C . TYR A 1 355 ? 143.367 141.445 118.285 1.00 44.68 355 TYR A C 1
ATOM 5658 O O . TYR A 1 355 ? 143.944 141.143 119.333 1.00 50.60 355 TYR A O 1
ATOM 5676 N N . LEU A 1 356 ? 142.757 140.535 117.531 1.00 43.77 356 LEU A N 1
ATOM 5677 C CA . LEU A 1 356 ? 142.698 139.137 117.950 1.00 36.67 356 LEU A CA 1
ATOM 5678 C C . LEU A 1 356 ? 144.109 138.559 117.973 1.00 38.35 356 LEU A C 1
ATOM 5679 O O . LEU A 1 356 ? 144.749 138.419 116.928 1.00 46.45 356 LEU A O 1
ATOM 5695 N N . HIS A 1 357 ? 144.595 138.221 119.167 1.00 34.87 357 HIS A N 1
ATOM 5696 C CA . HIS A 1 357 ? 145.975 137.798 119.372 1.00 36.04 357 HIS A CA 1
ATOM 5697 C C . HIS A 1 357 ? 146.144 136.288 119.256 1.00 36.98 357 HIS A C 1
ATOM 5698 O O . HIS A 1 357 ? 146.974 135.815 118.475 1.00 46.90 357 HIS A O 1
ATOM 5712 N N . 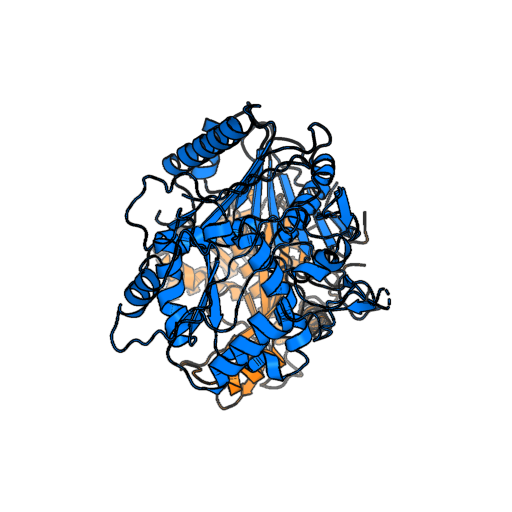SER A 1 358 ? 145.381 135.521 120.027 1.00 27.01 358 SER A N 1
ATOM 5713 C CA . SER A 1 358 ? 145.526 134.072 120.035 1.00 28.48 358 SER A CA 1
ATOM 5714 C C . SER A 1 358 ? 144.226 133.451 120.525 1.00 27.14 358 SER A C 1
ATOM 5715 O O . SER A 1 358 ? 143.284 134.147 120.908 1.00 30.53 358 SER A O 1
ATOM 5723 N N . GLU A 1 359 ? 144.187 132.122 120.501 1.00 25.35 359 GLU A N 1
ATOM 5724 C CA . GLU A 1 359 ? 143.043 131.352 120.965 1.00 23.96 359 GLU A CA 1
ATOM 5725 C C . GLU A 1 359 ? 143.546 130.249 121.882 1.00 29.90 359 GLU A C 1
ATOM 5726 O O . GLU A 1 359 ? 144.433 129.478 121.501 1.00 34.75 359 GLU A O 1
ATOM 5738 N N . ILE A 1 360 ? 142.980 130.171 123.083 1.00 29.03 360 ILE A N 1
ATOM 5739 C CA . ILE A 1 360 ? 143.436 129.243 124.111 1.00 36.28 360 ILE A CA 1
ATOM 5740 C C . ILE A 1 360 ? 142.239 128.421 124.558 1.00 38.80 360 ILE A C 1
ATOM 5741 O O . ILE A 1 360 ? 141.318 128.952 125.187 1.00 41.95 360 ILE A O 1
ATOM 5757 N N . VAL A 1 361 ? 142.260 127.126 124.262 1.00 44.65 361 VAL A N 1
ATOM 5758 C CA . VAL A 1 361 ? 141.209 126.203 124.672 1.00 45.18 361 VAL A CA 1
ATOM 5759 C C . VAL A 1 361 ? 141.666 125.514 125.949 1.00 48.30 361 VAL A C 1
ATOM 5760 O O . VAL A 1 361 ? 142.661 124.783 125.946 1.00 53.42 361 VAL A O 1
ATOM 5773 N N . ILE A 1 362 ? 140.939 125.738 127.039 1.00 47.51 362 ILE A N 1
ATOM 5774 C CA . ILE A 1 362 ? 141.297 125.209 128.349 1.00 49.58 362 ILE A CA 1
ATOM 5775 C C . ILE A 1 362 ? 140.201 124.261 128.803 1.00 47.12 362 ILE A C 1
ATOM 5776 O O . ILE A 1 362 ? 139.014 124.594 128.727 1.00 48.62 362 ILE A O 1
ATOM 5792 N N . THR A 1 363 ? 140.598 123.083 129.268 1.00 50.57 363 THR A N 1
ATOM 5793 C CA . THR A 1 363 ? 139.695 122.197 129.983 1.00 46.55 363 THR A CA 1
ATOM 5794 C C . THR A 1 363 ? 139.771 122.540 131.464 1.00 47.35 363 THR A C 1
ATOM 5795 O O . THR A 1 363 ? 140.864 122.675 132.019 1.00 56.80 363 THR A O 1
ATOM 5806 N N . ALA A 1 364 ? 138.611 122.724 132.087 1.00 40.27 364 ALA A N 1
ATOM 5807 C CA . ALA A 1 364 ? 138.536 123.011 133.510 1.00 37.58 364 ALA A CA 1
ATOM 5808 C C . ALA A 1 364 ? 137.952 121.865 134.319 1.00 37.13 364 ALA A C 1
ATOM 5809 O O . ALA A 1 364 ? 138.021 121.902 135.552 1.00 33.25 364 ALA A O 1
ATOM 5816 N N . THR A 1 365 ? 137.387 120.854 133.662 1.00 41.38 365 THR A N 1
ATOM 5817 C CA . THR A 1 365 ? 136.727 119.736 134.327 1.00 30.96 365 THR A CA 1
ATOM 5818 C C . THR A 1 365 ? 137.220 118.449 133.682 1.00 29.20 365 THR A C 1
ATOM 5819 O O . THR A 1 365 ? 136.985 118.220 132.493 1.00 34.94 365 THR A O 1
ATOM 5830 N N . GLY A 1 366 ? 137.906 117.616 134.456 1.00 35.08 366 GLY A N 1
ATOM 5831 C CA . GLY A 1 366 ? 138.429 116.366 133.943 1.00 40.09 366 GLY A CA 1
ATOM 5832 C C . GLY A 1 366 ? 139.026 115.520 135.044 1.00 46.92 366 GLY A C 1
ATOM 5833 O O . GLY A 1 366 ? 138.465 115.441 136.140 1.00 43.05 366 GLY A O 1
ATOM 5837 N N . LYS A 1 367 ? 140.154 114.872 134.770 1.00 47.27 367 LYS A N 1
ATOM 5838 C CA . LYS A 1 367 ? 140.874 114.170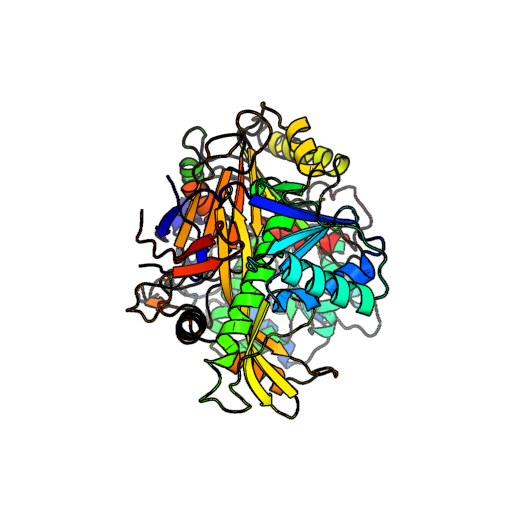 135.820 1.00 47.29 367 LYS A CA 1
ATOM 5839 C C . LYS A 1 367 ? 141.552 115.168 136.749 1.00 51.92 367 LYS A C 1
ATOM 5840 O O . LYS A 1 367 ? 142.202 116.116 136.302 1.00 48.89 367 LYS A O 1
ATOM 5859 N N . TYR A 1 368 ? 141.402 114.949 138.053 1.00 50.17 368 TYR A N 1
ATOM 5860 C CA . TYR A 1 368 ? 142.084 115.765 139.045 1.00 53.48 368 TYR A CA 1
ATOM 5861 C C . TYR A 1 368 ? 142.466 114.881 140.220 1.00 55.08 368 TYR A C 1
ATOM 5862 O O . TYR A 1 368 ? 141.791 113.893 140.517 1.00 52.73 368 TYR A O 1
ATOM 5880 N N . ARG A 1 369 ? 143.559 115.247 140.882 1.00 58.82 369 ARG A N 1
ATOM 5881 C CA . ARG A 1 369 ? 144.090 114.505 142.023 1.00 56.69 369 ARG A CA 1
ATOM 5882 C C . ARG A 1 369 ? 143.928 115.376 143.265 1.00 52.80 369 ARG A C 1
ATOM 5883 O O . ARG A 1 369 ? 144.779 116.213 143.568 1.00 63.62 369 ARG A O 1
ATOM 5904 N N . LYS A 1 370 ? 142.829 115.175 143.981 1.00 47.32 370 LYS A N 1
ATOM 5905 C CA . LYS A 1 370 ? 142.633 115.849 145.249 1.00 54.40 370 LYS A CA 1
ATOM 5906 C C . LYS A 1 370 ? 143.297 115.058 146.371 1.00 61.40 370 LYS A C 1
ATOM 5907 O O . LYS A 1 370 ? 143.526 113.854 146.241 1.00 68.52 370 LYS A O 1
ATOM 5926 N N . PRO A 1 371 ? 143.618 115.711 147.486 1.00 57.79 371 PRO A N 1
ATOM 5927 C CA . PRO A 1 371 ? 144.310 115.005 148.570 1.00 58.61 371 PRO A CA 1
ATOM 5928 C C . PRO A 1 371 ? 143.505 113.809 149.055 1.00 67.74 371 PRO A C 1
ATOM 5929 O O . PRO A 1 371 ? 142.274 113.839 149.097 1.00 71.29 371 PRO A O 1
ATOM 5940 N N . SER A 1 372 ? 144.223 112.745 149.419 1.00 76.92 372 SER A N 1
ATOM 5941 C CA . SER A 1 372 ? 143.572 111.518 149.859 1.00 78.24 372 SER A CA 1
ATOM 5942 C C . SER A 1 372 ? 142.831 111.692 151.176 1.00 78.40 372 SER A C 1
ATOM 5943 O O . SER A 1 372 ? 141.999 110.846 151.518 1.00 79.59 372 SER A O 1
ATOM 5951 N N . THR A 1 373 ? 143.115 112.759 151.922 1.00 81.16 373 THR A N 1
ATOM 5952 C CA . THR A 1 373 ? 142.532 113.065 153.225 1.00 85.57 373 THR A CA 1
ATOM 5953 C C . THR A 1 373 ? 142.970 112.082 154.304 1.00 86.88 373 THR A C 1
ATOM 5954 O O . THR A 1 373 ? 142.543 112.222 155.457 1.00 80.57 373 THR A O 1
ATOM 5965 N N . LYS A 1 374 ? 143.809 111.103 153.979 1.00 87.58 374 LYS A N 1
ATOM 5966 C CA . LYS A 1 374 ? 144.274 110.121 154.949 1.00 85.23 374 LYS A CA 1
ATOM 5967 C C . LYS A 1 374 ? 145.787 110.205 155.099 1.00 87.01 374 LYS A C 1
ATOM 5968 O O . LYS A 1 374 ? 146.518 110.210 154.109 1.00 83.93 374 LYS A O 1
ATOM 5987 N N . THR A 1 379 ? 146.999 111.441 147.573 1.00 61.76 379 THR A N 1
ATOM 5988 C CA . THR A 1 379 ? 146.145 111.894 146.482 1.00 68.91 379 THR A CA 1
ATOM 5989 C C . THR A 1 379 ? 145.477 110.718 145.780 1.00 71.94 379 THR A C 1
ATOM 5990 O O . THR A 1 379 ? 146.115 109.704 145.503 1.00 73.03 379 THR A O 1
ATOM 6001 N N . GLU A 1 380 ? 144.186 110.864 145.496 1.00 71.78 380 GLU A N 1
ATOM 6002 C CA . GLU A 1 380 ? 143.405 109.852 144.799 1.00 69.51 380 GLU A CA 1
ATOM 6003 C C . GLU A 1 380 ? 142.865 110.448 143.509 1.00 66.02 380 GLU A C 1
ATOM 6004 O O . GLU A 1 380 ? 142.239 111.512 143.528 1.00 67.13 380 GLU A O 1
ATOM 6016 N N . GLU A 1 381 ? 143.106 109.764 142.394 1.00 66.42 381 GLU A N 1
ATOM 6017 C CA . GLU A 1 381 ? 142.620 110.244 141.109 1.00 58.56 381 GLU A CA 1
ATOM 6018 C C . GLU A 1 381 ? 141.098 110.221 141.079 1.00 53.77 381 GLU A C 1
ATOM 6019 O O . GLU A 1 381 ? 140.463 109.309 141.615 1.00 50.33 381 GLU A O 1
ATOM 6031 N N . ARG A 1 382 ? 140.514 111.235 140.446 1.00 55.96 382 ARG A N 1
ATOM 6032 C CA . ARG A 1 382 ? 139.069 111.376 140.369 1.00 57.28 382 ARG A CA 1
ATOM 6033 C C . ARG A 1 382 ? 138.691 111.888 138.988 1.00 49.69 382 ARG A C 1
ATOM 6034 O O . ARG A 1 382 ? 139.490 112.542 138.315 1.00 48.56 382 ARG A O 1
ATOM 6055 N N . TYR A 1 383 ? 137.465 111.582 138.572 1.00 43.70 383 TYR A N 1
ATOM 6056 C CA . TYR A 1 383 ? 136.965 111.999 137.271 1.00 43.93 383 TYR A CA 1
ATOM 6057 C C . TYR A 1 383 ? 135.511 112.427 137.402 1.00 43.15 383 TYR A C 1
ATOM 6058 O O . TYR A 1 383 ? 134.881 112.261 138.450 1.00 47.46 383 TYR A O 1
ATOM 6076 N N . ILE A 1 384 ? 134.984 112.987 136.318 1.00 35.85 384 ILE A N 1
ATOM 6077 C CA . ILE A 1 384 ? 133.604 113.436 136.256 1.00 32.53 384 ILE A CA 1
ATOM 6078 C C . ILE A 1 384 ? 132.802 112.446 135.417 1.00 34.55 384 ILE A C 1
ATOM 6079 O O . ILE A 1 384 ? 133.347 111.533 134.798 1.00 39.31 384 ILE A O 1
ATOM 6095 N N . SER A 1 385 ? 131.487 112.633 135.410 1.00 33.35 385 SER A N 1
ATOM 6096 C CA . SER A 1 385 ? 130.582 111.829 134.600 1.00 38.04 385 SER A CA 1
ATOM 6097 C C . SER A 1 385 ? 130.291 112.578 133.307 1.00 37.82 385 SER A C 1
ATOM 6098 O O . SER A 1 385 ? 129.797 113.711 133.339 1.00 30.37 385 SER A O 1
ATOM 6106 N N . GLY A 1 386 ? 130.595 111.947 132.177 1.00 41.97 386 GLY A N 1
ATOM 6107 C CA . GLY A 1 386 ? 130.425 112.576 130.883 1.00 41.28 386 GLY A CA 1
ATOM 6108 C C . GLY A 1 386 ? 131.753 112.877 130.225 1.00 40.98 386 GLY A C 1
ATOM 6109 O O . GLY A 1 386 ? 132.748 112.196 130.486 1.00 39.65 386 GLY A O 1
ATOM 6113 N N . THR A 1 387 ? 131.782 113.898 129.369 1.00 31.95 387 THR A N 1
ATOM 6114 C CA . THR A 1 387 ? 133.000 114.323 128.708 1.00 29.51 387 THR A CA 1
ATOM 6115 C C . THR A 1 387 ? 133.240 115.807 128.961 1.00 34.11 387 THR A C 1
ATOM 6116 O O . THR A 1 387 ? 132.289 116.593 128.936 1.00 33.53 387 THR A O 1
ATOM 6127 N N . PRO A 1 388 ? 134.485 116.224 129.202 1.00 31.92 388 PRO A N 1
ATOM 6128 C CA . PRO A 1 388 ? 134.740 117.640 129.489 1.00 24.97 388 PRO A CA 1
ATOM 6129 C C . PRO A 1 388 ? 134.265 118.557 128.371 1.00 26.26 388 PRO A C 1
ATOM 6130 O O . PRO A 1 388 ? 134.369 118.234 127.187 1.00 20.75 388 PRO A O 1
ATOM 6141 N N . ARG A 1 389 ? 133.749 119.720 128.770 1.00 26.89 389 ARG A N 1
ATOM 6142 C CA . ARG A 1 389 ? 133.363 120.794 127.860 1.00 25.81 389 ARG A CA 1
ATOM 6143 C C . ARG A 1 389 ? 134.352 121.937 128.042 1.00 25.61 389 ARG A C 1
ATOM 6144 O O . ARG A 1 389 ? 134.132 122.828 128.874 1.00 25.04 389 ARG A O 1
ATOM 6165 N N . PRO A 1 390 ? 135.455 121.964 127.298 1.00 25.64 390 PRO A N 1
ATOM 6166 C CA . PRO A 1 390 ? 136.430 123.040 127.481 1.00 31.71 390 PRO A CA 1
ATOM 6167 C C . PRO A 1 390 ? 135.845 124.395 127.116 1.00 32.70 390 PRO A C 1
ATOM 6168 O O . PRO A 1 390 ? 134.835 124.504 126.420 1.00 37.65 390 PRO A O 1
ATOM 6179 N N . ILE A 1 391 ? 136.496 125.437 127.614 1.00 30.98 391 ILE A N 1
ATOM 6180 C CA . ILE A 1 391 ? 136.149 126.814 127.300 1.00 32.43 391 ILE A CA 1
ATOM 6181 C C . ILE A 1 391 ? 137.126 127.312 126.251 1.00 39.02 391 ILE A C 1
ATOM 6182 O O . ILE A 1 391 ? 138.286 126.888 126.203 1.00 40.09 391 ILE A O 1
ATOM 6198 N N . THR A 1 392 ? 136.659 128.217 125.399 1.00 38.81 392 THR A N 1
ATOM 6199 C CA . THR A 1 392 ? 137.503 128.866 124.408 1.00 34.39 392 THR A CA 1
ATOM 6200 C C . THR A 1 392 ? 137.779 130.290 124.866 1.00 38.32 392 THR A C 1
ATOM 6201 O O . THR A 1 392 ? 136.849 131.034 125.189 1.00 40.24 392 THR A O 1
ATOM 6212 N N . LEU A 1 393 ? 139.050 130.659 124.905 1.00 37.21 393 LEU A N 1
ATOM 6213 C CA . LEU A 1 393 ? 139.474 131.988 125.326 1.00 32.24 393 LEU A CA 1
ATOM 6214 C C . LEU A 1 393 ? 139.932 132.729 124.076 1.00 29.43 393 LEU A C 1
ATOM 6215 O O . LEU A 1 393 ? 141.094 132.645 123.676 1.00 33.35 393 LEU A O 1
ATOM 6231 N N . ASN A 1 394 ? 139.008 133.452 123.455 1.00 22.13 394 ASN A N 1
ATOM 6232 C CA . ASN A 1 394 ? 139.344 134.289 122.309 1.00 21.98 394 ASN A CA 1
ATOM 6233 C C . ASN A 1 394 ? 139.949 135.571 122.860 1.00 22.72 394 ASN A C 1
ATOM 6234 O O . ASN A 1 394 ? 139.245 136.420 123.409 1.00 33.01 394 ASN A O 1
ATOM 6245 N N . VAL A 1 395 ? 141.264 135.698 122.737 1.00 21.43 395 VAL A N 1
ATOM 6246 C CA . VAL A 1 395 ? 142.017 136.782 123.354 1.00 25.65 395 VAL A CA 1
ATOM 6247 C C . VAL A 1 395 ? 142.245 137.870 122.319 1.00 29.89 395 VAL A C 1
ATOM 6248 O O . VAL A 1 395 ? 142.703 137.590 121.207 1.00 34.10 395 VAL A O 1
ATOM 6261 N N . TYR A 1 396 ? 141.910 139.107 122.673 1.00 31.00 396 TYR A N 1
ATOM 6262 C CA . TYR A 1 396 ? 142.315 140.288 121.928 1.00 29.95 396 TYR A CA 1
ATOM 6263 C C . TYR A 1 396 ? 143.262 141.088 122.808 1.00 35.23 396 TYR A C 1
ATOM 6264 O O . TYR A 1 396 ? 143.018 141.242 124.006 1.00 42.04 396 TYR A O 1
ATOM 6282 N N . SER A 1 397 ? 144.347 141.587 122.227 1.00 36.85 397 SER A N 1
ATOM 6283 C CA . SER A 1 397 ? 145.320 142.313 123.025 1.00 40.80 397 SER A CA 1
ATOM 6284 C C . SER A 1 397 ? 145.983 143.388 122.182 1.00 44.72 397 SER A C 1
ATOM 6285 O O . SER A 1 397 ? 146.030 143.308 120.953 1.00 42.21 397 SER A O 1
ATOM 6293 N N . SER A 1 398 ? 146.490 144.407 122.873 1.00 51.17 398 SER A N 1
ATOM 6294 C CA . SER A 1 398 ? 147.292 145.459 122.270 1.00 53.74 398 SER A CA 1
ATOM 6295 C C . SER A 1 398 ? 148.780 145.242 122.497 1.00 53.54 398 SER A C 1
ATOM 6296 O O . SER A 1 398 ? 149.583 146.126 122.185 1.00 60.73 398 SER A O 1
ATOM 6304 N N . PHE A 1 399 ? 149.161 144.087 123.035 1.00 47.38 399 PHE A N 1
ATOM 6305 C CA . PHE A 1 399 ? 150.556 143.767 123.288 1.00 57.39 399 PHE A CA 1
ATOM 6306 C C . PHE A 1 399 ? 150.727 142.260 123.192 1.00 57.77 399 PHE A C 1
ATOM 6307 O O . PHE A 1 399 ? 149.753 141.504 123.211 1.00 61.94 399 PHE A O 1
ATOM 6324 N N . ASP A 1 400 ? 151.983 141.831 123.086 1.00 58.26 400 ASP A N 1
ATOM 6325 C CA . ASP A 1 400 ? 152.314 140.416 122.921 1.00 53.13 400 ASP A CA 1
ATOM 6326 C C . ASP A 1 400 ? 152.118 139.709 124.260 1.00 56.38 400 ASP A C 1
ATOM 6327 O O . ASP A 1 400 ? 153.059 139.451 125.014 1.00 56.77 400 ASP A O 1
ATOM 6336 N N . VAL A 1 401 ? 150.859 139.390 124.557 1.00 57.52 401 VAL A N 1
ATOM 6337 C CA . VAL A 1 401 ? 150.531 138.710 125.802 1.00 50.55 401 VAL A CA 1
ATOM 6338 C C . VAL A 1 401 ? 150.939 137.243 125.709 1.00 44.46 401 VAL A C 1
ATOM 6339 O O . VAL A 1 401 ? 151.072 136.670 124.625 1.00 46.16 401 VAL A O 1
ATOM 6352 N N . ASN A 1 402 ? 151.144 136.631 126.870 1.00 50.53 402 ASN A N 1
ATOM 6353 C CA . ASN A 1 402 ? 151.553 135.236 126.937 1.00 52.09 402 ASN A CA 1
ATOM 6354 C C . ASN A 1 402 ? 150.320 134.358 127.104 1.00 55.51 402 ASN A C 1
ATOM 6355 O O . ASN A 1 402 ? 149.635 134.468 128.129 1.00 61.45 402 ASN A O 1
ATOM 6366 N N . PRO A 1 403 ? 149.995 133.490 126.144 1.00 47.60 403 PRO A N 1
ATOM 6367 C CA . PRO A 1 403 ? 148.789 132.662 126.300 1.00 42.64 403 PRO A CA 1
ATOM 6368 C C . PRO A 1 403 ? 148.807 131.799 127.548 1.00 53.95 403 PRO A C 1
ATOM 6369 O O . PRO A 1 403 ? 147.748 131.565 128.142 1.00 57.66 403 PRO A O 1
ATOM 6380 N N . ILE A 1 404 ? 149.979 131.315 127.965 1.00 63.34 404 ILE A N 1
ATOM 6381 C CA . ILE A 1 404 ? 150.056 130.514 129.184 1.00 60.27 404 ILE A CA 1
ATOM 6382 C C . ILE A 1 404 ? 149.628 131.343 130.386 1.00 52.27 404 ILE A C 1
ATOM 6383 O O . ILE A 1 404 ? 148.892 130.868 131.260 1.00 55.91 404 ILE A O 1
ATOM 6399 N N . GLY A 1 405 ? 150.090 132.590 130.455 1.00 49.20 405 GLY A N 1
ATOM 6400 C CA . GLY A 1 405 ? 149.686 133.452 131.550 1.00 54.69 405 GLY A CA 1
ATOM 6401 C C . GLY A 1 405 ? 148.200 133.744 131.537 1.00 46.12 405 GLY A C 1
ATOM 6402 O O . GLY A 1 405 ? 147.563 133.808 132.589 1.00 41.37 405 GLY A O 1
ATOM 6406 N N . VAL A 1 406 ? 147.625 133.923 130.346 1.00 48.21 406 VAL A N 1
ATOM 6407 C CA . VAL A 1 406 ? 146.188 134.157 130.248 1.00 45.22 406 VAL A CA 1
ATOM 6408 C C . VAL A 1 406 ? 145.422 132.941 130.746 1.00 49.21 406 VAL A C 1
ATOM 6409 O O . VAL A 1 406 ? 144.431 133.066 131.477 1.00 53.28 406 VAL A O 1
ATOM 6422 N N . ALA A 1 407 ? 145.865 131.744 130.357 1.00 50.70 407 ALA A N 1
ATOM 6423 C CA . ALA A 1 407 ? 145.204 130.528 130.818 1.00 47.07 407 ALA A CA 1
ATOM 6424 C C . ALA A 1 407 ? 145.304 130.384 132.331 1.00 49.00 407 ALA A C 1
ATOM 6425 O O . ALA A 1 407 ? 144.323 130.029 132.993 1.00 48.76 407 ALA A O 1
ATOM 6432 N N . GLU A 1 408 ? 146.485 130.648 132.896 1.00 52.27 408 GLU A N 1
ATOM 6433 C CA . GLU A 1 408 ? 146.647 130.551 134.344 1.00 54.48 408 GLU A CA 1
ATOM 6434 C C . GLU A 1 408 ? 145.771 131.568 135.065 1.00 51.11 408 GLU A C 1
ATOM 6435 O O . GLU A 1 408 ? 145.144 131.253 136.085 1.00 53.95 408 GLU A O 1
ATOM 6447 N N . LEU A 1 409 ? 145.722 132.798 134.551 1.00 48.09 409 LEU A N 1
ATOM 6448 C CA . LEU A 1 409 ? 144.879 133.823 135.150 1.00 47.07 409 LEU A CA 1
ATOM 6449 C C . LEU A 1 409 ? 143.415 133.413 135.112 1.00 46.73 409 LEU A C 1
ATOM 6450 O O . LEU A 1 409 ? 142.693 133.581 136.099 1.00 44.35 409 LEU A O 1
ATOM 6466 N N . THR A 1 410 ? 142.960 132.865 133.984 1.00 43.82 410 THR A N 1
ATOM 6467 C CA . THR A 1 410 ? 141.572 132.428 133.890 1.00 39.21 410 THR A CA 1
ATOM 6468 C C . THR A 1 410 ? 141.285 131.284 134.853 1.00 49.43 410 THR A C 1
ATOM 6469 O O . THR A 1 410 ? 140.236 131.264 135.509 1.00 55.51 410 THR A O 1
ATOM 6480 N N . LEU A 1 411 ? 142.201 130.318 134.952 1.00 51.04 411 LEU A N 1
ATOM 6481 C CA . LEU A 1 411 ? 142.021 129.232 135.908 1.00 41.08 411 LEU A CA 1
ATOM 6482 C C . LEU A 1 411 ? 141.857 129.781 137.316 1.00 45.10 411 LEU A C 1
ATOM 6483 O O . LEU A 1 411 ? 140.896 129.448 138.018 1.00 47.80 411 LEU A O 1
ATOM 6499 N N . SER A 1 412 ? 142.787 130.638 137.743 1.00 52.76 412 SER A N 1
ATOM 6500 C CA . SER A 1 412 ? 142.693 131.213 139.080 1.00 51.23 412 SER A CA 1
ATOM 6501 C C . SER A 1 412 ? 141.421 132.030 139.246 1.00 48.66 412 SER A C 1
ATOM 6502 O O . SER A 1 412 ? 140.882 132.124 140.354 1.00 46.23 412 SER A O 1
ATOM 6510 N N . GLN A 1 413 ? 140.931 132.634 138.163 1.00 49.39 413 GLN A N 1
ATOM 6511 C CA . GLN A 1 413 ? 139.676 133.370 138.232 1.00 48.32 413 GLN A CA 1
ATOM 6512 C C . GLN A 1 413 ? 138.500 132.438 138.471 1.00 41.94 413 GLN A C 1
ATOM 6513 O O . GLN A 1 413 ? 137.552 132.803 139.174 1.00 43.79 413 GLN A O 1
ATOM 6527 N N . ILE A 1 414 ? 138.539 131.237 137.893 1.00 34.88 414 ILE A N 1
ATOM 6528 C CA . ILE A 1 414 ? 137.488 130.258 138.152 1.00 42.64 414 ILE A CA 1
ATOM 6529 C C . ILE A 1 414 ? 137.466 129.874 139.623 1.00 44.83 414 ILE A C 1
ATOM 6530 O O . ILE A 1 414 ? 136.425 129.467 140.153 1.00 39.98 414 ILE A O 1
ATOM 6546 N N . LYS A 1 415 ? 138.602 130.004 140.309 1.00 48.88 415 LYS A N 1
ATOM 6547 C CA . LYS A 1 415 ? 138.781 129.407 141.624 1.00 45.71 415 LYS A CA 1
ATOM 6548 C C . LYS A 1 415 ? 138.363 130.301 142.784 1.00 41.56 415 LYS A C 1
ATOM 6549 O O . LYS A 1 415 ? 138.194 129.790 143.896 1.00 47.18 415 LYS A O 1
ATOM 6568 N N . ALA A 1 416 ? 138.191 131.607 142.577 1.00 40.57 416 ALA A N 1
ATOM 6569 C CA . ALA A 1 416 ? 137.924 132.474 143.719 1.00 39.48 416 ALA A CA 1
ATOM 6570 C C . ALA A 1 416 ? 136.627 132.063 144.403 1.00 38.34 416 ALA A C 1
ATOM 6571 O O . ALA A 1 416 ? 136.654 131.492 145.496 1.00 49.50 416 ALA A O 1
ATOM 6578 N N . ASP A 1 417 ? 135.494 132.338 143.760 1.00 37.56 417 ASP A N 1
ATOM 6579 C CA . ASP A 1 417 ? 134.269 131.566 143.939 1.00 45.38 417 ASP A CA 1
ATOM 6580 C C . ASP A 1 417 ? 134.004 131.091 145.364 1.00 50.89 417 ASP A C 1
ATOM 6581 O O . ASP A 1 417 ? 134.097 129.889 145.632 1.00 49.79 417 ASP A O 1
ATOM 6590 N N . TRP A 1 418 ? 133.706 131.990 146.302 1.00 46.63 418 TRP A N 1
ATOM 6591 C CA . TRP A 1 418 ? 133.297 131.505 147.616 1.00 40.53 418 TRP A CA 1
ATOM 6592 C C . TRP A 1 418 ? 131.852 131.020 147.581 1.00 43.25 418 TRP A C 1
ATOM 6593 O O . TRP A 1 418 ? 131.022 131.444 148.391 1.00 51.72 418 TRP A O 1
ATOM 6614 N N . GLU A 1 419 ? 131.547 130.140 146.631 1.00 45.71 419 GLU A N 1
ATOM 6615 C CA . GLU A 1 419 ? 130.341 129.328 146.639 1.00 41.58 419 GLU A CA 1
ATOM 6616 C C . GLU A 1 419 ? 130.608 127.883 146.267 1.00 43.79 419 GLU A C 1
ATOM 6617 O O . GLU A 1 419 ? 129.786 127.021 146.596 1.00 51.27 419 GLU A O 1
ATOM 6629 N N . HIS A 1 420 ? 131.721 127.591 145.595 1.00 44.51 420 HIS A N 1
ATOM 6630 C CA . HIS A 1 420 ? 132.089 126.242 145.174 1.00 42.84 420 HIS A CA 1
ATOM 6631 C C . HIS A 1 420 ? 133.513 125.975 145.636 1.00 41.39 420 HIS A C 1
ATOM 6632 O O . HIS A 1 420 ? 134.467 126.112 144.858 1.00 42.13 420 HIS A O 1
ATOM 6646 N N . PRO A 1 421 ? 133.699 125.604 146.899 1.00 38.51 421 PRO A N 1
ATOM 6647 C CA . PRO A 1 421 ? 135.047 125.268 147.371 1.00 41.22 421 PRO A CA 1
ATOM 6648 C C . PRO A 1 421 ? 135.512 123.919 146.850 1.00 41.54 421 PRO A C 1
ATOM 6649 O O . PRO A 1 421 ? 135.401 122.904 147.543 1.00 39.71 421 PRO A O 1
ATOM 6660 N N . ASP A 1 422 ? 136.017 123.895 145.626 1.00 42.74 422 ASP A N 1
ATOM 6661 C CA . ASP A 1 422 ? 136.474 122.666 144.981 1.00 47.74 422 ASP A CA 1
ATOM 6662 C C . ASP A 1 422 ? 137.202 123.059 143.700 1.00 42.90 422 ASP A C 1
ATOM 6663 O O . ASP A 1 422 ? 137.394 124.248 143.414 1.00 40.71 422 ASP A O 1
ATOM 6672 N N . ILE A 1 423 ? 137.611 122.056 142.926 1.00 47.20 423 ILE A N 1
ATOM 6673 C CA . ILE A 1 423 ? 138.258 122.272 141.637 1.00 49.39 423 ILE A CA 1
ATOM 6674 C C . ILE A 1 423 ? 137.447 121.567 140.558 1.00 47.03 423 ILE A C 1
ATOM 6675 O O . ILE A 1 423 ? 138.005 121.050 139.585 1.00 51.07 423 ILE A O 1
ATOM 6691 N N . ARG A 1 424 ? 136.127 121.523 140.733 1.00 40.34 424 ARG A N 1
ATOM 6692 C CA . ARG A 1 424 ? 135.240 120.794 139.836 1.00 44.00 424 ARG A CA 1
ATOM 6693 C C . ARG A 1 424 ? 134.415 121.702 138.929 1.00 51.13 424 ARG A C 1
ATOM 6694 O O . ARG A 1 424 ? 133.512 121.210 138.244 1.00 39.94 424 ARG A O 1
ATOM 6715 N N . LYS A 1 425 ? 134.696 123.002 138.897 1.00 51.91 425 LYS A N 1
ATOM 6716 C CA . LYS A 1 425 ? 133.900 123.945 138.123 1.00 43.26 425 LYS A CA 1
ATOM 6717 C C . LYS A 1 425 ? 134.751 124.598 137.042 1.00 40.56 425 LYS A C 1
ATOM 6718 O O . LYS A 1 425 ? 135.979 124.490 137.027 1.00 38.44 425 LYS A O 1
ATOM 6737 N N . ARG A 1 426 ? 134.065 125.287 136.128 1.00 43.78 426 ARG A N 1
ATOM 6738 C CA . ARG A 1 426 ? 134.698 125.895 134.965 1.00 34.49 426 ARG A CA 1
ATOM 6739 C C . ARG A 1 426 ? 134.291 127.337 134.703 1.00 37.83 426 ARG A C 1
ATOM 6740 O O . ARG A 1 426 ? 135.038 128.045 134.018 1.00 41.67 426 ARG A O 1
ATOM 6761 N N . LYS A 1 427 ? 133.148 127.797 135.204 1.00 39.93 427 LYS A N 1
ATOM 6762 C CA . LYS A 1 427 ? 132.695 129.147 134.905 1.00 39.73 427 LYS A CA 1
ATOM 6763 C C . LYS A 1 427 ? 133.585 130.185 135.580 1.00 44.91 427 LYS A C 1
ATOM 6764 O O . LYS A 1 427 ? 134.121 129.967 136.668 1.00 45.09 427 LYS A O 1
ATOM 6783 N N . ILE A 1 428 ? 133.736 131.326 134.915 1.00 41.49 428 ILE A N 1
ATOM 6784 C CA . ILE A 1 428 ? 134.494 132.443 135.464 1.00 40.69 428 ILE A CA 1
ATOM 6785 C C . ILE A 1 428 ? 133.642 133.128 136.524 1.00 45.98 428 ILE A C 1
ATOM 6786 O O . ILE A 1 428 ? 132.490 133.495 136.268 1.00 46.51 428 ILE A O 1
ATOM 6802 N N . THR A 1 429 ? 134.205 133.300 137.720 1.00 45.99 429 THR A N 1
ATOM 6803 C CA . THR A 1 429 ? 133.422 133.827 138.835 1.00 45.66 429 THR A CA 1
ATOM 6804 C C . THR A 1 429 ? 132.940 135.244 138.553 1.00 49.32 429 THR A C 1
ATOM 6805 O O . THR A 1 429 ? 131.784 135.585 138.840 1.00 48.84 429 THR A O 1
ATOM 6816 N N . VAL A 1 430 ? 133.812 136.087 137.998 1.00 53.05 430 VAL A N 1
ATOM 6817 C CA . VAL A 1 430 ? 133.432 137.468 137.718 1.00 50.99 430 VAL A CA 1
ATOM 6818 C C . VAL A 1 430 ? 132.222 137.500 136.797 1.00 45.85 430 VAL A C 1
ATOM 6819 O O . VAL A 1 430 ? 131.257 138.234 137.035 1.00 52.46 430 VAL A O 1
ATOM 6832 N N . LEU A 1 431 ? 132.251 136.695 135.734 1.00 40.86 431 LEU A N 1
ATOM 6833 C CA . LEU A 1 431 ? 131.126 136.659 134.807 1.00 42.24 431 LEU A CA 1
ATOM 6834 C C . LEU A 1 431 ? 129.869 136.128 135.485 1.00 48.93 431 LEU A C 1
ATOM 6835 O O . LEU A 1 431 ? 128.768 136.640 135.252 1.00 53.18 431 LEU A O 1
ATOM 6851 N N . LYS A 1 432 ? 130.010 135.103 136.329 1.00 50.66 432 LYS A N 1
ATOM 6852 C CA . LYS A 1 432 ? 128.846 134.532 137.001 1.00 49.69 432 LYS A CA 1
ATOM 6853 C C . LYS A 1 432 ? 128.160 135.570 137.878 1.00 49.42 432 LYS A C 1
ATOM 6854 O O . LYS A 1 432 ? 126.936 135.744 137.822 1.00 49.34 432 LYS A O 1
ATOM 6873 N N . TYR A 1 433 ? 128.939 136.279 138.693 1.00 51.15 433 TYR A N 1
ATOM 6874 C CA . TYR A 1 433 ? 128.340 137.254 139.594 1.00 51.76 433 TYR A CA 1
ATOM 6875 C C . TYR A 1 433 ? 127.878 138.497 138.848 1.00 55.15 433 TYR A C 1
ATOM 6876 O O . TYR A 1 433 ? 126.913 139.141 139.270 1.00 59.60 433 TYR A O 1
ATOM 6894 N N . ALA A 1 434 ? 128.517 138.836 137.727 1.00 49.06 434 ALA A N 1
ATOM 6895 C CA . ALA A 1 434 ? 127.993 139.905 136.888 1.00 44.22 434 ALA A CA 1
ATOM 6896 C C . ALA A 1 434 ? 126.625 139.537 136.330 1.00 48.45 434 ALA A C 1
ATOM 6897 O O . ALA A 1 434 ? 125.709 140.366 136.309 1.00 55.90 434 ALA A O 1
ATOM 6904 N N . ASN A 1 435 ? 126.466 138.292 135.877 1.00 51.86 435 ASN A N 1
ATOM 6905 C CA . ASN A 1 435 ? 125.168 137.843 135.383 1.00 50.67 435 ASN A CA 1
ATOM 6906 C C . ASN A 1 435 ? 124.130 137.848 136.497 1.00 54.99 435 ASN A C 1
ATOM 6907 O O . ASN A 1 435 ? 122.972 138.227 136.279 1.00 56.23 435 ASN A O 1
ATOM 6918 N N . ARG A 1 436 ? 124.522 137.420 137.698 1.00 54.75 436 ARG A N 1
ATOM 6919 C CA . ARG A 1 436 ? 123.593 137.453 138.823 1.00 50.54 436 ARG A CA 1
ATOM 6920 C C . ARG A 1 436 ? 123.173 138.881 139.146 1.00 56.28 436 ARG A C 1
ATOM 6921 O O . ARG A 1 436 ? 121.991 139.150 139.392 1.00 58.70 436 ARG A O 1
ATOM 6942 N N . MET A 1 437 ? 124.127 139.813 139.146 1.00 60.35 437 MET A N 1
ATOM 6943 C CA . MET A 1 437 ? 123.802 141.208 139.415 1.00 57.51 437 MET A CA 1
ATOM 6944 C C . MET A 1 437 ? 122.870 141.745 138.337 1.00 57.86 437 MET A C 1
ATOM 6945 O O . MET A 1 437 ? 121.946 142.512 138.624 1.00 64.90 437 MET A O 1
ATOM 6959 N N . ALA A 1 438 ? 123.094 141.344 137.083 1.00 56.67 438 ALA A N 1
ATOM 6960 C CA . ALA A 1 438 ? 122.214 141.777 136.004 1.00 56.80 438 ALA A CA 1
ATOM 6961 C C . ALA A 1 438 ? 120.799 141.258 136.210 1.00 57.88 438 ALA A C 1
ATOM 6962 O O . ALA A 1 438 ? 119.826 141.991 136.003 1.00 64.44 438 ALA A O 1
ATOM 6969 N N . LYS A 1 439 ? 120.664 139.994 136.615 1.00 56.95 439 LYS A N 1
ATOM 6970 C CA . LYS A 1 439 ? 119.338 139.457 136.907 1.00 57.82 439 LYS A CA 1
ATOM 6971 C C . LYS A 1 439 ? 118.686 140.212 138.058 1.00 61.75 439 LYS A C 1
ATOM 6972 O O . LYS A 1 439 ? 117.478 140.473 138.036 1.00 61.97 439 LYS A O 1
ATOM 6991 N N . ILE A 1 440 ? 119.472 140.561 139.078 1.00 65.96 440 ILE A N 1
ATOM 6992 C CA . ILE A 1 440 ? 118.923 141.216 140.261 1.00 67.93 440 ILE A CA 1
ATOM 6993 C C . ILE A 1 440 ? 118.497 142.647 139.953 1.00 74.59 440 ILE A C 1
ATOM 6994 O O . ILE A 1 440 ? 117.553 143.163 140.564 1.00 76.83 440 ILE A O 1
ATOM 7010 N N . ILE A 1 441 ? 119.176 143.310 139.012 1.00 75.54 441 ILE A N 1
ATOM 7011 C CA . ILE A 1 441 ? 118.868 144.704 138.692 1.00 71.07 441 ILE A CA 1
ATOM 7012 C C . ILE A 1 441 ? 117.379 144.895 138.446 1.00 76.28 441 ILE A C 1
ATOM 7013 O O . ILE A 1 441 ? 116.841 145.987 138.661 1.00 80.30 441 ILE A O 1
ATOM 7029 N N . GLN A 1 442 ? 116.696 143.847 137.980 1.00 78.42 442 GLN A N 1
ATOM 7030 C CA . GLN A 1 442 ? 115.265 143.921 137.702 1.00 80.94 442 GLN A CA 1
ATOM 7031 C C . GLN A 1 442 ? 114.494 144.686 138.771 1.00 85.51 442 GLN A C 1
ATOM 7032 O O . GLN A 1 442 ? 113.699 145.579 138.462 1.00 83.47 442 GLN A O 1
ATOM 7046 N N . TYR A 1 443 ? 114.722 144.349 140.037 1.00 84.82 443 TYR A N 1
ATOM 7047 C CA . TYR A 1 443 ? 113.862 144.770 141.138 1.00 84.96 443 TYR A CA 1
ATOM 7048 C C . TYR A 1 443 ? 114.546 145.782 142.053 1.00 85.38 443 TYR A C 1
ATOM 7049 O O . TYR A 1 443 ? 114.403 145.731 143.275 1.00 89.26 443 TYR A O 1
ATOM 7067 N N . ILE A 1 444 ? 115.298 146.712 141.471 1.00 83.79 444 ILE A N 1
ATOM 7068 C CA . ILE A 1 444 ? 115.869 147.840 142.198 1.00 90.06 444 ILE A CA 1
ATOM 7069 C C . ILE A 1 444 ? 115.344 149.116 141.557 1.00 98.82 444 ILE A C 1
ATOM 7070 O O . ILE A 1 444 ? 115.485 149.310 140.344 1.00 96.79 444 ILE A O 1
ATOM 7086 N N . ASN A 1 445 ? 114.739 149.982 142.372 1.00 106.11 445 ASN A N 1
ATOM 7087 C CA . ASN A 1 445 ? 114.117 151.210 141.893 1.00 106.78 445 ASN A CA 1
ATOM 7088 C C . ASN A 1 445 ? 114.819 152.459 142.417 1.00 105.96 445 ASN A C 1
ATOM 7089 O O . ASN A 1 445 ? 114.249 153.554 142.361 1.00 107.23 445 ASN A O 1
ATOM 7100 N N . ASN A 1 446 ? 116.044 152.320 142.921 1.00 105.87 446 ASN A N 1
ATOM 7101 C CA . ASN A 1 446 ? 116.789 153.443 143.491 1.00 108.04 446 ASN A CA 1
ATOM 7102 C C . ASN A 1 446 ? 118.258 153.263 143.122 1.00 107.90 446 ASN A C 1
ATOM 7103 O O . ASN A 1 446 ? 118.964 152.463 143.742 1.00 110.00 446 ASN A O 1
ATOM 7114 N N . LEU A 1 447 ? 118.710 154.003 142.116 1.00 106.57 447 LEU A N 1
ATOM 7115 C CA . LEU A 1 447 ? 120.106 153.962 141.682 1.00 108.73 447 LEU A CA 1
ATOM 7116 C C . LEU A 1 447 ? 120.892 155.117 142.302 1.00 110.36 447 LEU A C 1
ATOM 7117 O O . LEU A 1 447 ? 121.402 156.002 141.615 1.00 106.94 447 LEU A O 1
ATOM 7133 N N . SER A 1 448 ? 120.988 155.094 143.632 1.00 112.20 448 SER A N 1
ATOM 7134 C CA . SER A 1 448 ? 121.717 156.110 144.382 1.00 112.86 448 SER A CA 1
ATOM 7135 C C . SER A 1 448 ? 122.980 155.546 145.020 1.00 114.52 448 SER A C 1
ATOM 7136 O O . SER A 1 448 ? 124.080 156.042 144.761 1.00 111.75 448 SER A O 1
ATOM 7144 N N . SER A 1 449 ? 122.851 154.513 145.850 1.00 117.37 449 SER A N 1
ATOM 7145 C CA . SER A 1 449 ? 123.997 153.797 146.394 1.00 114.69 449 SER A CA 1
ATOM 7146 C C . SER A 1 449 ? 124.374 152.589 145.549 1.00 108.18 449 SER A C 1
ATOM 7147 O O . SER A 1 449 ? 125.354 151.906 145.862 1.00 102.51 449 SER A O 1
ATOM 7155 N N . VAL A 1 450 ? 123.614 152.319 144.485 1.00 109.54 450 VAL A N 1
ATOM 7156 C CA . VAL A 1 450 ? 123.924 151.179 143.621 1.00 108.92 450 VAL A CA 1
ATOM 7157 C C . VAL A 1 450 ? 125.321 151.278 143.027 1.00 109.73 450 VAL A C 1
ATOM 7158 O O . VAL A 1 450 ? 125.996 150.244 142.922 1.00 106.95 450 VAL A O 1
ATOM 7171 N N . PRO A 1 451 ? 125.821 152.458 142.601 1.00 110.75 451 PRO A N 1
ATOM 7172 C CA . PRO A 1 451 ? 127.085 152.499 141.846 1.00 107.64 451 PRO A CA 1
ATOM 7173 C C . PRO A 1 451 ? 128.239 151.698 142.436 1.00 103.45 451 PRO A C 1
ATOM 7174 O O . PRO A 1 451 ? 129.175 151.356 141.707 1.00 100.65 451 PRO A O 1
ATOM 7185 N N . SER A 1 452 ? 128.202 151.388 143.733 1.00 102.34 452 SER A N 1
ATOM 7186 C CA . SER A 1 452 ? 129.277 150.608 144.348 1.00 101.42 452 SER A CA 1
ATOM 7187 C C . SER A 1 452 ? 128.669 149.732 145.440 1.00 99.08 452 SER A C 1
ATOM 7188 O O . SER A 1 452 ? 128.375 150.218 146.536 1.00 103.55 452 SER A O 1
ATOM 7196 N N . VAL A 1 453 ? 128.489 148.446 145.134 1.00 92.42 453 VAL A N 1
ATOM 7197 C CA . VAL A 1 453 ? 128.055 147.460 146.114 1.00 89.81 453 VAL A CA 1
ATOM 7198 C C . VAL A 1 453 ? 128.984 146.257 146.033 1.00 79.25 453 VAL A C 1
ATOM 7199 O O . VAL A 1 453 ? 129.689 146.048 145.044 1.00 77.32 453 VAL A O 1
ATOM 7212 N N . ASP A 1 454 ? 128.976 145.463 147.098 1.00 69.58 454 ASP A N 1
ATOM 7213 C CA . ASP A 1 454 ? 129.886 144.337 147.228 1.00 65.12 454 ASP A CA 1
ATOM 7214 C C . ASP A 1 454 ? 129.281 143.078 146.620 1.00 64.51 454 ASP A C 1
ATOM 7215 O O . ASP A 1 454 ? 128.060 142.926 146.538 1.00 60.49 454 ASP A O 1
ATOM 7224 N N . VAL A 1 455 ? 130.160 142.171 146.190 1.00 64.08 455 VAL A N 1
ATOM 7225 C CA . VAL A 1 455 ? 129.709 140.895 145.646 1.00 55.40 455 VAL A CA 1
ATOM 7226 C C . VAL A 1 455 ? 128.964 140.093 146.701 1.00 52.29 455 VAL A C 1
ATOM 7227 O O . VAL A 1 455 ? 128.089 139.283 146.374 1.00 53.74 455 VAL A O 1
ATOM 7240 N N . ARG A 1 456 ? 129.298 140.293 147.978 1.00 55.08 456 ARG A N 1
ATOM 7241 C CA . ARG A 1 456 ? 128.664 139.514 149.036 1.00 55.52 456 ARG A CA 1
ATOM 7242 C C . ARG A 1 456 ? 127.154 139.704 149.047 1.00 59.36 456 ARG A C 1
ATOM 7243 O O . ARG A 1 456 ? 126.421 138.812 149.489 1.00 61.33 456 ARG A O 1
ATOM 7264 N N . ASP A 1 457 ? 126.668 140.851 148.569 1.00 57.51 457 ASP A N 1
ATOM 7265 C CA . ASP A 1 457 ? 125.226 141.062 148.499 1.00 57.61 457 ASP A CA 1
ATOM 7266 C C . ASP A 1 457 ? 124.575 140.071 147.542 1.00 57.37 457 ASP A C 1
ATOM 7267 O O . ASP A 1 457 ? 123.475 139.572 147.805 1.00 50.99 457 ASP A O 1
ATOM 7276 N N . VAL A 1 458 ? 125.240 139.776 146.426 1.00 58.99 458 VAL A N 1
ATOM 7277 C CA . VAL A 1 458 ? 124.704 138.881 145.407 1.00 51.30 458 VAL A CA 1
ATOM 7278 C C . VAL A 1 458 ? 125.592 137.650 145.289 1.00 49.10 458 VAL A C 1
ATOM 7279 O O . VAL A 1 458 ? 125.704 137.052 144.214 1.00 53.16 458 VAL A O 1
ATOM 7292 N N . LEU A 1 459 ? 126.224 137.258 146.390 1.00 48.57 459 LEU A N 1
ATOM 7293 C CA . LEU A 1 459 ? 127.101 136.092 146.387 1.00 50.71 459 LEU A CA 1
ATOM 7294 C C . LEU A 1 459 ? 126.299 134.824 146.125 1.00 57.22 459 LEU A C 1
ATOM 7295 O O . LEU A 1 459 ? 125.328 134.537 146.825 1.00 64.80 459 LEU A O 1
ATOM 7311 N N . VAL B 2 2 ? 148.325 111.177 123.257 1.00 86.07 2 VAL B N 1
ATOM 7312 C CA . VAL B 2 2 ? 149.012 112.406 122.774 1.00 81.20 2 VAL B CA 1
ATOM 7313 C C . VAL B 2 2 ? 148.011 113.545 122.640 1.00 77.06 2 VAL B C 1
ATOM 7314 O O . VAL B 2 2 ? 148.093 114.348 121.715 1.00 74.71 2 VAL B O 1
ATOM 7327 N N . LEU B 2 3 ? 147.056 113.596 123.567 1.00 72.35 3 LEU B N 1
ATOM 7328 C CA . LEU B 2 3 ? 146.074 114.678 123.625 1.00 66.82 3 LEU B CA 1
ATOM 7329 C C . LEU B 2 3 ? 145.415 114.906 122.265 1.00 64.51 3 LEU B C 1
ATOM 7330 O O . LEU B 2 3 ? 145.269 116.037 121.797 1.00 61.14 3 LEU B O 1
ATOM 7346 N N . GLU B 2 4 ? 145.008 113.816 121.624 1.00 61.96 4 GLU B N 1
ATOM 7347 C CA . GLU B 2 4 ? 144.284 113.918 120.366 1.00 60.14 4 GLU B CA 1
ATOM 7348 C C . GLU B 2 4 ? 142.932 114.582 120.602 1.00 56.95 4 GLU B C 1
ATOM 7349 O O . GLU B 2 4 ? 142.320 114.432 121.662 1.00 50.63 4 GLU B O 1
ATOM 7361 N N . SER B 2 5 ? 142.466 115.327 119.606 1.00 48.27 5 SER B N 1
ATOM 7362 C CA . SER B 2 5 ? 141.229 116.090 119.708 1.00 39.47 5 SER B CA 1
ATOM 7363 C C . SER B 2 5 ? 140.279 115.698 118.576 1.00 43.80 5 SER B C 1
ATOM 7364 O O . SER B 2 5 ? 140.529 114.755 117.822 1.00 49.13 5 SER B O 1
ATOM 7372 N N . ASN B 2 6 ? 139.172 116.430 118.473 1.00 36.34 6 ASN B N 1
ATOM 7373 C CA . ASN B 2 6 ? 138.171 116.201 117.443 1.00 28.22 6 ASN B CA 1
ATOM 7374 C C . ASN B 2 6 ? 138.241 117.213 116.311 1.00 33.04 6 ASN B C 1
ATOM 7375 O O . ASN B 2 6 ? 137.383 117.190 115.426 1.00 49.12 6 ASN B O 1
ATOM 7386 N N . MET B 2 7 ? 139.235 118.095 116.315 1.00 36.70 7 MET B N 1
ATOM 7387 C CA . MET B 2 7 ? 139.336 119.169 115.338 1.00 39.60 7 MET B CA 1
ATOM 7388 C C . MET B 2 7 ? 140.259 118.771 114.198 1.00 45.58 7 MET B C 1
ATOM 7389 O O . MET B 2 7 ? 141.376 118.296 114.429 1.00 40.36 7 MET B O 1
ATOM 7403 N N . PHE B 2 8 ? 139.788 118.975 112.973 1.00 55.69 8 PHE B N 1
ATOM 7404 C CA . PHE B 2 8 ? 140.603 118.838 111.777 1.00 52.76 8 PHE B CA 1
ATOM 7405 C C . PHE B 2 8 ? 140.950 120.236 111.292 1.00 55.85 8 PHE B C 1
ATOM 7406 O O . PHE B 2 8 ? 140.060 121.010 110.940 1.00 56.99 8 PHE B O 1
ATOM 7423 N N . LYS B 2 9 ? 142.233 120.561 111.287 1.00 59.79 9 LYS B N 1
ATOM 7424 C CA . LYS B 2 9 ? 142.698 121.879 110.896 1.00 57.90 9 LYS B CA 1
ATOM 7425 C C . LYS B 2 9 ? 143.495 121.778 109.606 1.00 58.36 9 LYS B C 1
ATOM 7426 O O . LYS B 2 9 ? 144.121 120.753 109.323 1.00 60.98 9 LYS B O 1
ATOM 7445 N N . THR B 2 10 ? 143.440 122.838 108.807 1.00 57.94 10 THR B N 1
ATOM 7446 C CA . THR B 2 10 ? 144.343 122.928 107.673 1.00 56.29 10 THR B CA 1
ATOM 7447 C C . THR B 2 10 ? 145.779 123.079 108.174 1.00 67.69 10 THR B C 1
ATOM 7448 O O . THR B 2 10 ? 146.041 123.183 109.375 1.00 64.87 10 THR B O 1
ATOM 7459 N N . GLU B 2 11 ? 146.719 123.092 107.234 1.00 73.65 11 GLU B N 1
ATOM 7460 C CA . GLU B 2 11 ? 148.137 123.194 107.555 1.00 73.44 11 GLU B CA 1
ATOM 7461 C C . GLU B 2 11 ? 148.763 124.485 107.057 1.00 68.57 11 GLU B C 1
ATOM 7462 O O . GLU B 2 11 ? 149.655 125.023 107.714 1.00 68.19 11 GLU B O 1
ATOM 7474 N N . GLN B 2 12 ? 148.321 124.990 105.913 1.00 66.31 12 GLN B N 1
ATOM 7475 C CA . GLN B 2 12 ? 148.727 126.287 105.398 1.00 67.56 12 GLN B CA 1
ATOM 7476 C C . GLN B 2 12 ? 147.524 127.223 105.399 1.00 67.65 12 GLN B C 1
ATOM 7477 O O . GLN B 2 12 ? 146.400 126.833 105.727 1.00 69.13 12 GLN B O 1
ATOM 7491 N N . GLU B 2 13 ? 147.766 128.475 105.027 1.00 61.89 13 GLU B N 1
ATOM 7492 C CA . GLU B 2 13 ? 146.679 129.434 104.911 1.00 60.31 13 GLU B CA 1
ATOM 7493 C C . GLU B 2 13 ? 145.800 129.070 103.722 1.00 63.63 13 GLU B C 1
ATOM 7494 O O . GLU B 2 13 ? 146.300 128.834 102.618 1.00 69.42 13 GLU B O 1
ATOM 7506 N N . LEU B 2 14 ? 144.490 129.017 103.951 1.00 63.51 14 LEU B N 1
ATOM 7507 C CA . LEU B 2 14 ? 143.528 128.709 102.902 1.00 61.08 14 LEU B CA 1
ATOM 7508 C C . LEU B 2 14 ? 143.820 129.555 101.668 1.00 61.91 14 LEU B C 1
ATOM 7509 O O . LEU B 2 14 ? 143.619 130.776 101.698 1.00 67.02 14 LEU B O 1
ATOM 7525 N N . PRO B 2 15 ? 144.283 128.960 100.570 1.00 59.77 15 PRO B N 1
ATOM 7526 C CA . PRO B 2 15 ? 144.633 129.767 99.397 1.00 62.32 15 PRO B CA 1
ATOM 7527 C C . PRO B 2 15 ? 143.435 130.538 98.864 1.00 66.77 15 PRO B C 1
ATOM 7528 O O . PRO B 2 15 ? 142.279 130.151 99.039 1.00 73.10 15 PRO B O 1
ATOM 7539 N N . GLU B 2 16 ? 143.738 131.663 98.221 1.00 66.08 16 GLU B N 1
ATOM 7540 C CA . GLU B 2 16 ? 142.738 132.541 97.631 1.00 67.20 16 GLU B CA 1
ATOM 7541 C C . GLU B 2 16 ? 141.646 131.746 96.928 1.00 65.36 16 GLU B C 1
ATOM 7542 O O . GLU B 2 16 ? 141.928 130.922 96.052 1.00 67.51 16 GLU B O 1
ATOM 7554 N N . LEU B 2 17 ? 140.397 131.991 97.312 1.00 64.20 17 LEU B N 1
ATOM 7555 C CA . LEU B 2 17 ? 139.263 131.294 96.725 1.00 67.20 17 LEU B CA 1
ATOM 7556 C C . LEU B 2 17 ? 138.710 132.089 95.550 1.00 68.97 17 LEU B C 1
ATOM 7557 O O . LEU B 2 17 ? 138.735 133.320 95.546 1.00 74.59 17 LEU B O 1
ATOM 7573 N N . ILE B 2 18 ? 138.207 131.372 94.548 1.00 70.97 18 ILE B N 1
ATOM 7574 C CA . ILE B 2 18 ? 137.623 131.978 93.357 1.00 74.85 18 ILE B CA 1
ATOM 7575 C C . ILE B 2 18 ? 136.241 131.380 93.149 1.00 71.49 18 ILE B C 1
ATOM 7576 O O . ILE B 2 18 ? 136.094 130.153 93.099 1.00 66.66 18 ILE B O 1
ATOM 7592 N N . VAL B 2 19 ? 135.231 132.239 93.020 1.00 70.97 19 VAL B N 1
ATOM 7593 C CA . VAL B 2 19 ? 133.847 131.794 92.935 1.00 64.00 19 VAL B CA 1
ATOM 7594 C C . VAL B 2 19 ? 133.160 132.466 91.757 1.00 68.35 19 VAL B C 1
ATOM 7595 O O . VAL B 2 19 ? 133.437 133.623 91.420 1.00 70.99 19 VAL B O 1
ATOM 7608 N N . ASN B 2 20 ? 132.243 131.725 91.141 1.00 70.44 20 ASN B N 1
ATOM 7609 C CA . ASN B 2 20 ? 131.439 132.201 90.026 1.00 69.81 20 ASN B CA 1
ATOM 7610 C C . ASN B 2 20 ? 130.087 132.660 90.552 1.00 65.86 20 ASN B C 1
ATOM 7611 O O . ASN B 2 20 ? 129.475 131.983 91.381 1.00 65.32 20 ASN B O 1
ATOM 7622 N N . CYS B 2 21 ? 129.613 133.798 90.061 1.00 70.51 21 CYS B N 1
ATOM 7623 C CA . CYS B 2 21 ? 128.392 134.402 90.568 1.00 69.01 21 CYS B CA 1
ATOM 7624 C C . CYS B 2 21 ? 127.308 134.381 89.500 1.00 78.20 21 CYS B C 1
ATOM 7625 O O . CYS B 2 21 ? 127.591 134.414 88.300 1.00 84.38 21 CYS B O 1
ATOM 7632 N N . ILE B 2 22 ? 126.061 134.300 89.954 1.00 79.95 22 ILE B N 1
ATOM 7633 C CA . ILE B 2 22 ? 124.895 134.410 89.084 1.00 79.06 22 ILE B CA 1
ATOM 7634 C C . ILE B 2 22 ? 123.905 135.375 89.717 1.00 84.55 22 ILE B C 1
ATOM 7635 O O . ILE B 2 22 ? 123.654 135.316 90.924 1.00 87.88 22 ILE B O 1
ATOM 7651 N N . GLU B 2 23 ? 123.333 136.255 88.897 1.00 83.37 23 GLU B N 1
ATOM 7652 C CA . GLU B 2 23 ? 122.394 137.261 89.379 1.00 83.28 23 GLU B CA 1
ATOM 7653 C C . GLU B 2 23 ? 121.013 136.642 89.556 1.00 83.23 23 GLU B C 1
ATOM 7654 O O . GLU B 2 23 ? 120.392 136.207 88.581 1.00 86.61 23 GLU B O 1
ATOM 7666 N N . ILE B 2 24 ? 120.528 136.615 90.794 1.00 80.00 24 ILE B N 1
ATOM 7667 C CA . ILE B 2 24 ? 119.201 136.113 91.129 1.00 78.96 24 ILE B CA 1
ATOM 7668 C C . ILE B 2 24 ? 118.383 137.258 91.709 1.00 80.97 24 ILE B C 1
ATOM 7669 O O . ILE B 2 24 ? 118.897 138.067 92.489 1.00 82.51 24 ILE B O 1
ATOM 7685 N N . ASP B 2 25 ? 117.111 137.327 91.320 1.00 84.34 25 ASP B N 1
ATOM 7686 C CA . ASP B 2 25 ? 116.218 138.406 91.722 1.00 86.90 25 ASP B CA 1
ATOM 7687 C C . ASP B 2 25 ? 115.329 138.045 92.907 1.00 84.68 25 ASP B C 1
ATOM 7688 O O . ASP B 2 25 ? 114.475 138.851 93.288 1.00 80.81 25 ASP B O 1
ATOM 7697 N N . ASN B 2 26 ? 115.502 136.862 93.496 1.00 84.84 26 ASN B N 1
ATOM 7698 C CA . ASN B 2 26 ? 114.678 136.420 94.623 1.00 86.15 26 ASN B CA 1
ATOM 7699 C C . ASN B 2 26 ? 115.571 135.634 95.579 1.00 86.72 26 ASN B C 1
ATOM 7700 O O . ASN B 2 26 ? 115.844 134.452 95.352 1.00 91.09 26 ASN B O 1
ATOM 7711 N N . GLU B 2 27 ? 116.022 136.298 96.645 1.00 81.26 27 GLU B N 1
ATOM 7712 C CA . GLU B 2 27 ? 116.896 135.647 97.617 1.00 85.06 27 GLU B CA 1
ATOM 7713 C C . GLU B 2 27 ? 116.174 134.530 98.362 1.00 88.97 27 GLU B C 1
ATOM 7714 O O . GLU B 2 27 ? 116.759 133.470 98.629 1.00 88.26 27 GLU B O 1
ATOM 7726 N N . LYS B 2 28 ? 114.907 134.752 98.721 1.00 87.34 28 LYS B N 1
ATOM 7727 C CA . LYS B 2 28 ? 114.186 133.774 99.530 1.00 85.46 28 LYS B CA 1
ATOM 7728 C C . LYS B 2 28 ? 114.188 132.406 98.861 1.00 84.41 28 LYS B C 1
ATOM 7729 O O . LYS B 2 28 ? 114.564 131.402 99.475 1.00 80.64 28 LYS B O 1
ATOM 7748 N N . GLU B 2 29 ? 113.777 132.348 97.594 1.00 84.32 29 GLU B N 1
ATOM 7749 C CA . GLU B 2 29 ? 113.827 131.090 96.863 1.00 85.65 29 GLU B CA 1
ATOM 7750 C C . GLU B 2 29 ? 115.251 130.706 96.491 1.00 82.14 29 GLU B C 1
ATOM 7751 O O . GLU B 2 29 ? 115.523 129.524 96.259 1.00 81.82 29 GLU B O 1
ATOM 7763 N N . ALA B 2 30 ? 116.170 131.672 96.446 1.00 79.97 30 ALA B N 1
ATOM 7764 C CA . ALA B 2 30 ? 117.563 131.346 96.166 1.00 79.65 30 ALA B CA 1
ATOM 7765 C C . ALA B 2 30 ? 118.166 130.493 97.272 1.00 78.43 30 ALA B C 1
ATOM 7766 O O . ALA B 2 30 ? 119.041 129.660 97.007 1.00 79.27 30 ALA B O 1
ATOM 7773 N N . HIS B 2 31 ? 117.726 130.690 98.515 1.00 76.13 31 HIS B N 1
ATOM 7774 C CA . HIS B 2 31 ? 118.215 129.846 99.601 1.00 75.98 31 HIS B CA 1
ATOM 7775 C C . HIS B 2 31 ? 117.791 128.393 99.403 1.00 78.13 31 HIS B C 1
ATOM 7776 O O . HIS B 2 31 ? 118.604 127.471 99.562 1.00 77.36 31 HIS B O 1
ATOM 7790 N N . LYS B 2 32 ? 116.526 128.166 99.043 1.00 80.19 32 LYS B N 1
ATOM 7791 C CA . LYS B 2 32 ? 116.092 126.813 98.716 1.00 80.41 32 LYS B CA 1
ATOM 7792 C C . LYS B 2 32 ? 116.861 126.277 97.517 1.00 76.40 32 LYS B C 1
ATOM 7793 O O . LYS B 2 32 ? 117.175 125.082 97.449 1.00 72.69 32 LYS B O 1
ATOM 7812 N N . VAL B 2 33 ? 117.175 127.151 96.560 1.00 77.90 33 VAL B N 1
ATOM 7813 C CA . VAL B 2 33 ? 117.923 126.725 95.382 1.00 79.90 33 VAL B CA 1
ATOM 7814 C C . VAL B 2 33 ? 119.296 126.204 95.784 1.00 77.09 33 VAL B C 1
ATOM 7815 O O . VAL B 2 33 ? 119.743 125.156 95.308 1.00 76.85 33 VAL B O 1
ATOM 7828 N N . VAL B 2 34 ? 120.000 126.942 96.644 1.00 73.57 34 VAL B N 1
ATOM 7829 C CA . VAL B 2 34 ? 121.325 126.492 97.064 1.00 72.75 34 VAL B CA 1
ATOM 7830 C C . VAL B 2 34 ? 121.213 125.196 97.858 1.00 76.56 34 VAL B C 1
ATOM 7831 O O . VAL B 2 34 ? 122.002 124.258 97.659 1.00 76.99 34 VAL B O 1
ATOM 7844 N N . LYS B 2 35 ? 120.225 125.110 98.755 1.00 78.25 35 LYS B N 1
ATOM 7845 C CA . LYS B 2 35 ? 120.009 123.867 99.489 1.00 71.34 35 LYS B CA 1
ATOM 7846 C C . LYS B 2 35 ? 119.871 122.690 98.532 1.00 75.66 35 LYS B C 1
ATOM 7847 O O . LYS B 2 35 ? 120.503 121.644 98.715 1.00 68.65 35 LYS B O 1
ATOM 7866 N N . GLU B 2 36 ? 119.043 122.848 97.497 1.00 80.48 36 GLU B N 1
ATOM 7867 C CA . GLU B 2 36 ? 118.807 121.753 96.563 1.00 78.12 36 GLU B CA 1
ATOM 7868 C C . GLU B 2 36 ? 120.060 121.425 95.760 1.00 74.83 36 GLU B C 1
ATOM 7869 O O . GLU B 2 36 ? 120.472 120.263 95.683 1.00 76.22 36 GLU B O 1
ATOM 7881 N N . ILE B 2 37 ? 120.685 122.438 95.154 1.00 68.14 37 ILE B N 1
ATOM 7882 C CA . ILE B 2 37 ? 121.823 122.194 94.273 1.00 68.90 37 ILE B CA 1
ATOM 7883 C C . ILE B 2 37 ? 123.061 121.736 95.021 1.00 70.56 37 ILE B C 1
ATOM 7884 O O . ILE B 2 37 ? 124.032 121.316 94.382 1.00 69.62 37 ILE B O 1
ATOM 7900 N N . SER B 2 38 ? 123.062 121.801 96.355 1.00 72.02 38 SER B N 1
ATOM 7901 C CA . SER B 2 38 ? 124.207 121.285 97.096 1.00 66.56 38 SER B CA 1
ATOM 7902 C C . SER B 2 38 ? 124.464 119.810 96.811 1.00 64.80 38 SER B C 1
ATOM 7903 O O . SER B 2 38 ? 125.582 119.334 97.033 1.00 55.79 38 SER B O 1
ATOM 7911 N N . LYS B 2 39 ? 123.459 119.076 96.328 1.00 66.61 39 LYS B N 1
ATOM 7912 C CA . LYS B 2 39 ? 123.621 117.654 96.051 1.00 64.11 39 LYS B CA 1
ATOM 7913 C C . LYS B 2 39 ? 124.316 117.372 94.725 1.00 70.30 39 LYS B C 1
ATOM 7914 O O . LYS B 2 39 ? 124.941 116.316 94.585 1.00 67.27 39 LYS B O 1
ATOM 7933 N N . TYR B 2 40 ? 124.226 118.280 93.754 1.00 71.56 40 TYR B N 1
ATOM 7934 C CA . TYR B 2 40 ? 124.739 118.041 92.412 1.00 67.75 40 TYR B CA 1
ATOM 7935 C C . TYR B 2 40 ? 126.170 118.526 92.226 1.00 64.70 40 TYR B C 1
ATOM 7936 O O . TYR B 2 40 ? 126.687 118.476 91.106 1.00 68.74 40 TYR B O 1
ATOM 7954 N N . GLY B 2 41 ? 126.820 118.988 93.288 1.00 63.62 41 GLY B N 1
ATOM 7955 C CA . GLY B 2 41 ? 128.192 119.440 93.208 1.00 68.28 41 GLY B CA 1
ATOM 7956 C C . GLY B 2 41 ? 128.375 120.935 93.089 1.00 70.13 41 GLY B C 1
ATOM 7957 O O . GLY B 2 41 ? 129.503 121.383 92.853 1.00 68.34 41 GLY B O 1
ATOM 7961 N N . ILE B 2 42 ? 127.313 121.717 93.240 1.00 73.00 42 ILE B N 1
ATOM 7962 C CA . ILE B 2 42 ? 127.382 123.172 93.186 1.00 68.33 42 ILE B CA 1
ATOM 7963 C C . ILE B 2 42 ? 127.272 123.675 94.618 1.00 62.93 42 ILE B C 1
ATOM 7964 O O . ILE B 2 42 ? 126.221 123.541 95.254 1.00 56.36 42 ILE B O 1
ATOM 7980 N N . PHE B 2 43 ? 128.352 124.258 95.130 1.00 61.91 43 PHE B N 1
ATOM 7981 C CA . PHE B 2 43 ? 128.425 124.726 96.509 1.00 52.92 43 PHE B CA 1
ATOM 7982 C C . PHE B 2 43 ? 128.366 126.246 96.484 1.00 53.06 43 PHE B C 1
ATOM 7983 O O . PHE B 2 43 ? 129.333 126.897 96.078 1.00 56.42 43 PHE B O 1
ATOM 8000 N N . GLY B 2 44 ? 127.241 126.811 96.923 1.00 52.70 44 GLY B N 1
ATOM 8001 C CA . GLY B 2 44 ? 126.992 128.224 96.733 1.00 55.20 44 GLY B CA 1
ATOM 8002 C C . GLY B 2 44 ? 126.346 128.876 97.939 1.00 51.09 44 GLY B C 1
ATOM 8003 O O . GLY B 2 44 ? 125.814 128.218 98.834 1.00 45.60 44 GLY B O 1
ATOM 8007 N N . VAL B 2 45 ? 126.406 130.205 97.929 1.00 53.64 45 VAL B N 1
ATOM 8008 C CA . VAL B 2 45 ? 125.865 131.061 98.977 1.00 57.41 45 VAL B CA 1
ATOM 8009 C C . VAL B 2 45 ? 125.211 132.267 98.318 1.00 59.74 45 VAL B C 1
ATOM 8010 O O . VAL B 2 45 ? 125.720 132.799 97.326 1.00 55.37 45 VAL B O 1
ATOM 8023 N N . VAL B 2 46 ? 124.086 132.702 98.875 1.00 62.46 46 VAL B N 1
ATOM 8024 C CA . VAL B 2 46 ? 123.300 133.799 98.324 1.00 66.60 46 VAL B CA 1
ATOM 8025 C C . VAL B 2 46 ? 123.687 135.072 99.061 1.00 68.01 46 VAL B C 1
ATOM 8026 O O . VAL B 2 46 ? 123.343 135.247 100.234 1.00 66.66 46 VAL B O 1
ATOM 8039 N N . ARG B 2 47 ? 124.389 135.976 98.378 1.00 70.60 47 ARG B N 1
ATOM 8040 C CA . ARG B 2 47 ? 124.789 137.248 98.961 1.00 70.95 47 ARG B CA 1
ATOM 8041 C C . ARG B 2 47 ? 124.754 138.327 97.890 1.00 72.74 47 ARG B C 1
ATOM 8042 O O . ARG B 2 47 ? 125.158 138.092 96.749 1.00 74.95 47 ARG B O 1
ATOM 8063 N N . GLU B 2 48 ? 124.273 139.510 98.266 1.00 75.04 48 GLU B N 1
ATOM 8064 C CA . GLU B 2 48 ? 124.245 140.667 97.374 1.00 75.07 48 GLU B CA 1
ATOM 8065 C C . GLU B 2 48 ? 123.485 140.345 96.089 1.00 80.20 48 GLU B C 1
ATOM 8066 O O . GLU B 2 48 ? 123.898 140.700 94.983 1.00 81.38 48 GLU B O 1
ATOM 8078 N N . LYS B 2 49 ? 122.361 139.649 96.242 1.00 79.66 49 LYS B N 1
ATOM 8079 C CA . LYS B 2 49 ? 121.492 139.237 95.142 1.00 72.30 49 LYS B CA 1
ATOM 8080 C C . LYS B 2 49 ? 122.141 138.217 94.219 1.00 75.95 49 LYS B C 1
ATOM 8081 O O . LYS B 2 49 ? 121.501 137.768 93.265 1.00 83.41 49 LYS B O 1
ATOM 8100 N N . LYS B 2 50 ? 123.388 137.836 94.469 1.00 78.53 50 LYS B N 1
ATOM 8101 C CA . LYS B 2 50 ? 124.110 136.917 93.605 1.00 70.39 50 LYS B CA 1
ATOM 8102 C C . LYS B 2 50 ? 124.360 135.612 94.342 1.00 71.83 50 LYS B C 1
ATOM 8103 O O . LYS B 2 50 ? 124.717 135.612 95.524 1.00 78.62 50 LYS B O 1
ATOM 8122 N N . ILE B 2 51 ? 124.163 134.503 93.640 1.00 70.08 51 ILE B N 1
ATOM 8123 C CA . ILE B 2 51 ? 124.605 133.203 94.128 1.00 69.32 51 ILE B CA 1
ATOM 8124 C C . ILE B 2 51 ? 126.067 133.055 93.725 1.00 66.83 51 ILE B C 1
ATOM 8125 O O . ILE B 2 51 ? 126.379 132.950 92.537 1.00 69.18 51 ILE B O 1
ATOM 8141 N N . PHE B 2 52 ? 126.963 133.089 94.709 1.00 62.15 52 PHE B N 1
ATOM 8142 C CA . PHE B 2 52 ? 128.379 132.818 94.501 1.00 63.40 52 PHE B CA 1
ATOM 8143 C C . PHE B 2 52 ? 128.631 131.356 94.823 1.00 59.40 52 PHE B C 1
ATOM 8144 O O . PHE B 2 52 ? 128.279 130.896 95.910 1.00 53.94 52 PHE B O 1
ATOM 8161 N N . PHE B 2 53 ? 129.259 130.632 93.903 1.00 62.57 53 PHE B N 1
ATOM 8162 C CA . PHE B 2 53 ? 129.446 129.207 94.114 1.00 57.94 53 PHE B CA 1
ATOM 8163 C C . PHE B 2 53 ? 130.750 128.742 93.492 1.00 57.01 53 PHE B C 1
ATOM 8164 O O . PHE B 2 53 ? 131.308 129.381 92.596 1.00 61.79 53 PHE B O 1
ATOM 8181 N N . THR B 2 54 ? 131.225 127.613 94.000 1.00 54.72 54 THR B N 1
ATOM 8182 C CA . THR B 2 54 ? 132.219 126.781 93.345 1.00 57.56 54 THR B CA 1
ATOM 8183 C C . THR B 2 54 ? 131.551 125.487 92.900 1.00 65.60 54 THR B C 1
ATOM 8184 O O . THR B 2 54 ? 130.414 125.185 93.275 1.00 64.85 54 THR B O 1
ATOM 8195 N N . THR B 2 55 ? 132.263 124.718 92.081 1.00 77.11 55 THR B N 1
ATOM 8196 C CA . THR B 2 55 ? 131.689 123.503 91.527 1.00 80.31 55 THR B CA 1
ATOM 8197 C C . THR B 2 55 ? 132.793 122.490 91.269 1.00 76.32 55 THR B C 1
ATOM 8198 O O . THR B 2 55 ? 133.963 122.842 91.096 1.00 72.35 55 THR B O 1
ATOM 8209 N N . VAL B 2 56 ? 132.398 121.219 91.242 1.00 76.66 56 VAL B N 1
ATOM 8210 C CA . VAL B 2 56 ? 133.284 120.113 90.905 1.00 78.01 56 VAL B CA 1
ATOM 8211 C C . VAL B 2 56 ? 132.942 119.519 89.546 1.00 81.66 56 VAL B C 1
ATOM 8212 O O . VAL B 2 56 ? 133.419 118.430 89.210 1.00 84.59 56 VAL B O 1
ATOM 8225 N N . ILE B 2 57 ? 132.128 120.209 88.753 1.00 81.25 57 ILE B N 1
ATOM 8226 C CA . ILE B 2 57 ? 131.689 119.727 87.450 1.00 84.91 57 ILE B CA 1
ATOM 8227 C C . ILE B 2 57 ? 132.524 120.422 86.385 1.00 92.16 57 ILE B C 1
ATOM 8228 O O . ILE B 2 57 ? 132.495 121.653 86.266 1.00 95.67 57 ILE B O 1
ATOM 8244 N N . GLU B 2 58 ? 133.270 119.637 85.607 1.00 97.18 58 GLU B N 1
ATOM 8245 C CA . GLU B 2 58 ? 134.093 120.196 84.544 1.00 100.35 58 GLU B CA 1
ATOM 8246 C C . GLU B 2 58 ? 133.279 120.598 83.321 1.00 98.67 58 GLU B C 1
ATOM 8247 O O . GLU B 2 58 ? 133.745 121.424 82.529 1.00 98.41 58 GLU B O 1
ATOM 8259 N N . ASP B 2 59 ? 132.081 120.043 83.152 1.00 98.88 59 ASP B N 1
ATOM 8260 C CA . ASP B 2 59 ? 131.246 120.344 81.994 1.00 100.81 59 ASP B CA 1
ATOM 8261 C C . ASP B 2 59 ? 130.476 121.631 82.264 1.00 102.92 59 ASP B C 1
ATOM 8262 O O . ASP B 2 59 ? 129.568 121.657 83.101 1.00 101.65 59 ASP B O 1
ATOM 8271 N N . ASP B 2 60 ? 130.837 122.702 81.554 1.00 100.95 60 ASP B N 1
ATOM 8272 C CA . ASP B 2 60 ? 130.141 123.972 81.731 1.00 100.08 60 ASP B CA 1
ATOM 8273 C C . ASP B 2 60 ? 128.677 123.857 81.329 1.00 98.22 60 ASP B C 1
ATOM 8274 O O . ASP B 2 60 ? 127.796 124.402 82.004 1.00 100.30 60 ASP B O 1
ATOM 8283 N N . ASP B 2 61 ? 128.396 123.158 80.227 1.00 94.86 61 ASP B N 1
ATOM 8284 C CA . ASP B 2 61 ? 127.015 123.004 79.784 1.00 96.22 61 ASP B CA 1
ATOM 8285 C C . ASP B 2 61 ? 126.189 122.239 80.810 1.00 95.65 61 ASP B C 1
ATOM 8286 O O . ASP B 2 61 ? 125.032 122.587 81.072 1.00 93.87 61 ASP B O 1
ATOM 8295 N N . PHE B 2 62 ? 126.764 121.188 81.397 1.00 98.99 62 PHE B N 1
ATOM 8296 C CA . PHE B 2 62 ? 126.050 120.417 82.410 1.00 96.83 62 PHE B CA 1
ATOM 8297 C C . PHE B 2 62 ? 125.694 121.290 83.608 1.00 94.95 62 PHE B C 1
ATOM 8298 O O . PHE B 2 62 ? 124.557 121.270 84.097 1.00 91.40 62 PHE B O 1
ATOM 8315 N N . LEU B 2 63 ? 126.666 122.063 84.096 1.00 93.02 63 LEU B N 1
ATOM 8316 C CA . LEU B 2 63 ? 126.429 122.939 85.236 1.00 91.04 63 LEU B CA 1
ATOM 8317 C C . LEU B 2 63 ? 125.376 123.988 84.903 1.00 88.29 63 LEU B C 1
ATOM 8318 O O . LEU B 2 63 ? 124.479 124.264 85.711 1.00 87.86 63 LEU B O 1
ATOM 8334 N N . LYS B 2 64 ? 125.468 124.580 83.710 1.00 93.23 64 LYS B N 1
ATOM 8335 C CA . LYS B 2 64 ? 124.476 125.560 83.286 1.00 95.90 64 LYS B CA 1
ATOM 8336 C C . LYS B 2 64 ? 123.083 124.950 83.270 1.00 96.56 64 LYS B C 1
ATOM 8337 O O . LYS B 2 64 ? 122.126 125.548 83.772 1.00 95.07 64 LYS B O 1
ATOM 8356 N N . ASP B 2 65 ? 122.950 123.753 82.695 1.00 95.15 65 ASP B N 1
ATOM 8357 C CA . ASP B 2 65 ? 121.643 123.111 82.624 1.00 90.97 65 ASP B CA 1
ATOM 8358 C C . ASP B 2 65 ? 121.097 122.824 84.014 1.00 89.64 65 ASP B C 1
ATOM 8359 O O . ASP B 2 65 ? 119.918 123.072 84.289 1.00 90.83 65 ASP B O 1
ATOM 8368 N N . ARG B 2 66 ? 121.941 122.302 84.907 1.00 89.31 66 ARG B N 1
ATOM 8369 C CA . ARG B 2 66 ? 121.477 121.982 86.253 1.00 89.56 66 ARG B CA 1
ATOM 8370 C C . ARG B 2 66 ? 120.999 123.235 86.975 1.00 88.14 66 ARG B C 1
ATOM 8371 O O . ARG B 2 66 ? 119.893 123.264 87.534 1.00 84.26 66 ARG B O 1
ATOM 8392 N N . LEU B 2 67 ? 121.821 124.287 86.970 1.00 88.35 67 LEU B N 1
ATOM 8393 C CA . LEU B 2 67 ? 121.427 125.518 87.647 1.00 84.21 67 LEU B CA 1
ATOM 8394 C C . LEU B 2 67 ? 120.164 126.099 87.034 1.00 87.49 67 LEU B C 1
ATOM 8395 O O . LEU B 2 67 ? 119.262 126.535 87.756 1.00 85.17 67 LEU B O 1
ATOM 8411 N N . THR B 2 68 ? 120.079 126.116 85.705 1.00 93.36 68 THR B N 1
ATOM 8412 C CA . THR B 2 68 ? 118.927 126.709 85.041 1.00 95.01 68 THR B CA 1
ATOM 8413 C C . THR B 2 68 ? 117.652 125.953 85.391 1.00 92.53 68 THR B C 1
ATOM 8414 O O . THR B 2 68 ? 116.621 126.559 85.705 1.00 93.07 68 THR B O 1
ATOM 8425 N N . GLU B 2 69 ? 117.707 124.620 85.355 1.00 89.66 69 GLU B N 1
ATOM 8426 C CA . GLU B 2 69 ? 116.544 123.820 85.721 1.00 89.65 69 GLU B CA 1
ATOM 8427 C C . GLU B 2 69 ? 116.124 124.100 87.158 1.00 92.76 69 GLU B C 1
ATOM 8428 O O . GLU B 2 69 ? 114.950 124.382 87.432 1.00 92.51 69 GLU B O 1
ATOM 8440 N N . VAL B 2 70 ? 117.077 124.037 88.092 1.00 91.68 70 VAL B N 1
ATOM 8441 C CA . VAL B 2 70 ? 116.729 124.205 89.500 1.00 87.86 70 VAL B CA 1
ATOM 8442 C C . VAL B 2 70 ? 116.164 125.598 89.746 1.00 88.23 70 VAL B C 1
ATOM 8443 O O . VAL B 2 70 ? 115.232 125.774 90.540 1.00 84.93 70 VAL B O 1
ATOM 8456 N N . LEU B 2 71 ? 116.713 126.609 89.071 1.00 88.49 71 LEU B N 1
ATOM 8457 C CA . LEU B 2 71 ? 116.205 127.966 89.237 1.00 89.84 71 LEU B CA 1
ATOM 8458 C C . LEU B 2 71 ? 114.800 128.101 88.664 1.00 91.18 71 LEU B C 1
ATOM 8459 O O . LEU B 2 71 ? 113.950 128.784 89.248 1.00 91.13 71 LEU B O 1
ATOM 8475 N N . LYS B 2 72 ? 114.530 127.461 87.521 1.00 91.22 72 LYS B N 1
ATOM 8476 C CA . LYS B 2 72 ? 113.178 127.516 86.971 1.00 93.56 72 LYS B CA 1
ATOM 8477 C C . LYS B 2 72 ? 112.182 126.840 87.901 1.00 93.48 72 LYS B C 1
ATOM 8478 O O . LYS B 2 72 ? 111.042 127.298 88.038 1.00 97.41 72 LYS B O 1
ATOM 8497 N N . ASN B 2 73 ? 112.585 125.739 88.538 1.00 89.11 73 ASN B N 1
ATOM 8498 C CA . ASN B 2 73 ? 111.672 125.046 89.439 1.00 90.72 73 ASN B CA 1
ATOM 8499 C C . ASN B 2 73 ? 111.209 125.935 90.586 1.00 91.29 73 ASN B C 1
ATOM 8500 O O . ASN B 2 73 ? 110.160 125.662 91.180 1.00 86.28 73 ASN B O 1
ATOM 8511 N N . TYR B 2 74 ? 111.959 126.987 90.911 1.00 94.40 74 TYR B N 1
ATOM 8512 C CA . TYR B 2 74 ? 111.618 127.886 92.004 1.00 92.61 74 TYR B CA 1
ATOM 8513 C C . TYR B 2 74 ? 111.121 129.244 91.521 1.00 94.09 74 TYR B C 1
ATOM 8514 O O . TYR B 2 74 ? 110.957 130.156 92.337 1.00 93.05 74 TYR B O 1
ATOM 8532 N N . ASN B 2 75 ? 110.876 129.401 90.221 1.00 93.82 75 ASN B N 1
ATOM 8533 C CA . ASN B 2 75 ? 110.329 130.637 89.666 1.00 92.14 75 ASN B CA 1
ATOM 8534 C C . ASN B 2 75 ? 111.236 131.826 89.988 1.00 93.11 75 ASN B C 1
ATOM 8535 O O . ASN B 2 75 ? 110.859 132.762 90.694 1.00 94.64 75 ASN B O 1
ATOM 8546 N N . ILE B 2 76 ? 112.452 131.769 89.451 1.00 94.24 76 ILE B N 1
ATOM 8547 C CA . ILE B 2 76 ? 113.458 132.800 89.665 1.00 92.09 76 ILE B CA 1
ATOM 8548 C C . ILE B 2 76 ? 113.944 133.289 88.310 1.00 92.19 76 ILE B C 1
ATOM 8549 O O . ILE B 2 76 ? 114.277 132.479 87.437 1.00 88.01 76 ILE B O 1
ATOM 8565 N N . ASN B 2 77 ? 113.989 134.606 88.137 1.00 93.80 77 ASN B N 1
ATOM 8566 C CA . ASN B 2 77 ? 114.611 135.210 86.969 1.00 92.97 77 ASN B CA 1
ATOM 8567 C C . ASN B 2 77 ? 116.094 135.405 87.251 1.00 88.87 77 ASN B C 1
ATOM 8568 O O . ASN B 2 77 ? 116.463 136.046 88.240 1.00 86.95 77 ASN B O 1
ATOM 8579 N N . PHE B 2 78 ? 116.939 134.854 86.382 1.00 89.03 78 PHE B N 1
ATOM 8580 C CA . PHE B 2 78 ? 118.374 134.830 86.631 1.00 87.27 78 PHE B CA 1
ATOM 8581 C C . PHE B 2 78 ? 119.156 135.328 85.422 1.00 86.19 78 PHE B C 1
ATOM 8582 O O . PHE B 2 78 ? 118.574 135.863 84.474 1.00 85.98 78 PHE B O 1
ATOM 8599 N N . SER B 2 79 ? 120.476 135.159 85.452 1.00 86.93 79 SER B N 1
ATOM 8600 C CA . SER B 2 79 ? 121.357 135.641 84.397 1.00 84.85 79 SER B CA 1
ATOM 8601 C C . SER B 2 79 ? 122.406 134.568 84.125 1.00 88.35 79 SER B C 1
ATOM 8602 O O . SER B 2 79 ? 122.275 133.419 84.559 1.00 91.36 79 SER B O 1
ATOM 8610 N N . ASP B 2 80 ? 123.452 134.941 83.397 1.00 85.36 80 ASP B N 1
ATOM 8611 C CA . ASP B 2 80 ? 124.489 134.003 82.999 1.00 81.43 80 ASP B CA 1
ATOM 8612 C C . ASP B 2 80 ? 125.569 133.898 84.071 1.00 87.79 80 ASP B C 1
ATOM 8613 O O . ASP B 2 80 ? 125.709 134.764 84.938 1.00 90.17 80 ASP B O 1
ATOM 8622 N N . ILE B 2 81 ? 126.339 132.811 83.999 1.00 87.20 81 ILE B N 1
ATOM 8623 C CA . ILE B 2 81 ? 127.440 132.604 84.931 1.00 84.12 81 ILE B CA 1
ATOM 8624 C C . ILE B 2 81 ? 128.536 133.627 84.658 1.00 82.72 81 ILE B C 1
ATOM 8625 O O . ILE B 2 81 ? 128.720 134.090 83.525 1.00 82.55 81 ILE B O 1
ATOM 8641 N N . LYS B 2 82 ? 129.277 133.985 85.708 1.00 78.81 82 LYS B N 1
ATOM 8642 C CA . LYS B 2 82 ? 130.282 135.035 85.615 1.00 81.28 82 LYS B CA 1
ATOM 8643 C C . LYS B 2 82 ? 131.712 134.511 85.568 1.00 83.57 82 LYS B C 1
ATOM 8644 O O . LYS B 2 82 ? 132.622 135.289 85.265 1.00 89.93 82 LYS B O 1
ATOM 8663 N N . LYS B 2 83 ? 131.942 133.227 85.852 1.00 81.07 83 LYS B N 1
ATOM 8664 C CA . LYS B 2 83 ? 133.211 132.576 85.526 1.00 83.85 83 LYS B CA 1
ATOM 8665 C C . LYS B 2 83 ? 134.389 133.291 86.199 1.00 86.64 83 LYS B C 1
ATOM 8666 O O . LYS B 2 83 ? 135.161 134.018 85.572 1.00 91.37 83 LYS B O 1
ATOM 8685 N N . ASN B 2 84 ? 134.490 133.067 87.512 1.00 78.81 84 ASN B N 1
ATOM 8686 C CA . ASN B 2 84 ? 135.434 133.767 88.380 1.00 78.49 84 ASN B CA 1
ATOM 8687 C C . ASN B 2 84 ? 134.938 135.174 88.668 1.00 76.13 84 ASN B C 1
ATOM 8688 O O . ASN B 2 84 ? 135.699 136.144 88.610 1.00 71.89 84 ASN B O 1
ATOM 8699 N N . CYS B 2 85 ? 133.645 135.278 88.975 1.00 77.42 85 CYS B N 1
ATOM 8700 C CA . CYS B 2 85 ? 133.059 136.556 89.356 1.00 76.35 85 CYS B CA 1
ATOM 8701 C C . CYS B 2 85 ? 133.853 137.223 90.469 1.00 71.38 85 CYS B C 1
ATOM 8702 O O . CYS B 2 85 ? 134.201 138.405 90.377 1.00 62.03 85 CYS B O 1
ATOM 8709 N N . LYS B 2 86 ? 134.154 136.479 91.534 1.00 71.76 86 LYS B N 1
ATOM 8710 C CA . LYS B 2 86 ? 134.689 137.075 92.749 1.00 65.72 86 LYS B CA 1
ATOM 8711 C C . LYS B 2 86 ? 135.882 136.289 93.271 1.00 65.89 86 LYS B C 1
ATOM 8712 O O . LYS B 2 86 ? 135.980 135.070 93.098 1.00 66.16 86 LYS B O 1
ATOM 8731 N N . LYS B 2 87 ? 136.793 137.019 93.909 1.00 71.07 87 LYS B N 1
ATOM 8732 C CA . LYS B 2 87 ? 137.891 136.453 94.679 1.00 72.60 87 LYS B CA 1
ATOM 8733 C C . LYS B 2 87 ? 137.594 136.667 96.156 1.00 70.90 87 LYS B C 1
ATOM 8734 O O . LYS B 2 87 ? 137.231 137.775 96.565 1.00 67.49 87 LYS B O 1
ATOM 8753 N N . ILE B 2 88 ? 137.742 135.610 96.947 1.00 71.35 88 ILE B N 1
ATOM 8754 C CA . ILE B 2 88 ? 137.374 135.618 98.357 1.00 63.40 88 ILE B CA 1
ATOM 8755 C C . ILE B 2 88 ? 138.547 135.089 99.166 1.00 61.48 88 ILE B C 1
ATOM 8756 O O . ILE B 2 88 ? 138.971 133.942 98.975 1.00 64.99 88 ILE B O 1
ATOM 8772 N N . ILE B 2 89 ? 139.073 135.921 100.056 1.00 62.67 89 ILE B N 1
ATOM 8773 C CA . ILE B 2 89 ? 139.961 135.474 101.122 1.00 63.87 89 ILE B CA 1
ATOM 8774 C C . ILE B 2 89 ? 139.080 135.028 102.286 1.00 63.49 89 ILE B C 1
ATOM 8775 O O . ILE B 2 89 ? 138.257 135.828 102.759 1.00 66.87 89 ILE B O 1
ATOM 8791 N N . PRO B 2 90 ? 139.202 133.789 102.766 1.00 59.33 90 PRO B N 1
ATOM 8792 C CA . PRO B 2 90 ? 138.261 133.329 103.801 1.00 56.24 90 PRO B CA 1
ATOM 8793 C C . PRO B 2 90 ? 138.219 134.227 105.024 1.00 61.17 90 PRO B C 1
ATOM 8794 O O . PRO B 2 90 ? 137.141 134.444 105.590 1.00 59.59 90 PRO B O 1
ATOM 8805 N N . GLU B 2 91 ? 139.365 134.763 105.448 1.00 67.57 91 GLU B N 1
ATOM 8806 C CA . GLU B 2 91 ? 139.393 135.576 106.660 1.00 63.18 91 GLU B CA 1
ATOM 8807 C C . GLU B 2 91 ? 138.534 136.826 106.510 1.00 65.45 91 GLU B C 1
ATOM 8808 O O . GLU B 2 91 ? 137.769 137.175 107.417 1.00 63.66 91 GLU B O 1
ATOM 8820 N N . ASP B 2 92 ? 138.649 137.519 105.375 1.00 68.05 92 ASP B N 1
ATOM 8821 C CA . ASP B 2 92 ? 137.868 138.735 105.174 1.00 67.51 92 ASP B CA 1
ATOM 8822 C C . ASP B 2 92 ? 136.380 138.426 105.079 1.00 65.62 92 ASP B C 1
ATOM 8823 O O . ASP B 2 92 ? 135.553 139.151 105.645 1.00 66.80 92 ASP B O 1
ATOM 8832 N N . ASN B 2 93 ? 136.020 137.361 104.370 1.00 56.74 93 ASN B N 1
ATOM 8833 C CA . ASN B 2 93 ? 134.636 136.912 104.240 1.00 58.74 93 ASN B CA 1
ATOM 8834 C C . ASN B 2 93 ? 134.574 135.507 104.827 1.00 60.13 93 ASN B C 1
ATOM 8835 O O . ASN B 2 93 ? 134.810 134.519 104.129 1.00 62.07 93 ASN B O 1
ATOM 8846 N N . LYS B 2 94 ? 134.264 135.421 106.119 1.00 56.67 94 LYS B N 1
ATOM 8847 C CA . LYS B 2 94 ? 134.214 134.121 106.775 1.00 54.90 94 LYS B CA 1
ATOM 8848 C C . LYS B 2 94 ? 132.947 133.356 106.414 1.00 58.35 94 LYS B C 1
ATOM 8849 O O . LYS B 2 94 ? 132.984 132.130 106.275 1.00 59.09 94 LYS B O 1
ATOM 8868 N N . ASP B 2 95 ? 131.820 134.053 106.252 1.00 59.54 95 ASP B N 1
ATOM 8869 C CA . ASP B 2 95 ? 130.565 133.356 105.990 1.00 54.59 95 ASP B CA 1
ATOM 8870 C C . ASP B 2 95 ? 130.529 132.779 104.579 1.00 53.45 95 ASP B C 1
ATOM 8871 O O . ASP B 2 95 ? 129.986 131.689 104.367 1.00 63.08 95 ASP B O 1
ATOM 8880 N N . TYR B 2 96 ? 131.108 133.479 103.602 1.00 49.76 96 TYR B N 1
ATOM 8881 C CA . TYR B 2 96 ? 131.166 132.931 102.250 1.00 56.28 96 TYR B CA 1
ATOM 8882 C C . TYR B 2 96 ? 131.867 131.580 102.250 1.00 61.47 96 TYR B C 1
ATOM 8883 O O . TYR B 2 96 ? 131.315 130.571 101.784 1.00 65.80 96 TYR B O 1
ATOM 8901 N N . PHE B 2 97 ? 133.086 131.543 102.790 1.00 56.92 97 PHE B N 1
ATOM 8902 C CA . PHE B 2 97 ? 133.843 130.301 102.821 1.00 52.85 97 PHE B CA 1
ATOM 8903 C C . PHE B 2 97 ? 133.151 129.263 103.687 1.00 59.78 97 PHE B C 1
ATOM 8904 O O . PHE B 2 97 ? 133.137 128.079 103.348 1.00 61.27 97 PHE B O 1
ATOM 8921 N N . SER B 2 98 ? 132.571 129.685 104.810 1.00 59.41 98 SER B N 1
ATOM 8922 C CA . SER B 2 98 ? 131.908 128.734 105.694 1.00 57.06 98 SER B CA 1
ATOM 8923 C C . SER B 2 98 ? 130.768 128.025 104.976 1.00 52.07 98 SER B C 1
ATOM 8924 O O . SER B 2 98 ? 130.662 126.795 105.020 1.00 55.79 98 SER B O 1
ATOM 8932 N N . GLN B 2 99 ? 129.914 128.784 104.289 1.00 47.92 99 GLN B N 1
ATOM 8933 C CA . GLN B 2 99 ? 128.762 128.171 103.638 1.00 47.52 99 GLN B CA 1
ATOM 8934 C C . GLN B 2 99 ? 129.179 127.338 102.433 1.00 44.41 99 GLN B C 1
ATOM 8935 O O . GLN B 2 99 ? 128.644 126.243 102.218 1.00 46.69 99 GLN B O 1
ATOM 8949 N N . ILE B 2 100 ? 130.141 127.818 101.642 1.00 44.54 100 ILE B N 1
ATOM 8950 C CA . ILE B 2 100 ? 130.602 127.016 100.510 1.00 46.83 100 ILE B CA 1
ATOM 8951 C C . ILE B 2 100 ? 131.237 125.721 101.004 1.00 44.06 100 ILE B C 1
ATOM 8952 O O . ILE B 2 100 ? 131.005 124.641 100.445 1.00 46.23 100 ILE B O 1
ATOM 8968 N N . PHE B 2 101 ? 132.041 125.807 102.065 1.00 47.95 101 PHE B N 1
ATOM 8969 C CA . PHE B 2 101 ? 132.688 124.632 102.631 1.00 53.34 101 PHE B CA 1
ATOM 8970 C C . PHE B 2 101 ? 131.663 123.640 103.165 1.00 52.27 101 PHE B C 1
ATOM 8971 O O . PHE B 2 101 ? 131.804 122.428 102.973 1.00 51.03 101 PHE B O 1
ATOM 8988 N N . LEU B 2 102 ? 130.630 124.133 103.851 1.00 49.60 102 LEU B N 1
ATOM 8989 C CA . LEU B 2 102 ? 129.601 123.236 104.365 1.00 43.73 102 LEU B CA 1
ATOM 8990 C C . LEU B 2 102 ? 128.823 122.577 103.236 1.00 45.33 102 LEU B C 1
ATOM 8991 O O . LEU B 2 102 ? 128.465 121.400 103.333 1.00 46.53 102 LEU B O 1
ATOM 9007 N N . ASN B 2 103 ? 128.542 123.311 102.160 1.00 44.67 103 ASN B N 1
ATOM 9008 C CA . ASN B 2 103 ? 127.866 122.692 101.025 1.00 41.12 103 ASN B CA 1
ATOM 9009 C C . ASN B 2 103 ? 128.736 121.611 100.394 1.00 44.60 103 ASN B C 1
AT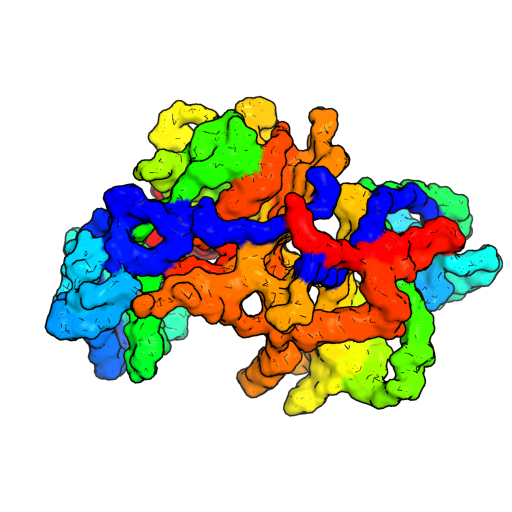OM 9010 O O . ASN B 2 103 ? 128.241 120.540 100.022 1.00 56.86 103 ASN B O 1
ATOM 9021 N N . ALA B 2 104 ? 130.039 121.868 100.271 1.00 46.46 104 ALA B N 1
ATOM 9022 C CA . ALA B 2 104 ? 130.937 120.849 99.734 1.00 47.55 104 ALA B CA 1
ATOM 9023 C C . ALA B 2 104 ? 130.981 119.622 100.637 1.00 47.58 104 ALA B C 1
ATOM 9024 O O . ALA B 2 104 ? 130.995 118.482 100.155 1.00 51.62 104 ALA B O 1
ATOM 9031 N N . LEU B 2 105 ? 131.016 119.837 101.954 1.00 49.72 105 LEU B N 1
ATOM 9032 C CA . LEU B 2 105 ? 131.006 118.717 102.890 1.00 49.87 105 LEU B CA 1
ATOM 9033 C C . LEU B 2 105 ? 129.713 117.922 102.772 1.00 47.62 105 LEU B C 1
ATOM 9034 O O . LEU B 2 105 ? 129.726 116.686 102.810 1.00 52.03 105 LEU B O 1
ATOM 9050 N N . ARG B 2 106 ? 128.582 118.618 102.641 1.00 41.91 106 ARG B N 1
ATOM 9051 C CA . ARG B 2 106 ? 127.314 117.934 102.426 1.00 34.06 106 ARG B CA 1
ATOM 9052 C C . ARG B 2 106 ? 127.367 117.083 101.169 1.00 38.06 106 ARG B C 1
ATOM 9053 O O . ARG B 2 106 ? 126.890 115.945 101.163 1.00 55.36 106 ARG B O 1
ATOM 9074 N N . TYR B 2 107 ? 127.933 117.622 100.088 1.00 44.07 107 TYR B N 1
ATOM 9075 C CA . TYR B 2 107 ? 128.036 116.850 98.853 1.00 48.46 107 TYR B CA 1
ATOM 9076 C C . TYR B 2 107 ? 128.888 115.603 99.052 1.00 48.99 107 TYR B C 1
ATOM 9077 O O . TYR B 2 107 ? 128.533 114.516 98.580 1.00 54.17 107 TYR B O 1
ATOM 9095 N N . VAL B 2 108 ? 130.021 115.740 99.742 1.00 46.36 108 VAL B N 1
ATOM 9096 C CA . VAL B 2 108 ? 130.893 114.588 99.962 1.00 47.34 108 VAL B CA 1
ATOM 9097 C C . VAL B 2 108 ? 130.169 113.524 100.779 1.00 51.23 108 VAL B C 1
ATOM 9098 O O . VAL B 2 108 ? 130.230 112.325 100.468 1.00 57.12 108 VAL B O 1
ATOM 9111 N N . ILE B 2 109 ? 129.474 113.944 101.837 1.00 48.17 109 ILE B N 1
ATOM 9112 C CA . ILE B 2 109 ? 128.748 112.991 102.671 1.00 47.45 109 ILE B CA 1
ATOM 9113 C C . ILE B 2 109 ? 127.653 112.310 101.863 1.00 51.42 109 ILE B C 1
ATOM 9114 O O . ILE B 2 109 ? 127.435 111.100 101.984 1.00 56.25 109 ILE B O 1
ATOM 9130 N N . TYR B 2 110 ? 126.944 113.076 101.031 1.00 52.11 110 TYR B N 1
ATOM 9131 C CA . TYR B 2 110 ? 125.903 112.493 100.194 1.00 42.86 110 TYR B CA 1
ATOM 9132 C C . TYR B 2 110 ? 126.483 111.443 99.260 1.00 45.69 110 TYR B C 1
ATOM 9133 O O . TYR B 2 110 ? 125.902 110.367 99.084 1.00 54.73 110 TYR B O 1
ATOM 9151 N N . GLN B 2 111 ? 127.631 111.738 98.650 1.00 44.52 111 GLN B N 1
ATOM 9152 C CA . GLN B 2 111 ? 128.252 110.767 97.757 1.00 50.59 111 GLN B CA 1
ATOM 9153 C C . GLN B 2 111 ? 128.639 109.502 98.509 1.00 59.25 111 GLN B C 1
ATOM 9154 O O . GLN B 2 111 ? 128.452 108.389 98.004 1.00 65.18 111 GLN B O 1
ATOM 9168 N N . LYS B 2 112 ? 129.181 109.648 99.721 1.00 61.20 112 LYS B N 1
ATOM 9169 C CA . LYS B 2 112 ? 129.605 108.470 100.474 1.00 62.67 112 LYS B CA 1
ATOM 9170 C C . LYS B 2 112 ? 128.418 107.654 100.981 1.00 61.89 112 LYS B C 1
ATOM 9171 O O . LYS B 2 112 ? 128.537 106.433 101.153 1.00 67.18 112 LYS B O 1
ATOM 9190 N N . LEU B 2 113 ? 127.275 108.302 101.222 1.00 63.86 113 LEU B N 1
ATOM 9191 C CA . LEU B 2 113 ? 126.124 107.597 101.778 1.00 65.95 113 LEU B CA 1
ATOM 9192 C C . LEU B 2 113 ? 125.744 106.389 100.933 1.00 73.21 113 LEU B C 1
ATOM 9193 O O . LEU B 2 113 ? 125.361 105.342 101.468 1.00 75.85 113 LEU B O 1
ATOM 9209 N N . GLU B 2 114 ? 125.837 106.515 99.609 1.00 74.74 114 GLU B N 1
ATOM 9210 C CA . GLU B 2 114 ? 125.389 105.436 98.737 1.00 78.63 114 GLU B CA 1
ATOM 9211 C C . GLU B 2 114 ? 126.169 104.151 98.980 1.00 77.92 114 GLU B C 1
ATOM 9212 O O . GLU B 2 114 ? 125.634 103.056 98.774 1.00 74.42 114 GLU B O 1
ATOM 9224 N N . ASP B 2 115 ? 127.425 104.258 99.419 1.00 77.58 115 ASP B N 1
ATOM 9225 C CA . ASP B 2 115 ? 128.269 103.087 99.612 1.00 77.62 115 ASP B CA 1
ATOM 9226 C C . ASP B 2 115 ? 128.533 102.737 101.070 1.00 81.59 115 ASP B C 1
ATOM 9227 O O . ASP B 2 115 ? 129.042 101.643 101.333 1.00 82.81 115 ASP B O 1
ATOM 9236 N N . ILE B 2 116 ? 128.210 103.616 102.017 1.00 79.98 116 ILE B N 1
ATOM 9237 C CA . ILE B 2 116 ? 128.337 103.285 103.434 1.00 75.56 116 ILE B CA 1
ATOM 9238 C C . ILE B 2 116 ? 126.980 102.949 104.055 1.00 76.27 116 ILE B C 1
ATOM 9239 O O . ILE B 2 116 ? 126.812 103.057 105.268 1.00 77.36 116 ILE B O 1
ATOM 9255 N N . ASN B 2 117 ? 126.007 102.544 103.238 1.00 78.66 117 ASN B N 1
ATOM 9256 C CA . ASN B 2 117 ? 124.703 102.133 103.735 1.00 80.69 117 ASN B CA 1
ATOM 9257 C C . ASN B 2 117 ? 124.251 100.790 103.180 1.00 82.72 117 ASN B C 1
ATOM 9258 O O . ASN B 2 117 ? 123.121 100.374 103.461 1.00 81.69 117 ASN B O 1
ATOM 9269 N N . LYS B 2 118 ? 125.091 100.103 102.405 1.00 85.24 118 LYS B N 1
ATOM 9270 C CA . LYS B 2 118 ? 124.700 98.814 101.842 1.00 86.62 118 LYS B CA 1
ATOM 9271 C C . LYS B 2 118 ? 124.432 97.793 102.942 1.00 86.86 118 LYS B C 1
ATOM 9272 O O . LYS B 2 118 ? 123.373 97.157 102.969 1.00 86.29 118 LYS B O 1
ATOM 9291 N N . ASP B 2 119 ? 125.383 97.624 103.862 1.00 87.34 119 ASP B N 1
ATOM 9292 C CA . ASP B 2 119 ? 125.239 96.689 104.978 1.00 85.33 119 ASP B CA 1
ATOM 9293 C C . ASP B 2 119 ? 124.803 97.479 106.208 1.00 85.05 119 ASP B C 1
ATOM 9294 O O . ASP B 2 119 ? 125.583 97.756 107.118 1.00 87.99 119 ASP B O 1
ATOM 9303 N N . LYS B 2 120 ? 123.521 97.838 106.229 1.00 82.52 120 LYS B N 1
ATOM 9304 C CA . LYS B 2 120 ? 122.962 98.617 107.322 1.00 81.87 120 LYS B CA 1
ATOM 9305 C C . LYS B 2 120 ? 121.488 98.275 107.474 1.00 83.05 120 LYS B C 1
ATOM 9306 O O . LYS B 2 120 ? 120.854 97.743 106.560 1.00 85.64 120 LYS B O 1
ATOM 9325 N N . LYS B 2 121 ? 120.952 98.588 108.648 1.00 84.24 121 LYS B N 1
ATOM 9326 C CA . LYS B 2 121 ? 119.540 98.412 108.944 1.00 86.85 121 LYS B CA 1
ATOM 9327 C C . LYS B 2 121 ? 118.840 99.768 108.919 1.00 83.88 121 LYS B C 1
ATOM 9328 O O . LYS B 2 121 ? 119.473 100.821 108.832 1.00 78.31 121 LYS B O 1
ATOM 9347 N N . GLU B 2 122 ? 117.508 99.731 108.986 1.00 88.54 122 GLU B N 1
ATOM 9348 C CA . GLU B 2 122 ? 116.735 100.967 108.987 1.00 86.85 122 GLU B CA 1
ATOM 9349 C C . GLU B 2 122 ? 116.986 101.807 110.231 1.00 77.44 122 GLU B C 1
ATOM 9350 O O . GLU B 2 122 ? 116.668 103.000 110.230 1.00 77.45 122 GLU B O 1
ATOM 9362 N N . ASN B 2 123 ? 117.542 101.218 111.288 1.00 75.18 123 ASN B N 1
ATOM 9363 C CA . ASN B 2 123 ? 117.879 101.945 112.503 1.00 79.73 123 ASN B CA 1
ATOM 9364 C C . ASN B 2 123 ? 119.347 102.348 112.548 1.00 77.02 123 ASN B C 1
ATOM 9365 O O . ASN B 2 123 ? 119.812 102.849 113.577 1.00 70.19 123 ASN B O 1
ATOM 9376 N N . GLU B 2 124 ? 120.086 102.139 111.456 1.00 75.57 124 GLU B N 1
ATOM 9377 C CA . GLU B 2 124 ? 121.494 102.512 111.404 1.00 74.80 124 GLU B CA 1
ATOM 9378 C C . GLU B 2 124 ? 121.880 103.144 110.072 1.00 70.07 124 GLU B C 1
ATOM 9379 O O . GLU B 2 124 ? 123.078 103.282 109.797 1.00 72.88 124 GLU B O 1
ATOM 9391 N N . ARG B 2 125 ? 120.917 103.529 109.239 1.00 69.24 125 ARG B N 1
ATOM 9392 C CA . ARG B 2 125 ? 121.226 104.139 107.954 1.00 71.43 125 ARG B CA 1
ATOM 9393 C C . ARG B 2 125 ? 121.564 105.610 108.140 1.00 67.24 125 ARG B C 1
ATOM 9394 O O . ARG B 2 125 ? 120.801 106.361 108.755 1.00 74.34 125 ARG B O 1
ATOM 9415 N N . TRP B 2 126 ? 122.704 106.023 107.599 1.00 58.13 126 TRP B N 1
ATOM 9416 C CA . TRP B 2 126 ? 123.112 107.414 107.704 1.00 60.59 126 TRP B CA 1
ATOM 9417 C C . TRP B 2 126 ? 122.201 108.303 106.868 1.00 57.83 126 TRP B C 1
ATOM 9418 O O . TRP B 2 126 ? 121.742 107.914 105.791 1.00 55.02 126 TRP B O 1
ATOM 9439 N N . THR B 2 127 ? 121.941 109.506 107.374 1.00 57.00 127 THR B N 1
ATOM 9440 C CA . THR B 2 127 ? 121.128 110.485 106.667 1.00 55.96 127 THR B CA 1
ATOM 9441 C C . THR B 2 127 ? 121.611 111.878 107.038 1.00 49.20 127 THR B C 1
ATOM 9442 O O . THR B 2 127 ? 122.317 112.066 108.031 1.00 47.63 127 THR B O 1
ATOM 9453 N N . ILE B 2 128 ? 121.227 112.854 106.222 1.00 45.52 128 ILE B N 1
ATOM 9454 C CA . ILE B 2 128 ? 121.499 114.262 106.484 1.00 43.30 128 ILE B CA 1
ATOM 9455 C C . ILE B 2 128 ? 120.178 114.923 106.844 1.00 48.04 128 ILE B C 1
ATOM 9456 O O . ILE B 2 128 ? 119.235 114.914 106.044 1.00 57.46 128 ILE B O 1
ATOM 9472 N N . ASN B 2 129 ? 120.107 115.494 108.042 1.00 44.68 129 ASN B N 1
ATOM 9473 C CA . ASN B 2 129 ? 118.879 116.123 108.515 1.00 52.02 129 ASN B CA 1
ATOM 9474 C C . ASN B 2 129 ? 118.781 117.518 107.913 1.00 55.09 129 ASN B C 1
ATOM 9475 O O . ASN B 2 129 ? 119.578 118.402 108.242 1.00 55.60 129 ASN B O 1
ATOM 9486 N N . GLU B 2 130 ? 117.806 117.716 107.030 1.00 59.54 130 GLU B N 1
ATOM 9487 C CA . GLU B 2 130 ? 117.607 119.004 106.367 1.00 58.66 130 GLU B CA 1
ATOM 9488 C C . GLU B 2 130 ? 116.703 119.900 107.218 1.00 64.28 130 GLU B C 1
ATOM 9489 O O . GLU B 2 130 ? 115.609 120.301 106.824 1.00 63.95 130 GLU B O 1
ATOM 9501 N N . SER B 2 131 ? 117.195 120.212 108.416 1.00 63.78 131 SER B N 1
ATOM 9502 C CA . SER B 2 131 ? 116.446 121.024 109.368 1.00 64.08 131 SER B CA 1
ATOM 9503 C C . SER B 2 131 ? 117.266 122.230 109.811 1.00 73.11 131 SER B C 1
ATOM 9504 O O . SER B 2 131 ? 118.305 122.531 109.215 1.00 73.56 131 SER B O 1
ATOM 9512 N N . GLU B 2 132 ? 116.800 122.930 110.847 1.00 85.11 132 GLU B N 1
ATOM 9513 C CA . GLU B 2 132 ? 117.413 124.181 111.298 1.00 88.97 132 GLU B CA 1
ATOM 9514 C C . GLU B 2 132 ? 118.713 123.874 112.038 1.00 85.39 132 GLU B C 1
ATOM 9515 O O . GLU B 2 132 ? 118.782 123.844 113.269 1.00 83.18 132 GLU B O 1
ATOM 9527 N N . ASP B 2 133 ? 119.763 123.645 111.263 1.00 76.45 133 ASP B N 1
ATOM 9528 C CA . ASP B 2 133 ? 121.099 123.364 111.782 1.00 65.95 133 ASP B CA 1
ATOM 9529 C C . ASP B 2 133 ? 122.056 123.367 110.593 1.00 52.98 133 ASP B C 1
ATOM 9530 O O . ASP B 2 133 ? 121.662 123.672 109.461 1.00 59.43 133 ASP B O 1
ATOM 9539 N N . GLY B 2 134 ? 123.315 123.028 110.845 1.00 51.36 134 GLY B N 1
ATOM 9540 C CA . GLY B 2 134 ? 124.295 122.956 109.781 1.00 47.02 134 GLY B CA 1
ATOM 9541 C C . GLY B 2 134 ? 124.300 121.587 109.139 1.00 38.75 134 GLY B C 1
ATOM 9542 O O . GLY B 2 134 ? 123.286 121.163 108.579 1.00 49.24 134 GLY B O 1
ATOM 9546 N N . VAL B 2 135 ? 125.424 120.883 109.211 1.00 32.49 135 VAL B N 1
ATOM 9547 C CA . VAL B 2 135 ? 125.537 119.523 108.700 1.00 34.18 135 VAL B CA 1
ATOM 9548 C C . VAL B 2 135 ? 125.369 118.561 109.867 1.00 39.79 135 VAL B C 1
ATOM 9549 O O . VAL B 2 135 ? 126.076 118.668 110.875 1.00 39.43 135 VAL B O 1
ATOM 9562 N N . TYR B 2 136 ? 124.432 117.622 109.734 1.00 42.43 136 TYR B N 1
ATOM 9563 C CA . TYR B 2 136 ? 124.117 116.679 110.805 1.00 39.40 136 TYR B CA 1
ATOM 9564 C C . TYR B 2 136 ? 123.934 115.296 110.200 1.00 39.45 136 TYR B C 1
ATOM 9565 O O . TYR B 2 136 ? 122.979 115.066 109.453 1.00 56.82 136 TYR B O 1
ATOM 9583 N N . ILE B 2 137 ? 124.842 114.380 110.525 1.00 35.58 137 ILE B N 1
ATOM 9584 C CA . ILE B 2 137 ? 124.767 112.998 110.065 1.00 40.41 137 ILE B CA 1
ATOM 9585 C C . ILE B 2 137 ? 124.068 112.197 111.159 1.00 44.30 137 ILE B C 1
ATOM 9586 O O . ILE B 2 137 ? 124.662 111.882 112.188 1.00 47.29 137 ILE B O 1
ATOM 9602 N N . CYS B 2 138 ? 122.804 111.858 110.931 1.00 48.88 138 CYS B N 1
ATOM 9603 C CA . CYS B 2 138 ? 122.058 111.000 111.841 1.00 55.09 138 CYS B CA 1
ATOM 9604 C C . CYS B 2 138 ? 122.335 109.540 111.505 1.00 57.69 138 CYS B C 1
ATOM 9605 O O . CYS B 2 138 ? 122.155 109.121 110.358 1.00 58.17 138 CYS B O 1
ATOM 9613 N N . LYS B 2 139 ? 122.767 108.765 112.507 1.00 58.03 139 LYS B N 1
ATOM 9614 C CA . LYS B 2 139 ? 123.151 107.381 112.257 1.00 55.83 139 LYS B CA 1
ATOM 9615 C C . LYS B 2 139 ? 122.648 106.398 113.308 1.00 61.23 139 LYS B C 1
ATOM 9616 O O . LYS B 2 139 ? 123.020 105.220 113.249 1.00 62.68 139 LYS B O 1
ATOM 9635 N N . GLU B 2 140 ? 121.831 106.826 114.267 1.00 65.72 140 GLU B N 1
ATOM 9636 C CA . GLU B 2 140 ? 121.210 105.879 115.181 1.00 66.14 140 GLU B CA 1
ATOM 9637 C C . GLU B 2 140 ? 119.826 106.392 115.540 1.00 68.09 140 GLU B C 1
ATOM 9638 O O . GLU B 2 140 ? 119.663 107.578 115.829 1.00 65.95 140 GLU B O 1
ATOM 9650 N N . ARG B 2 141 ? 118.843 105.494 115.527 1.00 72.66 141 ARG B N 1
ATOM 9651 C CA . ARG B 2 141 ? 117.450 105.837 115.773 1.00 70.54 141 ARG B CA 1
ATOM 9652 C C . ARG B 2 141 ? 116.906 105.040 116.949 1.00 69.41 141 ARG B C 1
ATOM 9653 O O . ARG B 2 141 ? 117.289 103.888 117.170 1.00 65.45 141 ARG B O 1
ATOM 9674 N N . TYR B 2 142 ? 116.006 105.666 117.706 1.00 71.62 142 TYR B N 1
ATOM 9675 C CA . TYR B 2 142 ? 115.338 104.999 118.812 1.00 69.94 142 TYR B CA 1
ATOM 9676 C C . TYR B 2 142 ? 113.928 105.554 118.949 1.00 78.11 142 TYR B C 1
ATOM 9677 O O . TYR B 2 142 ? 113.662 106.710 118.608 1.00 75.44 142 TYR B O 1
ATOM 9695 N N . ASP B 2 143 ? 113.032 104.716 119.472 1.00 87.19 143 ASP B N 1
ATOM 9696 C CA . ASP B 2 143 ? 111.622 105.059 119.629 1.00 89.16 143 ASP B CA 1
ATOM 9697 C C . ASP B 2 143 ? 111.223 104.966 121.096 1.00 90.07 143 ASP B C 1
ATOM 9698 O O . ASP B 2 143 ? 110.215 104.340 121.439 1.00 90.71 143 ASP B O 1
ATOM 9707 N N . ILE B 2 144 ? 112.012 105.592 121.965 1.00 90.16 144 ILE B N 1
ATOM 9708 C CA . ILE B 2 144 ? 111.902 105.367 123.404 1.00 94.16 144 ILE B CA 1
ATOM 9709 C C . ILE B 2 144 ? 110.563 105.918 123.887 1.00 96.26 144 ILE B C 1
ATOM 9710 O O . ILE B 2 144 ? 110.343 107.131 123.882 1.00 97.27 144 ILE B O 1
ATOM 9726 N N . ASP B 2 145 ? 109.677 105.027 124.333 1.00 98.35 145 ASP B N 1
ATOM 9727 C CA . ASP B 2 145 ? 108.365 105.421 124.845 1.00 102.21 145 ASP B CA 1
ATOM 9728 C C . ASP B 2 145 ? 107.596 106.234 123.807 1.00 100.79 145 ASP B C 1
ATOM 9729 O O . ASP B 2 145 ? 106.997 107.266 124.115 1.00 99.31 145 ASP B O 1
ATOM 9738 N N . ASN B 2 146 ? 107.619 105.766 122.561 1.00 99.36 146 ASN B N 1
ATOM 9739 C CA . ASN B 2 146 ? 106.967 106.435 121.439 1.00 99.43 146 ASN B CA 1
ATOM 9740 C C . ASN B 2 146 ? 107.503 107.846 121.219 1.00 98.23 146 ASN B C 1
ATOM 9741 O O . ASN B 2 146 ? 106.844 108.671 120.579 1.00 98.36 146 ASN B O 1
ATOM 9752 N N . TYR B 2 147 ? 108.692 108.137 121.741 1.00 99.15 147 TYR B N 1
ATOM 9753 C CA . TYR B 2 147 ? 109.408 109.375 121.461 1.00 95.53 147 TYR B CA 1
ATOM 9754 C C . TYR B 2 147 ? 110.575 109.044 120.542 1.00 90.10 147 TYR B C 1
ATOM 9755 O O . TYR B 2 147 ? 111.462 108.266 120.915 1.00 84.00 147 TYR B O 1
ATOM 9773 N N . LYS B 2 148 ? 110.559 109.619 119.343 1.00 87.97 148 LYS B N 1
ATOM 9774 C CA . LYS B 2 148 ? 111.583 109.352 118.342 1.00 81.91 148 LYS B CA 1
ATOM 9775 C C . LYS B 2 148 ? 112.799 110.233 118.609 1.00 82.27 148 LYS B C 1
ATOM 9776 O O . LYS B 2 148 ? 112.686 111.462 118.661 1.00 83.25 148 LYS B O 1
ATOM 9795 N N . ILE B 2 149 ? 113.960 109.602 118.794 1.00 78.58 149 ILE B N 1
ATOM 9796 C CA . ILE B 2 149 ? 115.208 110.302 119.057 1.00 72.89 149 ILE B CA 1
ATOM 9797 C C . ILE B 2 149 ? 116.291 109.700 118.175 1.00 71.83 149 ILE B C 1
ATOM 9798 O O . ILE B 2 149 ? 116.173 108.574 117.688 1.00 71.07 149 ILE B O 1
ATOM 9814 N N . CYS B 2 150 ? 117.367 110.459 117.980 1.00 74.96 150 CYS B N 1
ATOM 9815 C CA . CYS B 2 150 ? 118.434 109.964 117.125 1.00 72.89 150 CYS B CA 1
ATOM 9816 C C . CYS B 2 150 ? 119.783 110.515 117.556 1.00 64.76 150 CYS B C 1
ATOM 9817 O O . CYS B 2 150 ? 119.914 111.694 117.890 1.00 54.88 150 CYS B O 1
ATOM 9825 N N . VAL B 2 151 ? 120.785 109.645 117.520 1.00 65.10 151 VAL B N 1
ATOM 9826 C CA . VAL B 2 151 ? 122.170 110.014 117.776 1.00 60.35 151 VAL B CA 1
ATOM 9827 C C . VAL B 2 151 ? 122.877 110.174 116.440 1.00 60.45 151 VAL B C 1
ATOM 9828 O O . VAL B 2 151 ? 122.735 109.326 115.547 1.00 62.75 151 VAL B O 1
ATOM 9841 N N . GLY B 2 152 ? 123.636 111.260 116.299 1.00 60.24 152 GLY B N 1
ATOM 9842 C CA . GLY B 2 152 ? 124.408 111.509 115.100 1.00 53.99 152 GLY B CA 1
ATOM 9843 C C . GLY B 2 152 ? 125.637 112.348 115.381 1.00 50.30 152 GLY B C 1
ATOM 9844 O O . GLY B 2 152 ? 125.951 112.630 116.541 1.00 48.51 152 GLY B O 1
ATOM 9848 N N . ALA B 2 153 ? 126.346 112.745 114.329 1.00 42.07 153 ALA B N 1
ATOM 9849 C CA . ALA B 2 153 ? 127.515 113.603 114.440 1.00 39.15 153 ALA B CA 1
ATOM 9850 C C . ALA B 2 153 ? 127.214 114.947 113.798 1.00 40.20 153 ALA B C 1
ATOM 9851 O O . ALA B 2 153 ? 126.807 115.004 112.635 1.00 50.08 153 ALA B O 1
ATOM 9858 N N . LYS B 2 154 ? 127.425 116.019 114.550 1.00 41.87 154 LYS B N 1
ATOM 9859 C CA . LYS B 2 154 ? 127.288 117.371 114.033 1.00 42.90 154 LYS B CA 1
ATOM 9860 C C . LYS B 2 154 ? 128.648 117.910 113.618 1.00 38.61 154 LYS B C 1
ATOM 9861 O O . LYS B 2 154 ? 129.660 117.658 114.283 1.00 41.53 154 LYS B O 1
ATOM 9880 N N . PHE B 2 155 ? 128.655 118.653 112.514 1.00 28.64 155 PHE B N 1
ATOM 9881 C CA . PHE B 2 155 ? 129.845 119.285 111.968 1.00 32.40 155 PHE B CA 1
ATOM 9882 C C . PHE B 2 155 ? 129.702 120.798 112.042 1.00 39.26 155 PHE B C 1
ATOM 9883 O O . PHE B 2 155 ? 128.630 121.344 111.766 1.00 33.59 155 PHE B O 1
ATOM 9900 N N . THR B 2 156 ? 130.786 121.470 112.417 1.00 46.42 156 THR B N 1
ATOM 9901 C CA . THR B 2 156 ? 130.860 122.922 112.368 1.00 46.99 156 THR B CA 1
ATOM 9902 C C . THR B 2 156 ? 132.185 123.326 111.744 1.00 51.51 156 THR B C 1
ATOM 9903 O O . THR B 2 156 ? 133.168 122.585 111.813 1.00 54.55 156 THR B O 1
ATOM 9914 N N . ILE B 2 157 ? 132.206 124.506 111.132 1.00 50.08 157 ILE B N 1
ATOM 9915 C CA . ILE B 2 157 ? 133.395 125.032 110.476 1.00 46.03 157 ILE B CA 1
ATOM 9916 C C . ILE B 2 157 ? 133.718 126.394 111.066 1.00 47.13 157 ILE B C 1
ATOM 9917 O O . ILE B 2 157 ? 132.816 127.191 111.346 1.00 42.37 157 ILE B O 1
ATOM 9933 N N . LYS B 2 158 ? 135.009 126.654 111.257 1.00 56.16 158 LYS B N 1
ATOM 9934 C CA . LYS B 2 158 ? 135.496 127.961 111.661 1.00 47.58 158 LYS B CA 1
ATOM 9935 C C . LYS B 2 158 ? 136.703 128.316 110.810 1.00 47.03 158 LYS B C 1
ATOM 9936 O O . LYS B 2 158 ? 137.394 127.443 110.279 1.00 52.44 158 LYS B O 1
ATOM 9955 N N . VAL B 2 159 ? 136.942 129.614 110.670 1.00 47.48 159 VAL B N 1
ATOM 9956 C CA . VAL B 2 159 ? 138.136 130.131 110.016 1.00 50.12 159 VAL B CA 1
ATOM 9957 C C . VAL B 2 159 ? 138.901 130.942 111.049 1.00 49.75 159 VAL B C 1
ATOM 9958 O O . VAL B 2 159 ? 138.392 131.950 111.552 1.00 55.45 159 VAL B O 1
ATOM 9971 N N . PHE B 2 160 ? 140.114 130.501 111.370 1.00 52.81 160 PHE B N 1
ATOM 9972 C CA . PHE B 2 160 ? 140.962 131.189 112.332 1.00 53.53 160 PHE B CA 1
ATOM 9973 C C . PHE B 2 160 ? 142.342 131.374 111.726 1.00 57.41 160 PHE B C 1
ATOM 9974 O O . PHE B 2 160 ? 142.947 130.410 111.246 1.00 60.73 160 PHE B O 1
ATOM 9991 N N . ASP B 2 161 ? 142.837 132.611 111.753 1.00 59.47 161 ASP B N 1
ATOM 9992 C CA . ASP B 2 161 ? 144.137 132.939 111.175 1.00 61.19 161 ASP B CA 1
ATOM 9993 C C . ASP B 2 161 ? 144.208 132.489 109.719 1.00 61.23 161 ASP B C 1
ATOM 9994 O O . ASP B 2 161 ? 145.233 131.997 109.245 1.00 62.56 161 ASP B O 1
ATOM 10003 N N . ASN B 2 162 ? 143.099 132.661 109.001 1.00 60.15 162 ASN B N 1
ATOM 10004 C CA . ASN B 2 162 ? 143.008 132.253 107.601 1.00 60.57 162 ASN B CA 1
ATOM 10005 C C . ASN B 2 162 ? 143.317 130.768 107.438 1.00 63.44 162 ASN B C 1
ATOM 10006 O O . ASN B 2 162 ? 143.990 130.355 106.493 1.00 63.17 162 ASN B O 1
ATOM 10017 N N . LYS B 2 163 ? 142.833 129.957 108.377 1.00 61.23 163 LYS B N 1
ATOM 10018 C CA . LYS B 2 163 ? 142.961 128.510 108.300 1.00 57.98 163 LYS B CA 1
ATOM 10019 C C . LYS B 2 163 ? 141.636 127.880 108.697 1.00 57.03 163 LYS B C 1
ATOM 10020 O O . LYS B 2 163 ? 140.981 128.337 109.637 1.00 64.15 163 LYS B O 1
ATOM 10039 N N . ALA B 2 164 ? 141.245 126.835 107.974 1.00 50.65 164 ALA B N 1
ATOM 10040 C CA . ALA B 2 164 ? 139.977 126.170 108.229 1.00 45.72 164 ALA B CA 1
ATOM 10041 C C . ALA B 2 164 ? 140.110 125.176 109.373 1.00 54.21 164 ALA B C 1
ATOM 10042 O O . ALA B 2 164 ? 141.145 124.518 109.530 1.00 61.35 164 ALA B O 1
ATOM 10049 N N . GLU B 2 165 ? 139.047 125.071 110.169 1.00 57.62 165 GLU B N 1
ATOM 10050 C CA . GLU B 2 165 ? 138.990 124.159 111.304 1.00 57.68 165 GLU B CA 1
ATOM 10051 C C . GLU B 2 165 ? 137.595 123.557 111.365 1.00 60.49 165 GLU B C 1
ATOM 10052 O O . GLU B 2 165 ? 136.619 124.278 111.590 1.00 62.53 165 GLU B O 1
ATOM 10064 N N . LEU B 2 166 ? 137.502 122.247 111.169 1.00 53.57 166 LEU B N 1
ATOM 10065 C CA . LEU B 2 166 ? 136.238 121.526 111.191 1.00 49.16 166 LEU B CA 1
ATOM 10066 C C . LEU B 2 166 ? 136.146 120.714 112.475 1.00 52.36 166 LEU B C 1
ATOM 10067 O O . LEU B 2 166 ? 137.048 119.930 112.788 1.00 51.88 166 LEU B O 1
ATOM 10083 N N . TYR B 2 167 ? 135.057 120.908 113.209 1.00 52.18 167 TYR B N 1
ATOM 10084 C CA . TYR B 2 167 ? 134.796 120.207 114.457 1.00 43.91 167 TYR B CA 1
ATOM 10085 C C . TYR B 2 167 ? 133.648 119.236 114.235 1.00 36.16 167 TYR B C 1
ATOM 10086 O O . TYR B 2 167 ? 132.558 119.647 113.825 1.00 37.69 167 TYR B O 1
ATOM 10104 N N . VAL B 2 168 ? 133.892 117.958 114.509 1.00 28.37 168 VAL B N 1
ATOM 10105 C CA . VAL B 2 168 ? 132.864 116.925 114.472 1.00 36.12 168 VAL B CA 1
ATOM 10106 C C . VAL B 2 168 ? 132.656 116.425 115.891 1.00 36.86 168 VAL B C 1
ATOM 10107 O O . VAL B 2 168 ? 133.618 116.044 116.568 1.00 36.22 168 VAL B O 1
ATOM 10120 N N . ASP B 2 169 ? 131.406 116.434 116.348 1.00 37.32 169 ASP B N 1
ATOM 10121 C CA . ASP B 2 169 ? 131.096 115.988 117.699 1.00 32.13 169 ASP B CA 1
ATOM 10122 C C . ASP B 2 169 ? 129.825 115.154 117.678 1.00 39.36 169 ASP B C 1
ATOM 10123 O O . ASP B 2 169 ? 129.093 115.122 116.690 1.00 44.57 169 ASP B O 1
ATOM 10132 N N . ARG B 2 170 ? 129.569 114.471 118.789 1.00 41.51 170 ARG B N 1
ATOM 10133 C CA . ARG B 2 170 ? 128.448 113.548 118.914 1.00 42.80 170 ARG B CA 1
ATOM 10134 C C . ARG B 2 170 ? 127.286 114.270 119.583 1.00 46.43 170 ARG B C 1
ATOM 10135 O O . ARG B 2 170 ? 127.429 114.778 120.699 1.00 43.59 170 ARG B O 1
ATOM 10156 N N . LYS B 2 171 ? 126.138 114.312 118.906 1.00 54.56 171 LYS B N 1
ATOM 10157 C CA . LYS B 2 171 ? 124.969 115.011 119.417 1.00 55.20 171 LYS B CA 1
ATOM 10158 C C . LYS B 2 171 ? 123.725 114.155 119.233 1.00 56.55 171 LYS B C 1
ATOM 10159 O O . LYS B 2 171 ? 123.597 113.410 118.259 1.00 53.66 171 LYS B O 1
ATOM 10178 N N . LEU B 2 172 ? 122.798 114.294 120.174 1.00 59.65 172 LEU B N 1
ATOM 10179 C CA . LEU B 2 172 ? 121.518 113.605 120.151 1.00 59.34 172 LEU B CA 1
ATOM 10180 C C . LEU B 2 172 ? 120.414 114.627 119.917 1.00 59.15 172 LEU B C 1
ATOM 10181 O O . LEU B 2 172 ? 120.485 115.752 120.418 1.00 51.46 172 LEU B O 1
ATOM 10197 N N . LYS B 2 173 ? 119.406 114.243 119.139 1.00 66.87 173 LYS B N 1
ATOM 10198 C CA . LYS B 2 173 ? 118.322 115.144 118.780 1.00 66.68 173 LYS B CA 1
ATOM 10199 C C . LYS B 2 173 ? 116.982 114.438 118.922 1.00 65.19 173 LYS B C 1
ATOM 10200 O O . LYS B 2 173 ? 116.891 113.208 118.854 1.00 62.29 173 LYS B O 1
ATOM 10219 N N . LEU B 2 174 ? 115.942 115.243 119.128 1.00 69.82 174 LEU B N 1
ATOM 10220 C CA . LEU B 2 174 ? 114.579 114.774 119.337 1.00 75.98 174 LEU B CA 1
ATOM 10221 C C . LEU B 2 174 ? 113.687 115.383 118.264 1.00 82.56 174 LEU B C 1
ATOM 10222 O O . LEU B 2 174 ? 113.610 116.610 118.142 1.00 83.57 174 LEU B O 1
ATOM 10238 N N . TYR B 2 175 ? 113.012 114.527 117.493 1.00 88.64 175 TYR B N 1
ATOM 10239 C CA . TYR B 2 175 ? 112.076 114.976 116.466 1.00 88.88 175 TYR B CA 1
ATOM 10240 C C . TYR B 2 175 ? 110.641 114.598 116.814 1.00 94.42 175 TYR B C 1
ATOM 10241 O O . TYR B 2 175 ? 109.909 114.072 115.969 1.00 89.02 175 TYR B O 1
ATOM 10259 N N . ASP B 2 176 ? 110.235 114.856 118.051 1.00 102.10 176 ASP B N 1
ATOM 10260 C CA . ASP B 2 176 ? 108.859 114.655 118.483 1.00 106.72 176 ASP B CA 1
ATOM 10261 C C . ASP B 2 176 ? 108.140 115.996 118.477 1.00 110.21 176 ASP B C 1
ATOM 10262 O O . ASP B 2 176 ? 108.626 116.969 119.063 1.00 109.11 176 ASP B O 1
ATOM 10271 N N . GLU B 2 177 ? 106.993 116.048 117.798 1.00 112.44 177 GLU B N 1
ATOM 10272 C CA . GLU B 2 177 ? 106.261 117.304 117.694 1.00 115.87 177 GLU B CA 1
ATOM 10273 C C . GLU B 2 177 ? 105.702 117.744 119.041 1.00 115.09 177 GLU B C 1
ATOM 10274 O O . GLU B 2 177 ? 105.588 118.948 119.298 1.00 109.69 177 GLU B O 1
ATOM 10286 N N . ASP B 2 178 ? 105.358 116.798 119.910 1.00 116.61 178 ASP B N 1
ATOM 10287 C CA . ASP B 2 178 ? 104.763 117.128 121.195 1.00 117.62 178 ASP B CA 1
ATOM 10288 C C . ASP B 2 178 ? 105.851 117.447 122.219 1.00 118.52 178 ASP B C 1
ATOM 10289 O O . ASP B 2 178 ? 107.049 117.280 121.974 1.00 115.61 178 ASP B O 1
ATOM 10298 N N . LYS B 2 179 ? 105.423 117.916 123.388 1.00 117.66 179 LYS B N 1
ATOM 10299 C CA . LYS B 2 179 ? 106.335 118.251 124.471 1.00 113.51 179 LYS B CA 1
ATOM 10300 C C . LYS B 2 179 ? 106.641 117.010 125.296 1.00 109.20 179 LYS B C 1
ATOM 10301 O O . LYS B 2 179 ? 105.785 116.139 125.472 1.00 105.88 179 LYS B O 1
ATOM 10320 N N . LYS B 2 180 ? 107.873 116.932 125.799 1.00 105.09 180 LYS B N 1
ATOM 10321 C CA . LYS B 2 180 ? 108.285 115.795 126.611 1.00 102.99 180 LYS B CA 1
ATOM 10322 C C . LYS B 2 180 ? 107.399 115.675 127.843 1.00 106.72 180 LYS B C 1
ATOM 10323 O O . LYS B 2 180 ? 106.646 114.707 127.983 1.00 109.35 180 LYS B O 1
ATOM 10342 N N . LEU B 2 181 ? 107.476 116.662 128.736 1.00 103.90 181 LEU B N 1
ATOM 10343 C CA . LEU B 2 181 ? 106.649 116.711 129.942 1.00 108.68 181 LEU B CA 1
ATOM 10344 C C . LEU B 2 181 ? 106.751 115.428 130.764 1.00 108.79 181 LEU B C 1
ATOM 10345 O O . LEU B 2 181 ? 105.860 115.126 131.564 1.00 106.12 181 LEU B O 1
ATOM 10361 N N . THR B 2 182 ? 107.827 114.664 130.584 1.00 107.03 182 THR B N 1
ATOM 10362 C CA . THR B 2 182 ? 108.042 113.424 131.314 1.00 104.46 182 THR B CA 1
ATOM 10363 C C . THR B 2 182 ? 109.454 113.403 131.879 1.00 97.53 182 THR B C 1
ATOM 10364 O O . THR B 2 182 ? 110.375 114.003 131.318 1.00 94.70 182 THR B O 1
ATOM 10375 N N . ARG B 2 183 ? 109.614 112.704 133.002 1.00 93.98 183 ARG B N 1
ATOM 10376 C CA . ARG B 2 183 ? 110.918 112.577 133.640 1.00 94.35 183 ARG B CA 1
ATOM 10377 C C . ARG B 2 183 ? 111.647 111.305 133.237 1.00 97.44 183 ARG B C 1
ATOM 10378 O O . ARG B 2 183 ? 112.882 111.298 133.193 1.00 94.19 183 ARG B O 1
ATOM 10399 N N . LYS B 2 184 ? 110.914 110.227 132.948 1.00 96.70 184 LYS B N 1
ATOM 10400 C CA . LYS B 2 184 ? 111.562 108.990 132.527 1.00 94.68 184 LYS B CA 1
ATOM 10401 C C . LYS B 2 184 ? 112.266 109.175 131.189 1.00 91.24 184 LYS B C 1
ATOM 10402 O O . LYS B 2 184 ? 113.365 108.648 130.973 1.00 84.64 184 LYS B O 1
ATOM 10421 N N . LEU B 2 185 ? 111.641 109.918 130.274 1.00 93.72 185 LEU B N 1
ATOM 10422 C CA . LEU B 2 185 ? 112.269 110.171 128.984 1.00 90.78 185 LEU B CA 1
ATOM 10423 C C . LEU B 2 185 ? 113.568 110.945 129.156 1.00 86.40 185 LEU B C 1
ATOM 10424 O O . LEU B 2 185 ? 114.566 110.646 128.495 1.00 86.69 185 LEU B O 1
ATOM 10440 N N . ARG B 2 186 ? 113.576 111.943 130.041 1.00 81.21 186 ARG B N 1
ATOM 10441 C CA . ARG B 2 186 ? 114.804 112.690 130.291 1.00 78.66 186 ARG B CA 1
ATOM 10442 C C . ARG B 2 186 ? 115.851 111.820 130.974 1.00 80.68 186 ARG B C 1
ATOM 10443 O O . ARG B 2 186 ? 117.048 111.937 130.689 1.00 77.85 186 ARG B O 1
ATOM 10464 N N . GLY B 2 187 ? 115.428 110.937 131.878 1.00 81.16 187 GLY B N 1
ATOM 10465 C CA . GLY B 2 187 ? 116.377 110.011 132.470 1.00 81.33 187 GLY B CA 1
ATOM 10466 C C . GLY B 2 187 ? 117.052 109.148 131.423 1.00 79.23 187 GLY B C 1
ATOM 10467 O O . GLY B 2 187 ? 118.276 109.001 131.410 1.00 77.58 187 GLY B O 1
ATOM 10471 N N . LYS B 2 188 ? 116.259 108.586 130.509 1.00 79.16 188 LYS B N 1
ATOM 10472 C CA . LYS B 2 188 ? 116.825 107.744 129.459 1.00 77.04 188 LYS B CA 1
ATOM 10473 C C . LYS B 2 188 ? 117.694 108.555 128.503 1.00 77.00 188 LYS B C 1
ATOM 10474 O O . LYS B 2 188 ? 118.752 108.083 128.060 1.00 75.85 188 LYS B O 1
ATOM 10493 N N . ILE B 2 189 ? 117.265 109.775 128.169 1.00 73.01 189 ILE B N 1
ATOM 10494 C CA . ILE B 2 189 ? 118.022 110.598 127.233 1.00 69.62 189 ILE B CA 1
ATOM 10495 C C . ILE B 2 189 ? 119.375 110.953 127.831 1.00 65.52 189 ILE B C 1
ATOM 10496 O O . ILE B 2 189 ? 120.389 110.981 127.128 1.00 66.60 189 ILE B O 1
ATOM 10512 N N . ASN B 2 190 ? 119.417 111.219 129.139 1.00 66.24 190 ASN B N 1
ATOM 10513 C CA . ASN B 2 190 ? 120.702 111.401 129.804 1.00 61.71 190 ASN B CA 1
ATOM 10514 C C . ASN B 2 190 ? 121.499 110.105 129.815 1.00 64.85 190 ASN B C 1
ATOM 10515 O O . ASN B 2 190 ? 122.722 110.121 129.637 1.00 64.22 190 ASN B O 1
ATOM 10526 N N . LYS B 2 191 ? 120.824 108.974 130.023 1.00 68.31 191 LYS B N 1
ATOM 10527 C CA . LYS B 2 191 ? 121.526 107.697 130.059 1.00 69.35 191 LYS B CA 1
ATOM 10528 C C . LYS B 2 191 ? 122.286 107.450 128.764 1.00 68.20 191 LYS B C 1
ATOM 10529 O O . LYS B 2 191 ? 123.415 106.948 128.785 1.00 67.16 191 LYS B O 1
ATOM 10548 N N . MET B 2 192 ? 121.685 107.795 127.625 1.00 65.34 192 MET B N 1
ATOM 10549 C CA . MET B 2 192 ? 122.295 107.465 126.340 1.00 59.52 192 MET B CA 1
ATOM 10550 C C . MET B 2 192 ? 123.020 108.634 125.685 1.00 55.98 192 MET B C 1
ATOM 10551 O O . MET B 2 192 ? 123.746 108.413 124.711 1.00 59.91 192 MET B O 1
ATOM 10565 N N . SER B 2 193 ? 122.856 109.860 126.185 1.00 55.01 193 SER B N 1
ATOM 10566 C CA . SER B 2 193 ? 123.506 111.023 125.596 1.00 53.73 193 SER B CA 1
ATOM 10567 C C . SER B 2 193 ? 124.689 111.535 126.402 1.00 50.66 193 SER B C 1
ATOM 10568 O O . SER B 2 193 ? 125.467 112.337 125.878 1.00 49.43 193 SER B O 1
ATOM 10576 N N . VAL B 2 194 ? 124.837 111.110 127.651 1.00 48.07 194 VAL B N 1
ATOM 10577 C CA . VAL B 2 194 ? 126.018 111.395 128.453 1.00 44.04 194 VAL B CA 1
ATOM 10578 C C . VAL B 2 194 ? 126.794 110.092 128.563 1.00 51.01 194 VAL B C 1
ATOM 10579 O O . VAL B 2 194 ? 126.317 109.125 129.169 1.00 58.76 194 VAL B O 1
ATOM 10592 N N . VAL B 2 195 ? 127.987 110.062 127.975 1.00 49.77 195 VAL B N 1
ATOM 10593 C CA . VAL B 2 195 ? 128.806 108.861 127.932 1.00 50.47 195 VAL B CA 1
ATOM 10594 C C . VAL B 2 195 ? 130.229 109.223 128.321 1.00 49.48 195 VAL B C 1
ATOM 10595 O O . VAL B 2 195 ? 130.622 110.391 128.329 1.00 46.05 195 VAL B O 1
ATOM 10608 N N . GLU B 2 196 ? 131.003 108.196 128.652 1.00 52.76 196 GLU B N 1
ATOM 10609 C CA . GLU B 2 196 ? 132.415 108.388 128.894 1.00 52.79 196 GLU B CA 1
ATOM 10610 C C . GLU B 2 196 ? 133.087 108.827 127.598 1.00 45.74 196 GLU B C 1
ATOM 10611 O O . GLU B 2 196 ? 132.541 108.627 126.512 1.00 43.07 196 GLU B O 1
ATOM 10623 N N . PRO B 2 197 ? 134.262 109.448 127.681 1.00 46.79 197 PRO B N 1
ATOM 10624 C CA . PRO B 2 197 ? 134.924 109.902 126.454 1.00 44.81 197 PRO B CA 1
ATOM 10625 C C . PRO B 2 197 ? 135.631 108.776 125.716 1.00 52.03 197 PRO B C 1
ATOM 10626 O O . PRO B 2 197 ? 136.731 108.963 125.193 1.00 49.32 197 PRO B O 1
ATOM 10637 N N . LYS B 2 198 ? 134.993 107.624 125.638 1.00 52.84 198 LYS B N 1
ATOM 10638 C CA . LYS B 2 198 ? 135.448 106.500 124.834 1.00 53.10 198 LYS B CA 1
ATOM 10639 C C . LYS B 2 198 ? 134.371 106.036 123.871 1.00 53.84 198 LYS B C 1
ATOM 10640 O O . LYS B 2 198 ? 134.684 105.658 122.742 1.00 49.78 198 LYS B O 1
ATOM 10659 N N . THR B 2 199 ? 133.107 106.058 124.289 1.00 47.47 199 THR B N 1
ATOM 10660 C CA . THR B 2 199 ? 132.021 105.930 123.327 1.00 40.93 199 THR B CA 1
ATOM 10661 C C . THR B 2 199 ? 132.027 107.107 122.363 1.00 45.55 199 THR B C 1
ATOM 10662 O O . THR B 2 199 ? 131.826 106.935 121.156 1.00 54.48 199 THR B O 1
ATOM 10673 N N . ARG B 2 200 ? 132.275 108.311 122.879 1.00 43.40 200 ARG B N 1
ATOM 10674 C CA . ARG B 2 200 ? 132.294 109.503 122.038 1.00 39.62 200 ARG B CA 1
ATOM 10675 C C . ARG B 2 200 ? 133.476 109.484 121.077 1.00 39.67 200 ARG B C 1
ATOM 10676 O O . ARG B 2 200 ? 133.328 109.786 119.887 1.00 48.61 200 ARG B O 1
ATOM 10697 N N . TYR B 2 201 ? 134.664 109.140 121.577 1.00 37.45 201 TYR B N 1
ATOM 10698 C CA . TYR B 2 201 ? 135.845 109.130 120.720 1.00 36.53 201 TYR B CA 1
ATOM 10699 C C . TYR B 2 201 ? 135.720 108.081 119.623 1.00 41.14 201 TYR B C 1
ATOM 10700 O O . TYR B 2 201 ? 136.033 108.349 118.457 1.00 46.34 201 TYR B O 1
ATOM 10718 N N . GLU B 2 202 ? 135.258 106.880 119.972 1.00 46.79 202 GLU B N 1
ATOM 10719 C CA . GLU B 2 202 ? 135.074 105.846 118.960 1.00 53.12 202 GLU B CA 1
ATOM 10720 C C . GLU B 2 202 ? 133.954 106.209 117.994 1.00 49.41 202 GLU B C 1
ATOM 10721 O O . GLU B 2 202 ? 134.039 105.892 116.803 1.00 48.55 202 GLU B O 1
ATOM 10733 N N . PHE B 2 203 ? 132.907 106.876 118.480 1.00 44.98 203 PHE B N 1
ATOM 10734 C CA . PHE B 2 203 ? 131.854 107.356 117.592 1.00 45.31 203 PHE B CA 1
ATOM 10735 C C . PHE B 2 203 ? 132.413 108.332 116.565 1.00 47.45 203 PHE B C 1
ATOM 10736 O O . PHE B 2 203 ? 132.126 108.227 115.367 1.00 51.08 203 PHE B O 1
ATOM 10753 N N . ILE B 2 204 ? 133.221 109.290 117.022 1.00 42.57 204 ILE B N 1
ATOM 10754 C CA . ILE B 2 204 ? 133.826 110.256 116.109 1.00 43.09 204 ILE B CA 1
ATOM 10755 C C . ILE B 2 204 ? 134.738 109.546 115.117 1.00 48.87 204 ILE B C 1
ATOM 10756 O O . ILE B 2 204 ? 134.744 109.858 113.918 1.00 51.44 204 ILE B O 1
ATOM 10772 N N . ARG B 2 205 ? 135.537 108.592 115.603 1.00 50.68 205 ARG B N 1
ATOM 10773 C CA . ARG B 2 205 ? 136.442 107.870 114.717 1.00 49.15 205 ARG B CA 1
ATOM 10774 C C . ARG B 2 205 ? 135.669 107.124 113.640 1.00 47.50 205 ARG B C 1
ATOM 10775 O O . ARG B 2 205 ? 136.044 107.157 112.465 1.00 52.71 205 ARG B O 1
ATOM 10796 N N . GLU B 2 206 ? 134.588 106.443 114.021 1.00 45.77 206 GLU B N 1
ATOM 10797 C CA . GLU B 2 206 ? 133.777 105.740 113.034 1.00 49.10 206 GLU B CA 1
ATOM 10798 C C . GLU B 2 206 ? 133.174 106.713 112.032 1.00 49.37 206 GLU B C 1
ATOM 10799 O O . GLU B 2 206 ? 133.189 106.460 110.820 1.00 53.05 206 GLU B O 1
ATOM 10811 N N . ILE B 2 207 ? 132.640 107.835 112.519 1.00 48.59 207 ILE B N 1
ATOM 10812 C CA . ILE B 2 207 ? 132.029 108.815 111.626 1.00 44.12 207 ILE B CA 1
ATOM 10813 C C . ILE B 2 207 ? 133.034 109.268 110.579 1.00 41.67 207 ILE B C 1
ATOM 10814 O O . ILE B 2 207 ? 132.741 109.292 109.379 1.00 47.39 207 ILE B O 1
ATOM 10830 N N . ILE B 2 208 ? 134.237 109.633 111.017 1.00 45.47 208 ILE B N 1
ATOM 10831 C CA . ILE B 2 208 ? 135.217 110.163 110.077 1.00 47.66 208 ILE B CA 1
ATOM 10832 C C . ILE B 2 208 ? 135.724 109.064 109.151 1.00 49.99 208 ILE B C 1
ATOM 10833 O O . ILE B 2 208 ? 135.944 109.297 107.957 1.00 51.84 208 ILE B O 1
ATOM 10849 N N . GLN B 2 209 ? 135.931 107.855 109.679 1.00 48.50 209 GLN B N 1
ATOM 10850 C CA . GLN B 2 209 ? 136.467 106.776 108.857 1.00 49.42 209 GLN B CA 1
ATOM 10851 C C . GLN B 2 209 ? 135.495 106.385 107.754 1.00 56.08 209 GLN B C 1
ATOM 10852 O O . GLN B 2 209 ? 135.911 106.110 106.623 1.00 65.12 209 GLN B O 1
ATOM 10866 N N . GLU B 2 210 ? 134.199 106.349 108.061 1.00 59.09 210 GLU B N 1
ATOM 10867 C CA . GLU B 2 210 ? 133.220 105.926 107.069 1.00 57.30 210 GLU B CA 1
ATOM 10868 C C . GLU B 2 210 ? 133.069 106.916 105.922 1.00 57.17 210 GLU B C 1
ATOM 10869 O O . GLU B 2 210 ? 132.432 106.575 104.921 1.00 66.19 210 GLU B O 1
ATOM 10881 N N . ILE B 2 211 ? 133.629 108.118 106.033 1.00 56.18 211 ILE B N 1
ATOM 10882 C CA . ILE B 2 211 ? 133.500 109.128 104.988 1.00 55.33 211 ILE B CA 1
ATOM 10883 C C . ILE B 2 211 ? 134.838 109.567 104.415 1.00 55.35 211 ILE B C 1
ATOM 10884 O O . ILE B 2 211 ? 134.851 110.235 103.371 1.00 57.34 211 ILE B O 1
ATOM 10900 N N . SER B 2 212 ? 135.963 109.234 105.055 1.00 57.31 212 SER B N 1
ATOM 10901 C CA . SER B 2 212 ? 137.262 109.629 104.522 1.00 57.90 212 SER B CA 1
ATOM 10902 C C . SER B 2 212 ? 138.316 108.538 104.685 1.00 62.78 212 SER B C 1
ATOM 10903 O O . SER B 2 212 ? 139.513 108.848 104.722 1.00 62.50 212 SER B O 1
ATOM 10911 N N . GLY B 2 213 ? 137.913 107.274 104.779 1.00 64.28 213 GLY B N 1
ATOM 10912 C CA . GLY B 2 213 ? 138.871 106.200 104.955 1.00 64.62 213 GLY B CA 1
ATOM 10913 C C . GLY B 2 213 ? 139.644 106.336 106.250 1.00 60.91 213 GLY B C 1
ATOM 10914 O O . GLY B 2 213 ? 139.094 106.121 107.333 1.00 52.95 213 GLY B O 1
ATOM 10918 N N . ASN B 2 214 ? 140.924 106.680 106.151 1.00 66.68 214 ASN B N 1
ATOM 10919 C CA . ASN B 2 214 ? 141.710 106.967 107.342 1.00 64.12 214 ASN B CA 1
ATOM 10920 C C . ASN B 2 214 ? 141.219 108.257 107.984 1.00 61.37 214 ASN B C 1
ATOM 10921 O O . ASN B 2 214 ? 140.941 109.244 107.298 1.00 63.41 214 ASN B O 1
ATOM 10932 N N . PHE B 2 215 ? 141.109 108.247 109.309 1.00 59.66 215 PHE B N 1
ATOM 10933 C CA . PHE B 2 215 ? 140.568 109.383 110.043 1.00 56.60 215 PHE B CA 1
ATOM 10934 C C . PHE B 2 215 ? 141.640 110.345 110.534 1.00 63.05 215 PHE B C 1
ATOM 10935 O O . PHE B 2 215 ? 141.309 111.318 111.220 1.00 65.57 215 PHE B O 1
ATOM 10952 N N . ASP B 2 216 ? 142.908 110.102 110.209 1.00 65.50 216 ASP B N 1
ATOM 10953 C CA . ASP B 2 216 ? 143.944 111.086 110.486 1.00 64.01 216 ASP B CA 1
ATOM 10954 C C . ASP B 2 216 ? 143.796 112.339 109.637 1.00 59.48 216 ASP B C 1
ATOM 10955 O O . ASP B 2 216 ? 144.435 113.350 109.943 1.00 70.22 216 ASP B O 1
ATOM 10964 N N . TYR B 2 217 ? 142.982 112.299 108.586 1.00 53.28 217 TYR B N 1
ATOM 10965 C CA . TYR B 2 217 ? 142.834 113.441 107.698 1.00 59.17 217 TYR B CA 1
ATOM 10966 C C . TYR B 2 217 ? 141.490 113.358 106.995 1.00 61.59 217 TYR B C 1
ATOM 10967 O O . TYR B 2 217 ? 140.894 112.286 106.870 1.00 58.48 217 TYR B O 1
ATOM 10985 N N . ILE B 2 218 ? 141.027 114.515 106.533 1.00 56.44 218 ILE B N 1
ATOM 10986 C CA . ILE B 2 218 ? 139.816 114.627 105.730 1.00 52.73 218 ILE B CA 1
ATOM 10987 C C . ILE B 2 218 ? 140.103 115.583 104.581 1.00 57.24 218 ILE B C 1
ATOM 10988 O O . ILE B 2 218 ? 140.652 116.670 104.790 1.00 61.84 218 ILE B O 1
ATOM 11004 N N . ASN B 2 219 ? 139.746 115.175 103.368 1.00 60.72 219 ASN B N 1
ATOM 11005 C CA . ASN B 2 219 ? 139.918 115.997 102.179 1.00 59.34 219 ASN B CA 1
ATOM 11006 C C . ASN B 2 219 ? 138.547 116.382 101.647 1.00 60.91 219 ASN B C 1
ATOM 11007 O O . ASN B 2 219 ? 137.715 115.510 101.379 1.00 66.05 219 ASN B O 1
ATOM 11018 N N . ILE B 2 220 ? 138.315 117.683 101.501 1.00 59.46 220 ILE B N 1
ATOM 11019 C CA . ILE B 2 220 ? 137.046 118.206 101.007 1.00 60.29 220 ILE B CA 1
ATOM 11020 C C . ILE B 2 220 ? 137.338 119.031 99.765 1.00 65.79 220 ILE B C 1
ATOM 11021 O O . ILE B 2 220 ? 138.042 120.045 99.837 1.00 69.55 220 ILE B O 1
ATOM 11037 N N . LYS B 2 221 ? 136.800 118.602 98.629 1.00 68.64 221 LYS B N 1
ATOM 11038 C CA . LYS B 2 221 ? 137.043 119.274 97.361 1.00 68.28 221 LYS B CA 1
ATOM 11039 C C . LYS B 2 221 ? 135.985 120.350 97.154 1.00 69.87 221 LYS B C 1
ATOM 11040 O O . LYS B 2 221 ? 134.787 120.052 97.122 1.00 74.51 221 LYS B O 1
ATOM 11059 N N . LEU B 2 222 ? 136.431 121.598 97.021 1.00 68.97 222 LEU B N 1
ATOM 11060 C CA . LEU B 2 222 ? 135.542 122.715 96.734 1.00 67.36 222 LEU B CA 1
ATOM 11061 C C . LEU B 2 222 ? 135.527 123.097 95.264 1.00 70.74 222 LEU B C 1
ATOM 11062 O O . LEU B 2 222 ? 134.551 123.692 94.800 1.00 73.29 222 LEU B O 1
ATOM 11078 N N . SER B 2 223 ? 136.582 122.769 94.524 1.00 73.58 223 SER B N 1
ATOM 11079 C CA . SER B 2 223 ? 136.635 123.045 93.096 1.00 71.66 223 SER B CA 1
ATOM 11080 C C . SER B 2 223 ? 137.639 122.092 92.465 1.00 75.09 223 SER B C 1
ATOM 11081 O O . SER B 2 223 ? 138.321 121.329 93.153 1.00 73.52 223 SER B O 1
ATOM 11089 N N . LYS B 2 224 ? 137.722 122.149 91.135 1.00 79.05 224 LYS B N 1
ATOM 11090 C CA . LYS B 2 224 ? 138.595 121.237 90.406 1.00 81.85 224 LYS B CA 1
ATOM 11091 C C . LYS B 2 224 ? 140.054 121.378 90.817 1.00 80.89 224 LYS B C 1
ATOM 11092 O O . LYS B 2 224 ? 140.835 120.443 90.613 1.00 79.54 224 LYS B O 1
ATOM 11111 N N . ASP B 2 225 ? 140.438 122.519 91.390 1.00 80.52 225 ASP B N 1
ATOM 11112 C CA . ASP B 2 225 ? 141.816 122.757 91.797 1.00 81.37 225 ASP B CA 1
ATOM 11113 C C . ASP B 2 225 ? 141.963 123.227 93.236 1.00 79.73 225 ASP B C 1
ATOM 11114 O O . ASP B 2 225 ? 143.095 123.298 93.725 1.00 77.65 225 ASP B O 1
ATOM 11123 N N . TYR B 2 226 ? 140.871 123.546 93.926 1.00 78.59 226 TYR B N 1
ATOM 11124 C CA . TYR B 2 226 ? 140.907 124.035 95.302 1.00 74.81 226 TYR B CA 1
ATOM 11125 C C . TYR B 2 226 ? 140.350 122.944 96.210 1.00 77.71 226 TYR B C 1
ATOM 11126 O O . TYR B 2 226 ? 139.139 122.713 96.247 1.00 74.16 226 TYR B O 1
ATOM 11144 N N . THR B 2 227 ? 141.238 122.279 96.943 1.00 78.25 227 THR B N 1
ATOM 11145 C CA . THR B 2 227 ? 140.867 121.214 97.864 1.00 76.75 227 THR B CA 1
ATOM 11146 C C . THR B 2 227 ? 141.392 121.546 99.252 1.00 74.91 227 THR B C 1
ATOM 11147 O O . THR B 2 227 ? 142.562 121.913 99.405 1.00 73.38 227 THR B O 1
ATOM 11158 N N . VAL B 2 228 ? 140.529 121.424 100.255 1.00 70.89 228 VAL B N 1
ATOM 11159 C CA . VAL B 2 228 ? 140.913 121.625 101.645 1.00 65.00 228 VAL B CA 1
ATOM 11160 C C . VAL B 2 228 ? 141.350 120.271 102.189 1.00 61.75 228 VAL B C 1
ATOM 11161 O O . VAL B 2 228 ? 140.523 119.380 102.403 1.00 60.83 228 VAL B O 1
ATOM 11174 N N . ASN B 2 229 ? 142.655 120.109 102.385 1.00 60.38 229 ASN B N 1
ATOM 11175 C CA . ASN B 2 229 ? 143.238 118.890 102.937 1.00 61.56 229 ASN B CA 1
ATOM 11176 C C . ASN B 2 229 ? 143.557 119.174 104.399 1.00 58.18 229 ASN B C 1
ATOM 11177 O O . ASN B 2 229 ? 144.535 119.859 104.708 1.00 70.47 229 ASN B O 1
ATOM 11188 N N . MET B 2 230 ? 142.736 118.645 105.302 1.00 50.17 230 MET B N 1
ATOM 11189 C CA . MET B 2 230 ? 142.803 118.972 106.715 1.00 56.55 230 MET B CA 1
ATOM 11190 C C . MET B 2 230 ? 143.195 117.733 107.506 1.00 56.49 230 MET B C 1
ATOM 11191 O O . MET B 2 230 ? 142.896 116.607 107.107 1.00 57.76 230 MET B O 1
ATOM 11205 N N . THR B 2 231 ? 143.882 117.945 108.626 1.00 54.51 231 THR B N 1
ATOM 11206 C CA . THR B 2 231 ? 144.400 116.855 109.439 1.00 54.16 231 THR B CA 1
ATOM 11207 C C . THR B 2 231 ? 143.987 117.047 110.890 1.00 50.79 231 THR B C 1
ATOM 11208 O O . THR B 2 231 ? 143.850 118.175 111.366 1.00 58.74 231 THR B O 1
ATOM 11219 N N . ARG B 2 232 ? 143.772 115.932 111.583 1.00 49.02 232 ARG B N 1
ATOM 11220 C CA . ARG B 2 232 ? 143.515 115.986 113.013 1.00 45.56 232 ARG B CA 1
ATOM 11221 C C . ARG B 2 232 ? 144.788 116.384 113.750 1.00 58.17 232 ARG B C 1
ATOM 11222 O O . ARG B 2 232 ? 145.900 116.022 113.356 1.00 65.41 232 ARG B O 1
ATOM 11243 N N . THR B 2 233 ? 144.616 117.140 114.832 1.00 59.04 233 THR B N 1
ATOM 11244 C CA . THR B 2 233 ? 145.739 117.808 115.480 1.00 59.48 233 THR B CA 1
ATOM 11245 C C . THR B 2 233 ? 146.787 116.823 115.982 1.00 62.64 233 THR B C 1
ATOM 11246 O O . THR B 2 233 ? 147.916 116.804 115.481 1.00 64.68 233 THR B O 1
ATOM 11257 N N . LYS B 2 234 ? 146.425 115.995 116.958 1.00 66.03 234 LYS B N 1
ATOM 11258 C CA . LYS B 2 234 ? 147.362 115.071 117.593 1.00 73.23 234 LYS B CA 1
ATOM 11259 C C . LYS B 2 234 ? 148.625 115.804 118.049 1.00 73.05 234 LYS B C 1
ATOM 11260 O O . LYS B 2 234 ? 149.748 115.472 117.667 1.00 77.30 234 LYS B O 1
ATOM 11279 N N . LEU B 2 235 ? 148.414 116.818 118.882 1.00 69.71 235 LEU B N 1
ATOM 11280 C CA . LEU B 2 235 ? 149.514 117.597 119.437 1.00 71.33 235 LEU B CA 1
ATOM 11281 C C . LEU B 2 235 ? 150.069 116.916 120.682 1.00 77.37 235 LEU B C 1
ATOM 11282 O O . LEU B 2 235 ? 149.309 116.471 121.546 1.00 75.29 235 LEU B O 1
ATOM 11298 N N . ASN B 2 236 ? 151.397 116.842 120.777 1.00 84.89 236 ASN B N 1
ATOM 11299 C CA . ASN B 2 236 ? 152.023 116.113 121.880 1.00 91.04 236 ASN B CA 1
ATOM 11300 C C . ASN B 2 236 ? 152.107 116.963 123.146 1.00 92.19 236 ASN B C 1
ATOM 11301 O O . ASN B 2 236 ? 151.482 116.646 124.163 1.00 89.36 236 ASN B O 1
ATOM 11312 N N . GLU B 2 237 ? 152.864 118.054 123.097 1.00 95.05 237 GLU B N 1
ATOM 11313 C CA . GLU B 2 237 ? 153.120 118.870 124.281 1.00 96.47 237 GLU B CA 1
ATOM 11314 C C . GLU B 2 237 ? 153.909 120.103 123.853 1.00 97.93 237 GLU B C 1
ATOM 11315 O O . GLU B 2 237 ? 154.111 120.355 122.661 1.00 97.28 237 GLU B O 1
ATOM 11327 N N . LYS B 2 238 ? 154.350 120.873 124.843 1.00 100.02 238 LYS B N 1
ATOM 11328 C CA . LYS B 2 238 ? 155.157 122.064 124.599 1.00 103.47 238 LYS B CA 1
ATOM 11329 C C . LYS B 2 238 ? 156.602 121.683 124.292 1.00 103.12 238 LYS B C 1
ATOM 11330 O O . LYS B 2 238 ? 157.497 121.884 125.115 1.00 97.22 238 LYS B O 1
#